Protein AF-R7P7L7-F1 (afdb_monomer_lite)

Foldseek 3Di:
DVVVVVVDDDDDDDDDPDPQDLVNLDDQDDPVLCVVVVVLLVVLLVVLVVLQPPDLADALVSSPPDPPDLVLLVQLLVVLLVVVVQLLPPVHDDPLLAPLSLVLSLVVLVVSLVVLVVVLSSLSSNLVSLVCVLVVPDPHDPNSPNRSVVNNVVSVVSNSSSSVSSVVSVVSSVVSVVSVVVDPRHHDPCSLVVLVVLLVLLCVLLVPDPPDPPPQDSDSVSSSVSLVVSSVSCVVVVVLVVLVVVLVPLPDDLVNLVSQLSNLVSCCPRGNVVSSVVSNLSSLVSNLVVLLVVLAPPPQDPDFQDDPDPVSLVVNLVVVLVLLVCVLVCVVVLLCVQPVPCSVVVSVLSVVLSDPPSSVVSGVSLSSSCSSCVSPLVSNLVNQQPDKDACVLPPDPQWAFAVRIFGNLQVLLLLVLLLPDDQVQVCVVCVPDPDDDDSVVVNVSSVVSLVPDPCVSCSVVSVPRVDPPDDLEWEHTERTAEGHPPDQCSCSSTADDDPDDPDDDDCVLPVDDDHRAAEGAEYEYYQNYAYYEHEDDRYEYAYYHYHQNYAEYEAAAYAYAEYEDELNHQAYHYAQHPHYQEDAYQALVSRNNLLDCRVLVVLVSVLNHDRQLPPHWHKYWYQHPVGDIDIDTHHCNDDDPSPVVSVVVCVVVVHDDDDPDD

pLDDT: mean 77.02, std 16.3, range [26.75, 95.69]

Radius of gyration: 44.36 Å; chains: 1; bounding box: 106×63×119 Å

Sequence (662 aa):
MKLFNILFKNKNVTPSVNLVSIQDIISMPDKKFYQNHSDDYKKYYNLYMSILTKSKSITSINLNIDDKVITFYSDIITNLSLKLDYIINPVNQSEDRTKEGLTLIVSKFVYYKNEMTSYKDALFIRWKVLENILSRKVFLSYNKKCAINNEINNITGKIVALSSTIHAIDLEIINYYDMISLYEIKSDEYYLRDKNFILKKYLDVFNIQNTKERNFSDSISSVLHQEILITEQILKENTLKDISKKINKNEISLDQINEFITKAYAIKDLYNNEIGNNLISKLYSLKYSLIKKYYQEQIIVDKKFISDTDDELEYFANRLRFDFNNTIKDKDGSLLEVYTTNKKDILVLLKKLATDDMQGLLYDKFTLSFLFNITNVDKLKYLFDNTYIKEDTFIMPNYSFDNHKISLSSFLRLMHNVTTIKEKYYTDYFKNEKGSFSLQSYQRQVNQILERNKYSKYLYFYETYLKDNKSKIYKFYDGMKELRNDENHAFLQFCEYMNNYDDMIDKDRYVHNAYSIEYAKEIYFPDTLETASFGYYPLVVDYLHLNQGLKTIAFDTNQVLNLYIPSSVELILGGYHLNARNYIFTDYENSKLIHSYNFFKFLRDLSQSRLIGKKYPSTLKFIDSNGNVRSFKFDLHYSPDIEDYYNNLMNELNVPVLKRDK

Secondary structure (DSSP, 8-state):
-HHHHHH--------------HHHH-----HHHHHHTHHHHHHHHHHHHHHHHH-S---GGGG------THHHHHHHHHHHHHHHHHHSTTS--TT-SHHHHHHHHHHHHHHHHHHHHHHHHHHHHHHHHHHHHHTT----HHHHHHHHHHHHHHHHHHHHHHHHHHHHHHHHHHHHHHHHHS-PPP-TTHHHHHHHHHHHHHHHTT----S-----SSHHHHHHHHHHHHHHHHHTTHHHHHHHHHTTS---HHHHHHHHHHHHHHHHHT-HHHHHHHHHHHHHHHHHHHHHHHHHHSS-------SSHHHHHHHHHHHHHHHHHHHHTTTSHHHHH-TTTHHHHHHHHHHHS-S-HHHHTT-HHHHHHHHTTT-HHHHHHHHHS-EEEGGGS--TTEEEGGGEEEHHHHHHHHHHHHH--HHHHHHHHTT--S---HHHHHHHHHHHHHH-TTGGGHHHIIIIIS--SS-EEEPPTTEEEE--SSTTSGGGTS------SSSS-GGGG-S--PPPEEEEEEE--TT--EEEE-S--EEEEEEE--TT--EEEESS-EEEEEEE-TT--EEE-TT---EEEEEES-STT-TTTTSHHHHHHHHHHHT-TTTTTT--EEEEEE-TT--EEEEEE--SS-S-HHHHHHHHHHHTT-PPPP---

Structure (mmCIF, N/CA/C/O backbone):
data_AF-R7P7L7-F1
#
_entry.id   AF-R7P7L7-F1
#
loop_
_atom_site.group_PDB
_atom_site.id
_atom_site.type_symbol
_atom_site.label_atom_id
_atom_site.label_alt_id
_atom_site.label_comp_id
_atom_site.label_asym_id
_atom_site.label_entity_id
_atom_site.label_seq_id
_atom_site.pdbx_PDB_ins_code
_atom_site.Cartn_x
_atom_site.Cartn_y
_atom_site.Cartn_z
_atom_site.occupancy
_atom_site.B_iso_or_equiv
_atom_site.auth_seq_id
_atom_site.auth_comp_id
_atom_site.auth_asym_id
_atom_site.auth_atom_id
_atom_site.pdbx_PDB_model_num
ATOM 1 N N . MET A 1 1 ? 17.091 -21.424 -46.281 1.00 34.41 1 MET A N 1
ATOM 2 C CA . MET A 1 1 ? 18.372 -21.786 -46.939 1.00 34.41 1 MET A CA 1
ATOM 3 C C . MET A 1 1 ? 18.759 -20.931 -48.157 1.00 34.41 1 MET A C 1
ATOM 5 O O . MET A 1 1 ? 19.939 -20.653 -48.287 1.00 34.41 1 MET A O 1
ATOM 9 N N . LYS A 1 2 ? 17.852 -20.446 -49.031 1.00 27.47 2 LYS A N 1
ATOM 10 C CA . LYS A 1 2 ? 18.261 -19.611 -50.195 1.00 27.47 2 LYS A CA 1
ATOM 11 C C . LYS A 1 2 ? 18.701 -18.170 -49.861 1.00 27.47 2 LYS A C 1
ATOM 13 O O . LYS A 1 2 ? 19.559 -17.650 -50.559 1.00 27.47 2 LYS A O 1
ATOM 18 N N . LEU A 1 3 ? 18.191 -17.561 -48.782 1.00 29.48 3 LEU A N 1
ATOM 19 C CA . LEU A 1 3 ? 18.643 -16.233 -48.318 1.00 29.48 3 LEU A CA 1
ATOM 20 C C . LEU A 1 3 ? 20.075 -16.261 -47.732 1.00 29.48 3 LEU A C 1
ATOM 22 O O . LEU A 1 3 ? 20.805 -15.285 -47.845 1.00 29.48 3 LEU A O 1
ATOM 26 N N . PHE A 1 4 ? 20.487 -17.408 -47.174 1.00 29.00 4 PHE A N 1
ATOM 27 C CA . PHE A 1 4 ? 21.795 -17.622 -46.537 1.00 29.00 4 PHE A CA 1
ATOM 28 C C . PHE A 1 4 ? 22.961 -17.643 -47.541 1.00 29.00 4 PHE A C 1
ATOM 30 O O . PHE A 1 4 ? 23.995 -17.041 -47.286 1.00 29.00 4 PHE A O 1
ATOM 37 N N . ASN A 1 5 ? 22.786 -18.252 -48.720 1.00 31.30 5 ASN A N 1
ATOM 38 C CA . ASN A 1 5 ? 23.850 -18.318 -49.737 1.00 31.30 5 ASN A CA 1
ATOM 39 C C . ASN A 1 5 ? 23.995 -17.039 -50.577 1.00 31.30 5 ASN A C 1
ATOM 41 O O . ASN A 1 5 ? 24.999 -16.871 -51.266 1.00 31.30 5 ASN A O 1
ATOM 45 N N . ILE A 1 6 ? 22.999 -16.147 -50.563 1.00 36.75 6 ILE A N 1
ATOM 46 C CA . ILE A 1 6 ? 23.038 -14.903 -51.349 1.00 36.75 6 ILE A CA 1
ATOM 47 C C . ILE A 1 6 ? 23.796 -13.798 -50.598 1.00 36.75 6 ILE A C 1
ATOM 49 O O . ILE A 1 6 ? 24.437 -12.969 -51.240 1.00 36.75 6 ILE A O 1
ATOM 53 N N . LEU A 1 7 ? 23.784 -13.815 -49.261 1.00 33.72 7 LEU A N 1
ATOM 54 C CA . LEU A 1 7 ? 24.468 -12.813 -48.434 1.00 33.72 7 LEU A CA 1
ATOM 55 C C . LEU A 1 7 ? 25.984 -13.047 -48.304 1.00 33.72 7 LEU A C 1
ATOM 57 O O . LEU A 1 7 ? 26.717 -12.092 -48.071 1.00 33.72 7 LEU A O 1
ATOM 61 N N . PHE A 1 8 ? 26.471 -14.273 -48.527 1.00 36.59 8 PHE A N 1
ATOM 62 C CA . PHE A 1 8 ? 27.874 -14.639 -48.301 1.00 36.59 8 PHE A CA 1
ATOM 63 C C . PHE A 1 8 ? 28.488 -15.352 -49.512 1.00 36.59 8 PHE A C 1
ATOM 65 O O . PHE A 1 8 ? 28.715 -16.560 -49.516 1.00 36.59 8 PHE A O 1
ATOM 72 N N . LYS A 1 9 ? 28.800 -14.591 -50.568 1.00 32.91 9 LYS A N 1
ATOM 73 C CA . LYS A 1 9 ? 29.849 -15.014 -51.506 1.00 32.91 9 LYS A CA 1
ATOM 74 C C . LYS A 1 9 ? 31.200 -14.702 -50.872 1.00 32.91 9 LYS A C 1
ATOM 76 O O . LYS A 1 9 ? 31.561 -13.534 -50.755 1.00 32.91 9 LYS A O 1
ATOM 81 N N . ASN A 1 10 ? 31.923 -15.756 -50.494 1.00 34.91 10 ASN A N 1
ATOM 82 C CA . ASN A 1 10 ? 33.280 -15.717 -49.952 1.00 34.91 10 ASN A CA 1
ATOM 83 C C . ASN A 1 10 ? 34.175 -14.727 -50.712 1.00 34.91 10 ASN A C 1
ATOM 85 O O . ASN A 1 10 ? 34.592 -14.985 -51.843 1.00 34.91 10 ASN A O 1
ATOM 89 N N . LYS A 1 11 ? 34.521 -13.615 -50.062 1.00 31.27 11 LYS A N 1
ATOM 90 C CA . LYS A 1 11 ? 35.821 -12.978 -50.261 1.00 31.27 11 LYS A CA 1
ATOM 91 C C . LYS A 1 11 ? 36.666 -13.387 -49.066 1.00 31.27 11 LYS A C 1
ATOM 93 O O . LYS A 1 11 ? 36.329 -13.043 -47.941 1.00 31.27 11 LYS A O 1
ATOM 98 N N . ASN A 1 12 ? 37.719 -14.158 -49.319 1.00 31.56 12 ASN A N 1
ATOM 99 C CA . ASN A 1 12 ? 38.708 -14.520 -48.310 1.00 31.56 12 ASN A CA 1
ATOM 100 C C . ASN A 1 12 ? 39.295 -13.232 -47.718 1.00 31.56 12 ASN A C 1
ATOM 102 O O . ASN A 1 12 ? 40.045 -12.536 -48.402 1.00 31.56 12 ASN A O 1
ATOM 106 N N . VAL A 1 13 ? 38.948 -12.910 -46.474 1.00 33.81 13 VAL A N 1
ATOM 107 C CA . VAL A 1 13 ? 39.631 -11.879 -45.691 1.00 33.81 13 VAL A CA 1
ATOM 108 C C . VAL A 1 13 ? 40.392 -12.610 -44.596 1.00 33.81 13 VAL A C 1
ATOM 110 O O . VAL A 1 13 ? 39.806 -13.181 -43.684 1.00 33.81 13 VAL A O 1
ATOM 113 N N . THR A 1 14 ? 41.712 -12.663 -44.740 1.00 28.17 14 THR A N 1
ATOM 114 C CA . THR A 1 14 ? 42.632 -13.144 -43.707 1.00 28.17 14 THR A CA 1
ATOM 115 C C . THR A 1 14 ? 42.605 -12.206 -42.495 1.00 28.17 14 THR A C 1
ATOM 117 O O . THR A 1 14 ? 42.633 -10.988 -42.691 1.00 28.17 14 THR A O 1
ATOM 120 N N . PRO A 1 15 ? 42.610 -12.725 -41.254 1.00 31.70 15 PRO A N 1
ATOM 121 C CA . PRO A 1 15 ? 42.624 -11.904 -40.053 1.00 31.70 15 PRO A CA 1
ATOM 122 C C . PRO A 1 15 ? 44.053 -11.414 -39.793 1.00 31.70 15 PRO A C 1
ATOM 124 O O . PRO A 1 15 ? 44.842 -12.062 -39.112 1.00 31.70 15 PRO A O 1
ATOM 127 N N . SER A 1 16 ? 44.411 -10.266 -40.359 1.00 26.75 16 SER A N 1
ATOM 128 C CA . SER A 1 16 ? 45.563 -9.488 -39.903 1.00 26.75 16 SER A CA 1
ATOM 129 C C . SER A 1 16 ? 45.051 -8.161 -39.366 1.00 26.75 16 SER A C 1
ATOM 131 O O . SER A 1 16 ? 44.443 -7.392 -40.112 1.00 26.75 16 SER A O 1
ATOM 133 N N . VAL A 1 17 ? 45.294 -7.906 -38.080 1.00 33.62 17 VAL A N 1
ATOM 134 C CA . VAL A 1 17 ? 45.015 -6.635 -37.400 1.00 33.62 17 VAL A CA 1
ATOM 135 C C . VAL A 1 17 ? 45.950 -5.567 -37.978 1.00 33.62 17 VAL A C 1
ATOM 137 O O . VAL A 1 17 ? 46.989 -5.253 -37.409 1.00 33.62 17 VAL A O 1
ATOM 140 N N . ASN A 1 18 ? 45.613 -5.041 -39.153 1.00 28.75 18 ASN A N 1
ATOM 141 C CA . ASN A 1 18 ? 46.183 -3.799 -39.653 1.00 28.75 18 ASN A CA 1
ATOM 142 C C . ASN A 1 18 ? 45.292 -2.663 -39.157 1.00 28.75 18 ASN A C 1
ATOM 144 O O . ASN A 1 18 ? 44.080 -2.696 -39.355 1.00 28.75 18 ASN A O 1
ATOM 148 N N . LEU A 1 19 ? 45.896 -1.667 -38.505 1.00 34.19 19 LEU A N 1
ATOM 149 C CA . LEU A 1 19 ? 45.249 -0.395 -38.187 1.00 34.19 19 LEU A CA 1
ATOM 150 C C . LEU A 1 19 ? 44.739 0.223 -39.499 1.00 34.19 19 LEU A C 1
ATOM 152 O O . LEU A 1 19 ? 45.514 0.785 -40.270 1.00 34.19 19 LEU A O 1
ATOM 156 N N . VAL A 1 20 ? 43.445 0.052 -39.774 1.00 38.88 20 VAL A N 1
ATOM 157 C CA . VAL A 1 20 ? 42.758 0.595 -40.949 1.00 38.88 20 VAL A CA 1
ATOM 158 C C . VAL A 1 20 ? 42.801 2.120 -40.850 1.00 38.88 20 VAL A C 1
ATOM 160 O O . VAL A 1 20 ? 42.365 2.686 -39.844 1.00 38.88 20 VAL A O 1
ATOM 163 N N . SER A 1 21 ? 43.353 2.804 -41.855 1.00 39.16 21 SER A N 1
ATOM 164 C CA . SER A 1 21 ? 43.353 4.268 -41.855 1.00 39.16 21 SER A CA 1
ATOM 165 C C . SER A 1 21 ? 41.916 4.785 -42.015 1.00 39.16 21 SER A C 1
ATOM 167 O O . SER A 1 21 ? 41.094 4.166 -42.687 1.00 39.16 21 SER A O 1
ATOM 169 N N . ILE A 1 22 ? 41.579 5.939 -41.426 1.00 42.09 22 ILE A N 1
ATOM 170 C CA . ILE A 1 22 ? 40.230 6.536 -41.538 1.00 42.09 22 ILE A CA 1
ATOM 171 C C . ILE A 1 22 ? 39.832 6.762 -43.013 1.00 42.09 22 ILE A C 1
ATOM 173 O O . ILE A 1 22 ? 38.652 6.682 -43.354 1.00 42.09 22 ILE A O 1
ATOM 177 N N . GLN A 1 23 ? 40.810 6.996 -43.900 1.00 43.69 23 GLN A N 1
ATOM 178 C CA . GLN A 1 23 ? 40.587 7.099 -45.345 1.00 43.69 23 GLN A CA 1
ATOM 179 C C . GLN A 1 23 ? 40.199 5.765 -46.006 1.00 43.69 23 GLN A C 1
ATOM 181 O O . GLN A 1 23 ? 39.455 5.793 -46.984 1.00 43.69 23 GLN A O 1
ATOM 186 N N . ASP A 1 24 ? 40.620 4.619 -45.468 1.00 48.56 24 ASP A N 1
ATOM 187 C CA . ASP A 1 24 ? 40.276 3.292 -46.004 1.00 48.56 24 ASP A CA 1
ATOM 188 C C . ASP A 1 24 ? 38.848 2.850 -45.622 1.00 48.56 24 ASP A C 1
ATOM 190 O O . ASP A 1 24 ? 38.265 1.984 -46.274 1.00 48.56 24 ASP A O 1
ATOM 194 N N . ILE A 1 25 ? 38.247 3.470 -44.596 1.00 52.69 25 ILE A N 1
ATOM 195 C CA . ILE A 1 25 ? 36.882 3.169 -44.117 1.00 52.69 25 ILE A CA 1
ATOM 196 C C . ILE A 1 25 ? 35.806 3.834 -45.004 1.00 52.69 25 ILE A C 1
ATOM 198 O O . ILE A 1 25 ? 34.667 3.365 -45.075 1.00 52.69 25 ILE A O 1
ATOM 202 N N . ILE A 1 26 ? 36.143 4.912 -45.725 1.00 60.62 26 ILE A N 1
ATOM 203 C CA . ILE A 1 26 ? 35.185 5.714 -46.502 1.00 60.62 26 ILE A CA 1
ATOM 204 C C . ILE A 1 26 ? 35.345 5.423 -47.993 1.00 60.62 26 ILE A C 1
ATOM 206 O O . ILE A 1 26 ? 36.055 6.111 -48.724 1.00 60.62 26 ILE A O 1
ATOM 210 N N . SER A 1 27 ? 34.618 4.420 -48.478 1.00 68.69 27 SER A N 1
ATOM 211 C CA . SER A 1 27 ? 34.465 4.209 -49.920 1.00 68.69 27 SER A CA 1
ATOM 212 C C . SER A 1 27 ? 33.424 5.180 -50.479 1.00 68.69 27 SER A C 1
ATOM 214 O O . SER A 1 27 ? 32.224 4.997 -50.270 1.00 68.69 27 SER A O 1
ATOM 216 N N . MET A 1 28 ? 33.876 6.221 -51.186 1.00 78.12 28 MET A N 1
ATOM 217 C CA . MET A 1 28 ? 32.976 7.128 -51.904 1.00 78.12 28 MET A CA 1
ATOM 218 C C . MET A 1 28 ? 32.147 6.347 -52.937 1.00 78.12 28 MET A C 1
ATOM 220 O O . MET A 1 28 ? 32.723 5.554 -53.689 1.00 78.12 28 MET A O 1
ATOM 224 N N . PRO A 1 29 ? 30.822 6.576 -53.026 1.00 84.25 29 PRO A N 1
ATOM 225 C CA . PRO A 1 29 ? 29.994 5.892 -54.006 1.00 84.25 29 PRO A CA 1
ATOM 226 C C . PRO A 1 29 ? 30.428 6.190 -55.441 1.00 84.25 29 PRO A C 1
ATOM 228 O O . PRO A 1 29 ? 30.895 7.288 -55.764 1.00 84.25 29 PRO A O 1
ATOM 231 N N . ASP A 1 30 ? 30.243 5.210 -56.321 1.00 85.81 30 ASP A N 1
ATOM 232 C CA . ASP A 1 30 ? 30.554 5.359 -57.735 1.00 85.81 30 ASP A CA 1
ATOM 233 C C . ASP A 1 30 ? 29.541 6.270 -58.457 1.00 85.81 30 ASP A C 1
ATOM 235 O O . ASP A 1 30 ? 28.530 6.719 -57.912 1.00 85.81 30 ASP A O 1
ATOM 239 N N . LYS A 1 31 ? 29.795 6.559 -59.738 1.00 84.44 31 LYS A N 1
ATOM 240 C CA . LYS A 1 31 ? 28.873 7.383 -60.537 1.00 84.44 31 LYS A CA 1
ATOM 241 C C . LYS A 1 31 ? 27.483 6.748 -60.680 1.00 84.44 31 LYS A C 1
ATOM 243 O O . LYS A 1 31 ? 26.514 7.494 -60.809 1.00 84.44 31 LYS A O 1
ATOM 248 N N . LYS A 1 32 ? 27.376 5.413 -60.667 1.00 89.19 32 LYS A N 1
ATOM 249 C CA . LYS A 1 32 ? 26.101 4.699 -60.831 1.00 89.19 32 LYS A CA 1
ATOM 250 C C . LYS A 1 32 ? 25.192 4.904 -59.623 1.00 89.19 32 LYS A C 1
ATOM 252 O O . LYS A 1 32 ? 24.000 5.119 -59.810 1.00 89.19 32 LYS A O 1
ATOM 257 N N . PHE A 1 33 ? 25.741 4.930 -58.409 1.00 90.75 33 PHE A N 1
ATOM 258 C CA . PHE A 1 33 ? 24.984 5.249 -57.198 1.00 90.75 33 PHE A CA 1
ATOM 259 C C . PHE A 1 33 ? 24.218 6.575 -57.328 1.00 90.75 33 PHE A C 1
ATOM 261 O O . PHE A 1 33 ? 23.009 6.615 -57.106 1.00 90.75 33 PHE A O 1
ATOM 268 N N . TYR A 1 34 ? 24.891 7.647 -57.761 1.00 88.19 34 TYR A N 1
ATOM 269 C CA . TYR A 1 34 ? 24.252 8.960 -57.925 1.00 88.19 34 TYR A CA 1
ATOM 270 C C . TYR A 1 34 ? 23.259 9.004 -59.095 1.00 88.19 34 TYR A C 1
ATOM 272 O O . TYR A 1 34 ? 22.310 9.783 -59.057 1.00 88.19 34 TYR A O 1
ATOM 280 N N . GLN A 1 35 ? 23.460 8.181 -60.130 1.00 85.31 35 GLN A N 1
ATOM 281 C CA . GLN A 1 35 ? 22.493 8.026 -61.223 1.00 85.31 35 GLN A CA 1
ATOM 282 C C . GLN A 1 35 ? 21.209 7.350 -60.735 1.00 85.31 35 GLN A C 1
ATOM 284 O O . GLN A 1 35 ? 20.122 7.807 -61.075 1.00 85.31 35 GLN A O 1
ATOM 289 N N . ASN A 1 36 ? 21.333 6.323 -59.893 1.00 89.38 36 ASN A N 1
ATOM 290 C CA . ASN A 1 36 ? 20.194 5.610 -59.316 1.00 89.38 36 ASN A CA 1
ATOM 291 C C . ASN A 1 36 ? 19.396 6.463 -58.315 1.00 89.38 36 ASN A C 1
ATOM 293 O O . ASN A 1 36 ? 18.222 6.196 -58.096 1.00 89.38 36 ASN A O 1
ATOM 297 N N . HIS A 1 37 ? 20.009 7.510 -57.756 1.00 89.44 37 HIS A N 1
ATOM 298 C CA . HIS A 1 37 ? 19.376 8.455 -56.829 1.00 89.44 37 HIS A CA 1
ATOM 299 C C . HIS A 1 37 ? 19.166 9.843 -57.457 1.00 89.44 37 HIS A C 1
ATOM 301 O O . HIS A 1 37 ? 19.279 10.875 -56.787 1.00 89.44 37 HIS A O 1
ATOM 307 N N . SER A 1 38 ? 18.883 9.905 -58.763 1.00 86.94 38 SER A N 1
ATOM 308 C CA . SER A 1 38 ? 18.762 11.181 -59.482 1.00 86.94 38 SER A CA 1
ATOM 309 C C . SER A 1 38 ? 17.658 12.092 -58.942 1.00 86.94 38 SER A C 1
ATOM 311 O O . SER A 1 38 ? 17.790 13.317 -59.001 1.00 86.94 38 SER A O 1
ATOM 313 N N . ASP A 1 39 ? 16.574 11.513 -58.427 1.00 90.25 39 ASP A N 1
ATOM 314 C CA . ASP A 1 39 ? 15.431 12.270 -57.912 1.00 90.25 39 ASP A CA 1
ATOM 315 C C . ASP A 1 39 ? 15.737 12.892 -56.549 1.00 90.25 39 ASP A C 1
ATOM 317 O O . ASP A 1 39 ? 15.507 14.089 -56.360 1.00 90.25 39 ASP A O 1
ATOM 321 N N . ASP A 1 40 ? 16.374 12.141 -55.648 1.00 87.12 40 ASP A N 1
ATOM 322 C CA . ASP A 1 40 ? 16.881 12.671 -54.379 1.00 87.12 40 ASP A CA 1
ATOM 323 C C . ASP A 1 40 ? 17.944 13.745 -54.611 1.00 87.12 40 ASP A C 1
ATOM 325 O O . ASP A 1 40 ? 17.910 14.810 -53.992 1.00 87.12 40 ASP A O 1
ATOM 329 N N . TYR A 1 41 ? 18.845 13.525 -55.571 1.00 89.94 41 TYR A N 1
ATOM 330 C CA . TYR A 1 41 ? 19.836 14.520 -55.967 1.00 89.94 41 TYR A CA 1
ATOM 331 C C . TYR A 1 41 ? 19.170 15.836 -56.412 1.00 89.94 41 TYR A C 1
ATOM 333 O O . TYR A 1 41 ? 19.548 16.913 -55.942 1.00 89.94 41 TYR A O 1
ATOM 341 N N . LYS A 1 42 ? 18.151 15.775 -57.285 1.00 90.69 42 LYS A N 1
ATOM 342 C CA . LYS A 1 42 ? 17.389 16.961 -57.728 1.00 90.69 42 LYS A CA 1
ATOM 343 C C . LYS A 1 42 ? 16.653 17.627 -56.567 1.00 90.69 42 LYS A C 1
ATOM 345 O O . LYS A 1 42 ? 16.688 18.853 -56.451 1.00 90.69 42 LYS A O 1
ATOM 350 N N . LYS A 1 43 ? 16.013 16.837 -55.702 1.00 92.06 43 LYS A N 1
ATOM 351 C CA . LYS A 1 43 ? 15.305 17.309 -54.506 1.00 92.06 43 LYS A CA 1
ATOM 352 C C . LYS A 1 43 ? 16.237 18.108 -53.598 1.00 92.06 43 LYS A C 1
ATOM 354 O O . LYS A 1 43 ? 15.931 19.258 -53.281 1.00 92.06 43 LYS A O 1
ATOM 359 N N . TYR A 1 44 ? 17.388 17.544 -53.232 1.00 90.44 44 TYR A N 1
ATOM 360 C CA . TYR A 1 44 ? 18.368 18.233 -52.391 1.00 90.44 44 TYR A CA 1
ATOM 361 C C . TYR A 1 44 ? 18.983 19.441 -53.097 1.00 90.44 44 TYR A C 1
ATOM 363 O O . TYR A 1 44 ? 19.156 20.478 -52.462 1.00 90.44 44 TYR A O 1
ATOM 371 N N . TYR A 1 45 ? 19.256 19.366 -54.402 1.00 90.44 45 TYR A N 1
ATOM 372 C CA . TYR A 1 45 ? 19.765 20.511 -55.164 1.00 90.44 45 TYR A CA 1
ATOM 373 C C . TYR A 1 45 ? 18.795 21.695 -55.124 1.00 90.44 45 TYR A C 1
ATOM 375 O O . TYR A 1 45 ? 19.195 22.806 -54.775 1.00 90.44 45 TYR A O 1
ATOM 383 N N . ASN A 1 46 ? 17.513 21.454 -55.404 1.00 89.81 46 ASN A N 1
ATOM 384 C CA . ASN A 1 46 ? 16.476 22.483 -55.349 1.00 89.81 46 ASN A CA 1
ATOM 385 C C . ASN A 1 46 ? 16.321 23.052 -53.933 1.00 89.81 46 ASN A C 1
ATOM 387 O O . ASN A 1 46 ? 16.228 24.269 -53.764 1.00 89.81 46 ASN A O 1
ATOM 391 N N . LEU A 1 47 ? 16.351 22.191 -52.913 1.00 89.56 47 LEU A N 1
ATOM 392 C CA . LEU A 1 47 ? 16.270 22.598 -51.513 1.00 89.56 47 LEU A CA 1
ATOM 393 C C . LEU A 1 47 ? 17.444 23.504 -51.121 1.00 89.56 47 LEU A C 1
ATOM 395 O O . LEU A 1 47 ? 17.220 24.624 -50.657 1.00 89.56 47 LEU A O 1
ATOM 399 N N . TYR A 1 48 ? 18.680 23.077 -51.377 1.00 89.25 48 TYR A N 1
ATOM 400 C CA . TYR A 1 48 ? 19.875 23.865 -51.081 1.00 89.25 48 TYR A CA 1
ATOM 401 C C . TYR A 1 48 ? 19.913 25.182 -51.849 1.00 89.25 48 TYR A C 1
ATOM 403 O O . TYR A 1 48 ? 20.195 26.222 -51.256 1.00 89.25 48 TYR A O 1
ATOM 411 N N . MET A 1 49 ? 19.563 25.174 -53.136 1.00 87.19 49 MET A N 1
ATOM 412 C CA . MET A 1 49 ? 19.469 26.402 -53.924 1.00 87.19 49 MET A CA 1
ATOM 413 C C . MET A 1 49 ? 18.406 27.352 -53.368 1.00 87.19 49 MET A C 1
ATOM 415 O O . MET A 1 49 ? 18.674 28.546 -53.274 1.00 87.19 49 MET A O 1
ATOM 419 N N . SER A 1 50 ? 17.250 26.847 -52.923 1.00 86.19 50 SER A N 1
ATOM 420 C CA . SER A 1 50 ? 16.213 27.680 -52.299 1.00 86.19 50 SER A CA 1
ATOM 421 C C . SER A 1 50 ? 16.675 28.327 -50.987 1.00 86.19 50 SER A C 1
ATOM 423 O O . SER A 1 50 ? 16.330 29.471 -50.700 1.00 86.19 50 SER A O 1
ATOM 425 N N . ILE A 1 51 ? 17.484 27.626 -50.187 1.00 86.06 51 ILE A N 1
ATOM 426 C CA . ILE A 1 51 ? 18.066 28.168 -48.951 1.00 86.06 51 ILE A CA 1
ATOM 427 C C . ILE A 1 51 ? 19.100 29.242 -49.299 1.00 86.06 51 ILE A C 1
ATOM 429 O O . ILE A 1 51 ? 19.096 30.333 -48.730 1.00 86.06 51 ILE A O 1
ATOM 433 N N . LEU A 1 52 ? 19.952 28.956 -50.284 1.00 83.75 52 LEU A N 1
ATOM 434 C CA . LEU A 1 52 ? 20.990 29.867 -50.751 1.00 83.75 52 LEU A CA 1
ATOM 435 C C . LEU A 1 52 ? 20.422 31.135 -51.401 1.00 83.75 52 LEU A C 1
ATOM 437 O O . LEU A 1 52 ? 21.112 32.153 -51.393 1.00 83.75 52 LEU A O 1
ATOM 441 N N . THR A 1 53 ? 19.206 31.125 -51.951 1.00 81.88 53 THR A N 1
ATOM 442 C CA . THR A 1 53 ? 18.576 32.320 -52.541 1.00 81.88 53 THR A CA 1
ATOM 443 C C . THR A 1 53 ? 17.805 33.176 -51.531 1.00 81.88 53 THR A C 1
ATOM 445 O O . THR A 1 53 ? 17.647 34.370 -51.776 1.00 81.88 53 THR A O 1
ATOM 448 N N . LYS A 1 54 ? 17.381 32.622 -50.385 1.00 80.12 54 LYS A N 1
ATOM 449 C CA . LYS A 1 54 ? 16.534 33.308 -49.384 1.00 80.12 54 LYS A CA 1
ATOM 450 C C . LYS A 1 54 ? 17.204 34.464 -48.630 1.00 80.12 54 LYS A C 1
ATOM 452 O O . LYS A 1 54 ? 16.511 35.393 -48.228 1.00 80.12 54 LYS A O 1
ATOM 457 N N . SER A 1 55 ? 18.520 34.444 -48.421 1.00 71.31 55 SER A N 1
ATOM 458 C CA . SER A 1 55 ? 19.233 35.504 -47.686 1.00 71.31 55 SER A CA 1
ATOM 459 C C . SER A 1 55 ? 20.618 35.797 -48.271 1.00 71.31 55 SER A C 1
ATOM 461 O O . SER A 1 55 ? 21.210 34.980 -48.981 1.00 71.31 55 SER A O 1
ATOM 463 N N . LYS A 1 56 ? 21.168 36.991 -47.996 1.00 67.19 56 LYS A N 1
ATOM 464 C CA . LYS A 1 56 ? 22.541 37.363 -48.405 1.00 67.19 56 LYS A CA 1
ATOM 465 C C . LYS A 1 56 ? 23.618 36.664 -47.560 1.00 67.19 56 LYS A C 1
ATOM 467 O O . LYS A 1 56 ? 24.692 36.377 -48.095 1.00 67.19 56 LYS A O 1
ATOM 472 N N . SER A 1 57 ? 23.310 36.347 -46.301 1.00 74.62 57 SER A N 1
ATOM 473 C CA . SER A 1 57 ? 24.158 35.596 -45.370 1.00 74.62 57 SER A CA 1
ATOM 474 C C . SER A 1 57 ? 23.443 34.355 -44.827 1.00 74.62 57 SER A C 1
ATOM 476 O O . SER A 1 57 ? 22.251 34.400 -44.524 1.00 74.62 57 SER A O 1
ATOM 478 N N . ILE A 1 58 ? 24.177 33.251 -44.708 1.00 80.06 58 ILE A N 1
ATOM 479 C CA . ILE A 1 58 ? 23.732 31.987 -44.107 1.00 80.06 58 ILE A CA 1
ATOM 480 C C . ILE A 1 58 ? 24.873 31.376 -43.284 1.00 80.06 58 ILE A C 1
ATOM 482 O O . ILE A 1 58 ? 26.045 31.712 -43.467 1.00 80.06 58 ILE A O 1
ATOM 486 N N . THR A 1 59 ? 24.541 30.449 -42.398 1.00 77.69 59 THR A N 1
ATOM 487 C CA . THR A 1 59 ? 25.499 29.590 -41.690 1.00 77.69 59 THR A CA 1
ATOM 488 C C . THR A 1 59 ? 25.302 28.131 -42.108 1.00 77.69 59 THR A C 1
ATOM 490 O O . THR A 1 59 ? 24.322 27.796 -42.774 1.00 77.69 59 THR A O 1
ATOM 493 N N . SER A 1 60 ? 26.223 27.240 -41.728 1.00 69.75 60 SER A N 1
ATOM 494 C CA . SER A 1 60 ? 26.070 25.795 -41.970 1.00 69.75 60 SER A CA 1
ATOM 495 C C . SER A 1 60 ? 24.816 25.219 -41.308 1.00 69.75 60 SER A C 1
ATOM 497 O O . SER A 1 60 ? 24.216 24.304 -41.857 1.00 69.75 60 SER A O 1
ATOM 499 N N . ILE A 1 61 ? 24.346 25.810 -40.201 1.00 73.69 61 ILE A N 1
ATOM 500 C CA . ILE A 1 61 ? 23.089 25.426 -39.538 1.00 73.69 61 ILE A CA 1
ATOM 501 C C . ILE A 1 61 ? 21.904 25.563 -40.502 1.00 73.69 61 ILE A C 1
ATOM 503 O O . ILE A 1 61 ? 21.035 24.702 -40.520 1.00 73.69 61 ILE A O 1
ATOM 507 N N . ASN A 1 62 ? 21.888 26.590 -41.361 1.00 78.94 62 ASN A N 1
ATOM 508 C CA . ASN A 1 62 ? 20.822 26.760 -42.353 1.00 78.94 62 ASN A CA 1
ATOM 509 C C . ASN A 1 62 ? 20.843 25.688 -43.456 1.00 78.94 62 ASN A C 1
ATOM 511 O O . ASN A 1 62 ? 19.839 25.516 -44.139 1.00 78.94 62 ASN A O 1
ATOM 515 N N . LEU A 1 63 ? 21.977 25.009 -43.658 1.00 79.81 63 LEU A N 1
ATOM 516 C CA . LEU A 1 63 ? 22.167 23.947 -44.652 1.00 79.81 63 LEU A CA 1
ATOM 517 C C . LEU A 1 63 ? 22.083 22.541 -44.029 1.00 79.81 63 LEU A C 1
ATOM 519 O O . LEU A 1 63 ? 22.012 21.548 -44.757 1.00 79.81 63 LEU A O 1
ATOM 523 N N . ASN A 1 64 ? 22.066 22.430 -42.701 1.00 79.94 64 ASN A N 1
ATOM 524 C CA . ASN A 1 64 ? 21.856 21.152 -42.043 1.00 79.94 64 ASN A CA 1
ATOM 525 C C . ASN A 1 64 ? 20.365 20.788 -42.094 1.00 79.94 64 ASN A C 1
ATOM 527 O O . ASN A 1 64 ? 19.556 21.337 -41.357 1.00 79.94 64 ASN A O 1
ATOM 531 N N . ILE A 1 65 ? 20.013 19.872 -42.997 1.00 69.25 65 ILE A N 1
ATOM 532 C CA . ILE A 1 65 ? 18.628 19.446 -43.263 1.00 69.25 65 ILE A CA 1
ATOM 533 C C . ILE A 1 65 ? 18.228 18.210 -42.429 1.00 69.25 65 ILE A C 1
ATOM 535 O O . ILE A 1 65 ? 17.068 17.816 -42.467 1.00 69.25 65 ILE A O 1
ATOM 539 N N . ASP A 1 66 ? 19.154 17.595 -41.675 1.00 61.69 66 ASP A N 1
ATOM 540 C CA . ASP A 1 66 ? 18.847 16.395 -40.876 1.00 61.69 66 ASP A CA 1
ATOM 541 C C . ASP A 1 66 ? 18.869 16.636 -39.366 1.00 61.69 66 ASP A C 1
ATOM 543 O O . ASP A 1 66 ? 19.882 17.077 -38.811 1.00 61.69 66 ASP A O 1
ATOM 547 N N . ASP A 1 67 ? 17.778 16.188 -38.739 1.00 54.09 67 ASP A N 1
ATOM 548 C CA . ASP A 1 67 ? 17.573 16.052 -37.292 1.00 54.09 67 ASP A CA 1
ATOM 549 C C . ASP A 1 67 ? 17.901 14.636 -36.771 1.00 54.09 67 ASP A C 1
ATOM 551 O O . ASP A 1 67 ? 17.828 14.386 -35.567 1.00 54.09 67 ASP A O 1
ATOM 555 N N . LYS A 1 68 ? 18.294 13.683 -37.637 1.00 58.84 68 LYS A N 1
ATOM 556 C CA . LYS A 1 68 ? 18.755 12.358 -37.183 1.00 58.84 68 LYS A CA 1
ATOM 557 C C . LYS A 1 68 ? 20.127 12.484 -36.509 1.00 58.84 68 LYS A C 1
ATOM 559 O O . LYS A 1 68 ? 21.169 12.600 -37.167 1.00 58.84 68 LYS A O 1
ATOM 564 N N . VAL A 1 69 ? 20.116 12.466 -35.178 1.00 59.62 69 VAL A N 1
ATOM 565 C CA . VAL A 1 69 ? 21.313 12.540 -34.334 1.00 59.62 69 VAL A CA 1
ATOM 566 C C . VAL A 1 69 ? 22.047 11.200 -34.397 1.00 59.62 69 VAL A C 1
ATOM 568 O O . VAL A 1 69 ? 21.506 10.190 -33.979 1.00 59.62 69 VAL A O 1
ATOM 571 N N . ILE A 1 70 ? 23.282 11.165 -34.906 1.00 63.22 70 ILE A N 1
ATOM 572 C CA . ILE A 1 70 ? 24.075 9.919 -35.033 1.00 63.22 70 ILE A CA 1
ATOM 573 C C . ILE A 1 70 ? 24.254 9.197 -33.694 1.00 63.22 70 ILE A C 1
ATOM 575 O O . ILE A 1 70 ? 24.321 7.970 -33.666 1.00 63.22 70 ILE A O 1
ATOM 579 N N . THR A 1 71 ? 24.266 9.946 -32.587 1.00 64.00 71 THR A N 1
ATOM 580 C CA . THR A 1 71 ? 24.327 9.385 -31.232 1.00 64.00 71 THR A CA 1
ATOM 581 C C . THR A 1 71 ? 23.195 8.385 -30.969 1.00 64.00 71 THR A C 1
ATOM 583 O O . THR A 1 71 ? 23.433 7.395 -30.295 1.00 64.00 71 THR A O 1
ATOM 586 N N . PHE A 1 72 ? 22.019 8.560 -31.593 1.00 67.38 72 PHE A N 1
ATOM 587 C CA . PHE A 1 72 ? 20.887 7.623 -31.534 1.00 67.38 72 PHE A CA 1
ATOM 588 C C . PHE A 1 72 ? 21.294 6.192 -31.892 1.00 67.38 72 PHE A C 1
ATOM 590 O O . PHE A 1 72 ? 20.995 5.252 -31.163 1.00 67.38 72 PHE A O 1
ATOM 597 N N . TYR A 1 73 ? 21.986 6.026 -33.020 1.00 73.31 73 TYR A N 1
ATOM 598 C CA . TYR A 1 73 ? 22.385 4.703 -33.479 1.00 73.31 73 TYR A CA 1
ATOM 599 C C . TYR A 1 73 ? 23.548 4.168 -32.644 1.00 73.31 73 TYR A C 1
ATOM 601 O O . TYR A 1 73 ? 23.570 2.988 -32.324 1.00 73.31 73 TYR A O 1
ATOM 609 N N . SER A 1 74 ? 24.482 5.034 -32.240 1.00 72.38 74 SER A N 1
ATOM 610 C CA . SER A 1 74 ? 25.628 4.631 -31.420 1.00 72.38 74 SER A CA 1
ATOM 611 C C . SER A 1 74 ? 25.205 4.039 -30.072 1.00 72.38 74 SER A C 1
ATOM 613 O O . SER A 1 74 ? 25.731 2.998 -29.681 1.00 72.38 74 SER A O 1
ATOM 615 N N . ASP A 1 75 ? 24.244 4.661 -29.384 1.00 74.06 75 ASP A N 1
ATOM 616 C CA . ASP A 1 75 ? 23.781 4.212 -28.065 1.00 74.06 75 ASP A CA 1
ATOM 617 C C . ASP A 1 75 ? 23.036 2.873 -28.160 1.00 74.06 75 ASP A C 1
ATOM 619 O O . ASP A 1 75 ? 23.313 1.947 -27.398 1.00 74.06 75 ASP A O 1
ATOM 623 N N . ILE A 1 76 ? 22.136 2.738 -29.143 1.00 77.50 76 ILE A N 1
ATOM 624 C CA . ILE A 1 76 ? 21.391 1.495 -29.390 1.00 77.50 76 ILE A CA 1
ATOM 625 C C . ILE A 1 76 ? 22.348 0.341 -29.687 1.00 77.50 76 ILE A C 1
ATOM 627 O O . ILE A 1 76 ? 22.204 -0.738 -29.118 1.00 77.50 76 ILE A O 1
ATOM 631 N N . ILE A 1 77 ? 23.327 0.564 -30.564 1.00 80.88 77 ILE A N 1
ATOM 632 C CA . ILE A 1 77 ? 24.295 -0.464 -30.949 1.00 80.88 77 ILE A CA 1
ATOM 633 C C . ILE A 1 77 ? 25.152 -0.864 -29.758 1.00 80.88 77 ILE A C 1
ATOM 635 O O . ILE A 1 77 ? 25.210 -2.046 -29.455 1.00 80.88 77 ILE A O 1
ATOM 639 N N . THR A 1 78 ? 25.702 0.103 -29.021 1.00 79.75 78 THR A N 1
ATOM 640 C CA . THR A 1 78 ? 26.497 -0.173 -27.813 1.00 79.75 78 THR A CA 1
ATOM 641 C C . THR A 1 78 ? 25.717 -1.034 -26.816 1.00 79.75 78 THR A C 1
ATOM 643 O O . THR A 1 78 ? 26.250 -2.000 -26.275 1.00 79.75 78 THR A O 1
ATOM 646 N N . ASN A 1 79 ? 24.433 -0.736 -26.602 1.00 79.44 79 ASN A N 1
ATOM 647 C CA . ASN A 1 79 ? 23.599 -1.512 -25.685 1.00 79.44 79 ASN A CA 1
ATOM 648 C C . ASN A 1 79 ? 23.281 -2.916 -26.215 1.00 79.44 79 ASN A C 1
ATOM 650 O O . ASN A 1 79 ? 23.252 -3.863 -25.427 1.00 79.44 79 ASN A O 1
ATOM 654 N N . LEU A 1 80 ? 23.066 -3.077 -27.525 1.00 83.69 80 LEU A N 1
ATOM 655 C CA . LEU A 1 80 ? 22.902 -4.398 -28.137 1.00 83.69 80 LEU A CA 1
ATOM 656 C C . LEU A 1 80 ? 24.181 -5.237 -28.005 1.00 83.69 80 LEU A C 1
ATOM 658 O O . LEU A 1 80 ? 24.076 -6.410 -27.650 1.00 83.69 80 LEU A O 1
ATOM 662 N N . SER A 1 81 ? 25.355 -4.634 -28.208 1.00 81.12 81 SER A N 1
ATOM 663 C CA . SER A 1 81 ? 26.667 -5.280 -28.070 1.00 81.12 81 SER A CA 1
ATOM 664 C C . SER A 1 81 ? 26.897 -5.769 -26.643 1.00 81.12 81 SER A C 1
ATOM 666 O O . SER A 1 81 ? 27.112 -6.959 -26.423 1.00 81.12 81 SER A O 1
ATOM 668 N N . LEU A 1 82 ? 26.721 -4.887 -25.650 1.00 81.75 82 LEU A N 1
ATOM 669 C CA . LEU A 1 82 ? 26.846 -5.235 -24.228 1.00 81.75 82 LEU A CA 1
ATOM 670 C C . LEU A 1 82 ? 25.866 -6.336 -23.808 1.00 81.75 82 LEU A C 1
ATOM 672 O O . LEU A 1 82 ? 26.227 -7.254 -23.068 1.00 81.75 82 LEU A O 1
ATOM 676 N N . LYS A 1 83 ? 24.614 -6.254 -24.276 1.00 80.75 83 LYS A N 1
ATOM 677 C CA . LYS A 1 83 ? 23.595 -7.269 -23.993 1.00 80.75 83 LYS A CA 1
ATOM 678 C C . LYS A 1 83 ? 23.999 -8.621 -24.568 1.00 80.75 83 LYS A C 1
ATOM 680 O O . LYS A 1 83 ? 23.794 -9.651 -23.928 1.00 80.75 83 LYS A O 1
ATOM 685 N N . LEU A 1 84 ? 24.570 -8.627 -25.762 1.00 80.50 84 LEU A N 1
ATOM 686 C CA . LEU A 1 84 ? 24.950 -9.858 -26.422 1.00 80.50 84 LEU A CA 1
ATOM 687 C C . LEU A 1 84 ? 26.211 -10.484 -25.818 1.00 80.50 84 LEU A C 1
ATOM 689 O O . LEU A 1 84 ? 26.216 -11.690 -25.573 1.00 80.50 84 LEU A O 1
ATOM 693 N N . ASP A 1 85 ? 27.209 -9.677 -25.462 1.00 78.75 85 ASP A N 1
ATOM 694 C CA . ASP A 1 85 ? 28.376 -10.128 -24.692 1.00 78.75 85 ASP A CA 1
ATOM 695 C C . ASP A 1 85 ? 27.951 -10.787 -23.373 1.00 78.75 85 ASP A C 1
ATOM 697 O O . ASP A 1 85 ? 28.470 -11.840 -22.987 1.00 78.75 85 ASP A O 1
ATOM 701 N N . TYR A 1 86 ? 26.951 -10.205 -22.700 1.00 81.25 86 TYR A N 1
ATOM 702 C CA . TYR A 1 86 ? 26.388 -10.775 -21.482 1.00 81.25 86 TYR A CA 1
ATOM 703 C C . TYR A 1 86 ? 25.734 -12.142 -21.726 1.00 81.25 86 TYR A C 1
ATOM 705 O O . TYR A 1 86 ? 25.984 -13.065 -20.953 1.00 81.25 86 TYR A O 1
ATOM 713 N N . ILE A 1 87 ? 24.925 -12.286 -22.782 1.00 79.56 87 ILE A N 1
ATOM 714 C CA . ILE A 1 87 ? 24.186 -13.523 -23.099 1.00 79.56 87 ILE A CA 1
ATOM 715 C C . ILE A 1 87 ? 25.117 -14.657 -23.540 1.00 79.56 87 ILE A C 1
ATOM 717 O O . ILE A 1 87 ? 24.887 -15.818 -23.193 1.00 79.56 87 ILE A O 1
ATOM 721 N N . ILE A 1 88 ? 26.142 -14.340 -24.333 1.00 76.38 88 ILE A N 1
ATOM 722 C CA . ILE A 1 88 ? 27.055 -15.345 -24.889 1.00 76.38 88 ILE A CA 1
ATOM 723 C C . ILE A 1 88 ? 27.983 -15.912 -23.816 1.00 76.38 88 ILE A C 1
ATOM 725 O O . ILE A 1 88 ? 28.364 -17.082 -23.900 1.00 76.38 88 ILE A O 1
ATOM 729 N N . ASN A 1 89 ? 28.333 -15.124 -22.797 1.00 78.44 89 ASN A N 1
ATOM 730 C CA . ASN A 1 89 ? 29.157 -15.608 -21.701 1.00 78.44 89 ASN A CA 1
ATOM 731 C C . ASN A 1 89 ? 28.442 -16.761 -20.962 1.00 78.44 89 ASN A C 1
ATOM 733 O O . ASN A 1 89 ? 27.420 -16.537 -20.311 1.00 78.44 89 ASN A O 1
ATOM 737 N N . PRO A 1 90 ? 28.979 -17.997 -21.003 1.00 72.19 90 PRO A N 1
ATOM 738 C CA . PRO A 1 90 ? 28.280 -19.177 -20.502 1.00 72.19 90 PRO A CA 1
ATOM 739 C C . PRO A 1 90 ? 28.095 -19.190 -18.980 1.00 72.19 90 PRO A C 1
ATOM 741 O O . PRO A 1 90 ? 27.289 -19.982 -18.491 1.00 72.19 90 PRO A O 1
ATOM 744 N N . VAL A 1 91 ? 28.835 -18.349 -18.249 1.00 77.75 91 VAL A N 1
ATOM 745 C CA . VAL A 1 91 ? 28.732 -18.187 -16.790 1.00 77.75 91 VAL A CA 1
ATOM 746 C C . VAL A 1 91 ? 27.520 -17.334 -16.408 1.00 77.75 91 VAL A C 1
ATOM 748 O O . VAL A 1 91 ? 26.983 -17.482 -15.311 1.00 77.75 91 VAL A O 1
ATOM 751 N N . ASN A 1 92 ? 27.060 -16.465 -17.308 1.00 76.62 92 ASN A N 1
ATOM 752 C CA . ASN A 1 92 ? 25.898 -15.628 -17.062 1.00 76.62 92 ASN A CA 1
ATOM 753 C C . ASN A 1 92 ? 24.609 -16.421 -17.297 1.00 76.62 92 ASN A C 1
ATOM 755 O O . ASN A 1 92 ? 24.469 -17.172 -18.265 1.00 76.62 92 ASN A O 1
ATOM 759 N N . GLN A 1 93 ? 23.636 -16.221 -16.412 1.00 72.88 93 GLN A N 1
ATOM 760 C CA . GLN A 1 93 ? 22.288 -16.749 -16.574 1.00 72.88 93 GLN A CA 1
ATOM 761 C C . GLN A 1 93 ? 21.426 -15.656 -17.202 1.00 72.88 93 GLN A C 1
ATOM 763 O O . GLN A 1 93 ? 21.096 -14.668 -16.553 1.00 72.88 93 GLN A O 1
ATOM 768 N N . SER A 1 94 ? 21.099 -15.813 -18.484 1.00 80.25 94 SER A N 1
ATOM 769 C CA . SER A 1 94 ? 20.191 -14.915 -19.192 1.00 80.25 94 SER A CA 1
ATOM 770 C C . SER A 1 94 ? 19.060 -15.709 -19.823 1.00 80.25 94 SER A C 1
ATOM 772 O O . SER A 1 94 ? 19.307 -16.671 -20.548 1.00 80.25 94 SER A O 1
ATOM 774 N N . GLU A 1 95 ? 17.828 -15.264 -19.595 1.00 79.75 95 GLU A N 1
ATOM 775 C CA . GLU A 1 95 ? 16.627 -15.789 -20.258 1.00 79.75 95 GLU A CA 1
ATOM 776 C C . GLU A 1 95 ? 16.671 -15.583 -21.780 1.00 79.75 95 GLU A C 1
ATOM 778 O O . GLU A 1 95 ? 16.067 -16.335 -22.535 1.00 79.75 95 GLU A O 1
ATOM 783 N N . ASP A 1 96 ? 17.445 -14.600 -22.253 1.00 82.75 96 ASP A N 1
ATOM 784 C CA . ASP A 1 96 ? 17.643 -14.340 -23.679 1.00 82.75 96 ASP A CA 1
ATOM 785 C C . ASP A 1 96 ? 18.669 -15.309 -24.324 1.00 82.75 96 ASP A C 1
ATOM 787 O O . ASP A 1 96 ? 18.891 -15.243 -25.536 1.00 82.75 96 ASP A O 1
ATOM 791 N N . ARG A 1 97 ? 19.279 -16.239 -23.559 1.00 83.62 97 ARG A N 1
ATOM 792 C CA . ARG A 1 97 ? 20.215 -17.277 -24.055 1.00 83.62 97 ARG A CA 1
ATOM 793 C C . ARG A 1 97 ? 19.477 -18.451 -24.711 1.00 83.62 97 ARG A C 1
ATOM 795 O O . ARG A 1 97 ? 19.659 -19.617 -24.358 1.00 83.62 97 ARG A O 1
ATOM 802 N N . THR A 1 98 ? 18.662 -18.130 -25.703 1.00 86.62 98 THR A N 1
ATOM 803 C CA . THR A 1 98 ? 17.886 -19.070 -26.518 1.00 86.62 98 THR A CA 1
ATOM 804 C C . THR A 1 98 ? 18.158 -18.812 -27.998 1.00 86.62 98 THR A C 1
ATOM 806 O O . THR A 1 98 ? 18.664 -17.749 -28.379 1.00 86.62 98 THR A O 1
ATOM 809 N N . LYS A 1 99 ? 17.835 -19.774 -28.872 1.00 84.38 99 LYS A N 1
ATOM 810 C CA . LYS A 1 99 ? 17.963 -19.571 -30.329 1.00 84.38 99 LYS A CA 1
ATOM 811 C C . LYS A 1 99 ? 17.127 -18.377 -30.797 1.00 84.38 99 LYS A C 1
ATOM 813 O O . LYS A 1 99 ? 17.589 -17.575 -31.610 1.00 84.38 99 LYS A O 1
ATOM 818 N N . GLU A 1 100 ? 15.917 -18.250 -30.271 1.00 87.25 100 GLU A N 1
ATOM 819 C CA . GLU A 1 100 ? 14.961 -17.193 -30.580 1.00 87.25 100 GLU A CA 1
ATOM 820 C C . GLU A 1 100 ? 15.470 -15.824 -30.106 1.00 87.25 100 GLU A C 1
ATOM 822 O O . GLU A 1 100 ? 15.490 -14.877 -30.898 1.00 87.25 100 GLU A O 1
ATOM 827 N N . GLY A 1 101 ? 15.947 -15.730 -28.858 1.00 86.19 101 GLY A N 1
ATOM 828 C CA . GLY A 1 101 ? 16.477 -14.494 -28.273 1.00 86.19 101 GLY A CA 1
ATOM 829 C C . GLY A 1 101 ? 17.704 -13.962 -29.008 1.00 86.19 101 GLY A C 1
ATOM 830 O O . GLY A 1 101 ? 17.757 -12.787 -29.378 1.00 86.19 101 GLY A O 1
ATOM 831 N N . LEU A 1 102 ? 18.654 -14.838 -29.337 1.00 84.31 102 LEU A N 1
ATOM 832 C CA . LEU A 1 102 ? 19.833 -14.460 -30.123 1.00 84.31 102 LEU A CA 1
ATOM 833 C C . LEU A 1 102 ? 19.468 -14.041 -31.547 1.00 84.31 102 LEU A C 1
ATOM 835 O O . LEU A 1 102 ? 19.988 -13.045 -32.053 1.00 84.31 102 LEU A O 1
ATOM 839 N N . THR A 1 103 ? 18.530 -14.750 -32.182 1.00 85.44 103 THR A N 1
ATOM 840 C CA . THR A 1 103 ? 18.058 -14.382 -33.523 1.00 85.44 103 THR A CA 1
ATOM 841 C C . THR A 1 103 ? 17.389 -13.006 -33.522 1.00 85.44 103 THR A C 1
ATOM 843 O O . THR A 1 103 ? 17.589 -12.236 -34.466 1.00 85.44 103 THR A O 1
ATOM 846 N N . LEU A 1 104 ? 16.640 -12.647 -32.472 1.00 87.56 104 LEU A N 1
ATOM 847 C CA . LEU A 1 104 ? 16.077 -11.300 -32.321 1.00 87.56 104 LEU A CA 1
ATOM 848 C C . LEU A 1 104 ? 17.164 -10.230 -32.217 1.00 87.56 104 LEU A C 1
ATOM 850 O O . LEU A 1 104 ? 17.084 -9.225 -32.923 1.00 87.56 104 LEU A O 1
ATOM 854 N N . ILE A 1 105 ? 18.190 -10.441 -31.388 1.00 86.19 105 ILE A N 1
ATOM 855 C CA . ILE A 1 105 ? 19.282 -9.470 -31.222 1.00 86.19 105 ILE A CA 1
ATOM 856 C C . ILE A 1 105 ? 20.024 -9.258 -32.546 1.00 86.19 105 ILE A C 1
ATOM 858 O O . ILE A 1 105 ? 20.183 -8.117 -32.983 1.00 86.19 105 ILE A O 1
ATOM 862 N N . VAL A 1 106 ? 20.398 -10.336 -33.242 1.00 84.19 106 VAL A N 1
ATOM 863 C CA . VAL A 1 106 ? 21.036 -10.246 -34.568 1.00 84.19 106 VAL A CA 1
ATOM 864 C C . VAL A 1 106 ? 20.126 -9.524 -35.566 1.00 84.19 106 VAL A C 1
ATOM 866 O O . VAL A 1 106 ? 20.583 -8.673 -36.330 1.00 84.19 106 VAL A O 1
ATOM 869 N N . SER A 1 107 ? 18.821 -9.798 -35.535 1.00 86.88 107 SER A N 1
ATOM 870 C CA . SER A 1 107 ? 17.863 -9.120 -36.412 1.00 86.88 107 SER A CA 1
ATOM 871 C C . SER A 1 107 ? 17.777 -7.613 -36.133 1.00 86.88 107 SER A C 1
ATOM 873 O O . SER A 1 107 ? 17.636 -6.834 -37.078 1.00 86.88 107 SER A O 1
ATOM 875 N N . LYS A 1 108 ? 17.929 -7.174 -34.873 1.00 88.12 108 LYS A N 1
ATOM 876 C CA . LYS A 1 108 ? 18.038 -5.746 -34.518 1.00 88.12 108 LYS A CA 1
ATOM 877 C C . LYS A 1 108 ? 19.314 -5.118 -35.068 1.00 88.12 108 LYS A C 1
ATOM 879 O O . LYS A 1 108 ? 19.235 -4.048 -35.666 1.00 88.12 108 LYS A O 1
ATOM 884 N N . PHE A 1 109 ? 20.465 -5.781 -34.931 1.00 86.38 109 PHE A N 1
ATOM 885 C CA . PHE A 1 109 ? 21.718 -5.305 -35.530 1.00 86.38 109 PHE A CA 1
ATOM 886 C C . PHE A 1 109 ? 21.580 -5.100 -37.041 1.00 86.38 109 PHE A C 1
ATOM 888 O O . PHE A 1 109 ? 21.935 -4.040 -37.555 1.00 86.38 109 PHE A O 1
ATOM 895 N N . VAL A 1 110 ? 20.990 -6.070 -37.748 1.00 87.06 110 VAL A N 1
ATOM 896 C CA . VAL A 1 110 ? 20.727 -5.969 -39.193 1.00 87.06 110 VAL A CA 1
ATOM 897 C C . VAL A 1 110 ? 19.775 -4.812 -39.512 1.00 87.06 110 VAL A C 1
ATOM 899 O O . VAL A 1 110 ? 20.036 -4.050 -40.445 1.00 87.06 110 VAL A O 1
ATOM 902 N N . TYR A 1 111 ? 18.696 -4.645 -38.742 1.00 88.56 111 TYR A N 1
ATOM 903 C CA . TYR A 1 111 ? 17.757 -3.536 -38.924 1.00 88.56 111 TYR A CA 1
ATOM 904 C C . TYR A 1 111 ? 18.451 -2.176 -38.788 1.00 88.56 111 TYR A C 1
ATOM 906 O O . TYR A 1 111 ? 18.413 -1.365 -39.716 1.00 88.56 111 TYR A O 1
ATOM 914 N N . TYR A 1 112 ? 19.149 -1.940 -37.673 1.00 85.25 112 TYR A N 1
ATOM 915 C CA . TYR A 1 112 ? 19.815 -0.661 -37.430 1.00 85.25 112 TYR A CA 1
ATOM 916 C C . TYR A 1 112 ? 20.974 -0.415 -38.400 1.00 85.25 112 TYR A C 1
ATOM 918 O O . TYR A 1 112 ? 21.168 0.721 -38.834 1.00 85.25 112 TYR A O 1
ATOM 926 N N . LYS A 1 113 ? 21.694 -1.462 -38.823 1.00 87.06 113 LYS A N 1
ATOM 927 C CA . LYS A 1 113 ? 22.688 -1.370 -39.901 1.00 87.06 113 LYS A CA 1
ATOM 928 C C . LYS A 1 113 ? 22.063 -0.856 -41.201 1.00 87.06 113 LYS A C 1
ATOM 930 O O . LYS A 1 113 ? 22.637 0.027 -41.844 1.00 87.06 113 LYS A O 1
ATOM 935 N N . ASN A 1 114 ? 20.902 -1.381 -41.591 1.00 87.38 114 ASN A N 1
ATOM 936 C CA . ASN A 1 114 ? 20.204 -0.956 -42.809 1.00 87.38 114 ASN A CA 1
ATOM 937 C C . ASN A 1 114 ? 19.706 0.494 -42.706 1.00 87.38 114 ASN A C 1
ATOM 939 O O . ASN A 1 114 ? 19.862 1.262 -43.659 1.00 87.38 114 ASN A O 1
ATOM 943 N N . GLU A 1 115 ? 19.187 0.897 -41.545 1.00 85.50 115 GLU A N 1
ATOM 944 C CA . GLU A 1 115 ? 18.799 2.288 -41.270 1.00 85.50 115 GLU A CA 1
ATOM 945 C C . GLU A 1 115 ? 19.994 3.248 -41.372 1.00 85.50 115 GLU A C 1
ATOM 947 O O . GLU A 1 115 ? 19.925 4.272 -42.057 1.00 85.50 115 GLU A O 1
ATOM 952 N N . MET A 1 116 ? 21.125 2.904 -40.747 1.00 85.50 116 MET A N 1
ATOM 953 C CA . MET A 1 116 ? 22.356 3.696 -40.827 1.00 85.50 116 MET A CA 1
ATOM 954 C C . MET A 1 116 ? 22.921 3.759 -42.241 1.00 85.50 116 MET A C 1
ATOM 956 O O . MET A 1 116 ? 23.407 4.809 -42.657 1.00 85.50 116 MET A O 1
ATOM 960 N N . THR A 1 117 ? 22.854 2.658 -42.988 1.00 87.38 117 THR A N 1
ATOM 961 C CA . THR A 1 117 ? 23.301 2.612 -44.387 1.00 87.38 117 THR A CA 1
ATOM 962 C C . THR A 1 117 ? 22.450 3.541 -45.245 1.00 87.38 117 THR A C 1
ATOM 964 O O . THR A 1 117 ? 23.000 4.381 -45.950 1.00 87.38 117 THR A O 1
ATOM 967 N N . SER A 1 118 ? 21.125 3.488 -45.094 1.00 87.38 118 SER A N 1
ATOM 968 C CA . SER A 1 118 ? 20.200 4.381 -45.801 1.00 87.38 118 SER A CA 1
ATOM 969 C C . SER A 1 118 ? 20.460 5.854 -45.461 1.00 87.38 118 SER A C 1
ATOM 971 O O . SER A 1 118 ? 20.452 6.719 -46.337 1.00 87.38 118 SER A O 1
ATOM 973 N N . TYR A 1 119 ? 20.753 6.154 -44.191 1.00 87.31 119 TYR A N 1
ATOM 974 C CA . TYR A 1 119 ? 21.110 7.510 -43.774 1.00 87.31 119 TYR A CA 1
ATOM 975 C C . TYR A 1 119 ? 22.459 7.966 -44.350 1.00 87.31 119 TYR A C 1
ATOM 977 O O . TYR A 1 119 ? 22.584 9.089 -44.842 1.00 87.31 119 TYR A O 1
ATOM 985 N N . LYS A 1 120 ? 23.464 7.086 -44.346 1.00 87.81 120 LYS A N 1
ATOM 986 C CA . LYS A 1 120 ? 24.774 7.336 -44.956 1.00 87.81 120 LYS A CA 1
ATOM 987 C C . LYS A 1 120 ? 24.644 7.624 -46.456 1.00 87.81 120 LYS A C 1
ATOM 989 O O . LYS A 1 120 ? 25.273 8.559 -46.949 1.00 87.81 120 LYS A O 1
ATOM 994 N N . ASP A 1 121 ? 23.794 6.886 -47.160 1.00 89.56 121 ASP A N 1
ATOM 995 C CA . ASP A 1 121 ? 23.525 7.079 -48.586 1.00 89.56 121 ASP A CA 1
ATOM 996 C C . ASP A 1 121 ? 22.903 8.457 -48.863 1.00 89.56 121 ASP A C 1
ATOM 998 O O . ASP A 1 121 ? 23.373 9.189 -49.742 1.00 89.56 121 ASP A O 1
ATOM 1002 N N . ALA A 1 122 ? 21.933 8.886 -48.048 1.00 88.88 122 ALA A N 1
ATOM 1003 C CA . ALA A 1 122 ? 21.375 10.239 -48.123 1.00 88.88 122 ALA A CA 1
ATOM 1004 C C . ALA A 1 122 ? 22.440 11.328 -47.884 1.00 88.88 122 ALA A C 1
ATOM 1006 O O . ALA A 1 122 ? 22.474 12.342 -48.591 1.00 88.88 122 ALA A O 1
ATOM 1007 N N . LEU A 1 123 ? 23.351 11.115 -46.928 1.00 89.19 123 LEU A N 1
ATOM 1008 C CA . LEU A 1 123 ? 24.470 12.023 -46.663 1.00 89.19 123 LEU A CA 1
ATOM 1009 C C . LEU A 1 123 ? 25.444 12.103 -47.845 1.00 89.19 123 LEU A C 1
ATOM 1011 O O . LEU A 1 123 ? 25.863 13.209 -48.191 1.00 89.19 123 LEU A O 1
ATOM 1015 N N . PHE A 1 124 ? 25.756 10.989 -48.514 1.00 90.88 124 PHE A N 1
ATOM 1016 C CA . PHE A 1 124 ? 26.575 11.003 -49.731 1.00 90.88 124 PHE A CA 1
ATOM 1017 C C . PHE A 1 124 ? 25.927 11.820 -50.853 1.00 90.88 124 PHE A C 1
ATOM 1019 O O . PHE A 1 124 ? 26.602 12.621 -51.507 1.00 90.88 124 PHE A O 1
ATOM 1026 N N . ILE A 1 125 ? 24.614 11.675 -51.059 1.00 90.81 125 ILE A N 1
ATOM 1027 C CA . ILE A 1 125 ? 23.873 12.463 -52.056 1.00 90.81 125 ILE A CA 1
ATOM 1028 C C . ILE A 1 125 ? 23.959 13.956 -51.716 1.00 90.81 125 ILE A C 1
ATOM 1030 O O . ILE A 1 125 ? 24.326 14.764 -52.572 1.00 90.81 125 ILE A O 1
ATOM 1034 N N . ARG A 1 126 ? 23.679 14.330 -50.461 1.00 90.44 126 ARG A N 1
ATOM 1035 C CA . ARG A 1 126 ? 23.756 15.723 -49.984 1.00 90.44 126 ARG A CA 1
ATOM 1036 C C . ARG A 1 126 ? 25.155 16.312 -50.150 1.00 90.44 126 ARG A C 1
ATOM 1038 O O . ARG A 1 126 ? 25.289 17.420 -50.672 1.00 90.44 126 ARG A O 1
ATOM 1045 N N . TRP A 1 127 ? 26.182 15.562 -49.754 1.00 91.56 127 TRP A N 1
ATOM 1046 C CA . TRP A 1 127 ? 27.586 15.934 -49.921 1.00 91.56 127 TRP A CA 1
ATOM 1047 C C . TRP A 1 127 ? 27.892 16.255 -51.386 1.00 91.56 127 TRP A C 1
ATOM 1049 O O . TRP A 1 127 ? 28.395 17.337 -51.695 1.00 91.56 127 TRP A O 1
ATOM 1059 N N . LYS A 1 128 ? 27.486 15.367 -52.306 1.00 90.69 128 LYS A N 1
ATOM 1060 C CA . LYS A 1 128 ? 27.734 15.526 -53.744 1.00 90.69 128 LYS A CA 1
ATOM 1061 C C . LYS A 1 128 ? 27.005 16.726 -54.340 1.00 90.69 128 LYS A C 1
ATOM 1063 O O . LYS A 1 128 ? 27.543 17.415 -55.207 1.00 90.69 128 LYS A O 1
ATOM 1068 N N . VAL A 1 129 ? 25.781 16.988 -53.890 1.00 90.75 129 VAL A N 1
ATOM 1069 C CA . VAL A 1 129 ? 25.007 18.162 -54.308 1.00 90.75 129 VAL A CA 1
ATOM 1070 C C . VAL A 1 129 ? 25.712 19.454 -53.892 1.00 90.75 129 VAL A C 1
ATOM 1072 O O . VAL A 1 129 ? 25.889 20.342 -54.727 1.00 90.75 129 VAL A O 1
ATOM 1075 N N . LEU A 1 130 ? 26.140 19.558 -52.631 1.00 90.19 130 LEU A N 1
ATOM 1076 C CA . LEU A 1 130 ? 26.839 20.735 -52.109 1.00 90.19 130 LEU A CA 1
ATOM 1077 C C . LEU A 1 130 ? 28.193 20.959 -52.799 1.00 90.19 130 LEU A C 1
ATOM 1079 O O . LEU A 1 130 ? 28.499 22.087 -53.194 1.00 90.19 130 LEU A O 1
ATOM 1083 N N . GLU A 1 131 ? 28.962 19.890 -53.019 1.00 90.06 131 GLU A N 1
ATOM 1084 C CA . GLU A 1 131 ? 30.214 19.925 -53.788 1.00 90.06 131 GLU A CA 1
ATOM 1085 C C . GLU A 1 131 ? 29.970 20.455 -55.214 1.00 90.06 131 GLU A C 1
ATOM 1087 O O . GLU A 1 131 ? 30.685 21.333 -55.704 1.00 90.06 131 GLU A O 1
ATOM 1092 N N . ASN A 1 132 ? 28.914 19.977 -55.876 1.00 88.88 132 ASN A N 1
ATOM 1093 C CA . ASN A 1 132 ? 28.556 20.423 -57.220 1.00 88.88 132 ASN A CA 1
ATOM 1094 C C . ASN A 1 132 ? 28.073 21.881 -57.260 1.00 88.88 132 ASN A C 1
ATOM 1096 O O . ASN A 1 132 ? 28.342 22.584 -58.234 1.00 88.88 132 ASN A O 1
ATOM 1100 N N . ILE A 1 133 ? 27.385 22.366 -56.223 1.00 87.69 133 ILE A N 1
ATOM 1101 C CA . ILE A 1 133 ? 27.002 23.783 -56.106 1.00 87.69 133 ILE A CA 1
ATOM 1102 C C . ILE A 1 133 ? 28.250 24.671 -55.986 1.00 87.69 133 ILE A C 1
ATOM 1104 O O . ILE A 1 133 ? 28.315 25.717 -56.637 1.00 87.69 133 ILE A O 1
ATOM 1108 N N . LEU A 1 134 ? 29.256 24.249 -55.211 1.00 85.50 134 LEU A N 1
ATOM 1109 C CA . LEU A 1 134 ? 30.533 24.961 -55.096 1.00 85.50 134 LEU A CA 1
ATOM 1110 C C . LEU A 1 134 ? 31.325 24.966 -56.409 1.00 85.50 134 LEU A C 1
ATOM 1112 O O . LEU A 1 134 ? 31.878 26.002 -56.784 1.00 85.50 134 LEU A O 1
ATOM 1116 N N . SER A 1 135 ? 31.380 23.829 -57.109 1.00 81.31 135 SER A N 1
ATOM 1117 C CA . SER A 1 135 ? 32.199 23.675 -58.318 1.00 81.31 135 SER A CA 1
ATOM 1118 C C . SER A 1 135 ? 31.594 24.342 -59.561 1.00 81.31 135 SER A C 1
ATOM 1120 O O . SER A 1 135 ? 32.334 24.825 -60.421 1.00 81.31 135 SER A O 1
ATOM 1122 N N . ARG A 1 136 ? 30.261 24.456 -59.660 1.00 72.69 136 ARG A N 1
ATOM 1123 C CA . ARG A 1 136 ? 29.553 24.970 -60.854 1.00 72.69 136 ARG A CA 1
ATOM 1124 C C . ARG A 1 136 ? 29.518 26.502 -61.022 1.00 72.69 136 ARG A C 1
ATOM 1126 O O . ARG A 1 136 ? 28.661 27.008 -61.736 1.00 72.69 136 ARG A O 1
ATOM 1133 N N . LYS A 1 137 ? 30.452 27.261 -60.433 1.00 58.19 137 LYS A N 1
ATOM 1134 C CA . LYS A 1 137 ? 30.595 28.732 -60.614 1.00 58.19 137 LYS A CA 1
ATOM 1135 C C . LYS A 1 137 ? 29.295 29.546 -60.426 1.00 58.19 137 LYS A C 1
ATOM 1137 O O . LYS A 1 137 ? 29.118 30.590 -61.049 1.00 58.19 137 LYS A O 1
ATOM 1142 N N . VAL A 1 138 ? 28.392 29.121 -59.541 1.00 62.47 138 VAL A N 1
ATOM 1143 C CA . VAL A 1 138 ? 27.280 29.979 -59.099 1.00 62.47 138 VAL A CA 1
ATOM 1144 C C . VAL A 1 138 ? 27.887 31.171 -58.342 1.00 62.47 138 VAL A C 1
ATOM 1146 O O . VAL A 1 138 ? 28.775 30.973 -57.509 1.00 62.47 138 VAL A O 1
ATOM 1149 N N . PHE A 1 139 ? 27.456 32.408 -58.627 1.00 69.06 139 PHE A N 1
ATOM 1150 C CA . PHE A 1 139 ? 27.916 33.619 -57.926 1.00 69.06 139 PHE A CA 1
ATOM 1151 C C . PHE A 1 139 ? 27.470 33.598 -56.449 1.00 69.06 139 PHE A C 1
ATOM 1153 O O . PHE A 1 139 ? 26.479 34.208 -56.057 1.00 69.06 139 PHE A O 1
ATOM 1160 N N . LEU A 1 140 ? 28.196 32.851 -55.617 1.00 76.75 140 LEU A N 1
ATOM 1161 C CA . LEU A 1 140 ? 27.985 32.745 -54.176 1.00 76.75 140 LEU A CA 1
ATOM 1162 C C . LEU A 1 140 ? 28.901 33.724 -53.436 1.00 76.75 140 LEU A C 1
ATOM 1164 O O . LEU A 1 140 ? 30.092 33.822 -53.743 1.00 76.75 140 LEU A O 1
ATOM 1168 N N . SER A 1 141 ? 28.358 34.409 -52.427 1.00 81.88 141 SER A N 1
ATOM 1169 C CA . SER A 1 141 ? 29.148 35.240 -51.513 1.00 81.88 141 SER A CA 1
ATOM 1170 C C . SER A 1 141 ? 30.156 34.390 -50.730 1.00 81.88 141 SER A C 1
ATOM 1172 O O . SER A 1 141 ? 29.955 33.188 -50.538 1.00 81.88 141 SER A O 1
ATOM 1174 N N . TYR A 1 142 ? 31.232 35.013 -50.242 1.00 82.50 142 TYR A N 1
ATOM 1175 C CA . TYR A 1 142 ? 32.240 34.339 -49.412 1.00 82.50 142 TYR A CA 1
ATOM 1176 C C . TYR A 1 142 ? 31.602 33.608 -48.220 1.00 82.50 142 TYR A C 1
ATOM 1178 O O . TYR A 1 142 ? 31.852 32.426 -48.010 1.00 82.50 142 TYR A O 1
ATOM 1186 N N . ASN A 1 143 ? 30.674 34.272 -47.521 1.00 84.50 143 ASN A N 1
ATOM 1187 C CA . ASN A 1 143 ? 29.934 33.683 -46.407 1.00 84.50 143 ASN A CA 1
ATOM 1188 C C . ASN A 1 143 ? 29.149 32.413 -46.807 1.00 84.50 143 ASN A C 1
ATOM 1190 O O . ASN A 1 143 ? 29.218 31.418 -46.091 1.00 84.50 143 ASN A O 1
ATOM 1194 N N . LYS A 1 144 ? 28.479 32.400 -47.969 1.00 85.81 144 LYS A N 1
ATOM 1195 C CA . LYS A 1 144 ? 27.773 31.209 -48.479 1.00 85.81 144 LYS A CA 1
ATOM 1196 C C . LYS A 1 144 ? 28.731 30.065 -48.796 1.00 85.81 144 LYS A C 1
ATOM 1198 O O . LYS A 1 144 ? 28.442 28.923 -48.458 1.00 85.81 144 LYS A O 1
ATOM 1203 N N . LYS A 1 145 ? 29.885 30.363 -49.401 1.00 86.00 145 LYS A N 1
ATOM 1204 C CA . LYS A 1 145 ? 30.920 29.354 -49.675 1.00 86.00 145 LYS A CA 1
ATOM 1205 C C . LYS A 1 145 ? 31.470 28.749 -48.381 1.00 86.00 145 LYS A C 1
ATOM 1207 O O . LYS A 1 145 ? 31.571 27.532 -48.285 1.00 86.00 145 LYS A O 1
ATOM 1212 N N . CYS A 1 146 ? 31.747 29.575 -47.369 1.00 84.25 146 CYS A N 1
ATOM 1213 C CA . CYS A 1 146 ? 32.160 29.104 -46.045 1.00 84.25 146 CYS A CA 1
ATOM 1214 C C . CYS A 1 146 ? 31.083 28.240 -45.373 1.00 84.25 146 CYS A C 1
ATOM 1216 O O . CYS A 1 146 ? 31.405 27.186 -44.838 1.00 84.25 146 CYS A O 1
ATOM 1218 N N . ALA A 1 147 ? 29.810 28.644 -45.434 1.00 85.50 147 ALA A N 1
ATOM 1219 C CA . ALA A 1 147 ? 28.703 27.865 -44.882 1.00 85.50 147 ALA A CA 1
ATOM 1220 C C . ALA A 1 147 ? 28.572 26.486 -45.549 1.00 85.50 147 ALA A C 1
ATOM 1222 O O . ALA A 1 147 ? 28.409 25.490 -44.846 1.00 85.50 147 ALA A O 1
ATOM 1223 N N . ILE A 1 148 ? 28.697 26.419 -46.881 1.00 87.06 148 ILE A N 1
ATOM 1224 C CA . ILE A 1 148 ? 28.670 25.149 -47.617 1.00 87.06 148 ILE A CA 1
ATOM 1225 C C . ILE A 1 148 ? 29.878 24.280 -47.253 1.00 87.06 148 ILE A C 1
ATOM 1227 O O . ILE A 1 148 ? 29.691 23.109 -46.949 1.00 87.06 148 ILE A O 1
ATOM 1231 N N . ASN A 1 149 ? 31.095 24.834 -47.226 1.00 86.88 149 ASN A N 1
ATOM 1232 C CA . ASN A 1 149 ? 32.296 24.087 -46.829 1.00 86.88 149 ASN A CA 1
ATOM 1233 C C . ASN A 1 149 ? 32.174 23.512 -45.410 1.00 86.88 149 ASN A C 1
ATOM 1235 O O . ASN A 1 149 ? 32.504 22.351 -45.180 1.00 86.88 149 ASN A O 1
ATOM 1239 N N . ASN A 1 150 ? 31.655 24.299 -44.465 1.00 85.69 150 ASN A N 1
ATOM 1240 C CA . ASN A 1 150 ? 31.439 23.842 -43.095 1.00 85.69 150 ASN A CA 1
ATOM 1241 C C . ASN A 1 150 ? 30.407 22.709 -43.024 1.00 85.69 150 ASN A C 1
ATOM 1243 O O . ASN A 1 150 ? 30.612 21.751 -42.282 1.00 85.69 150 ASN A O 1
ATOM 1247 N N . GLU A 1 151 ? 29.327 22.781 -43.804 1.00 88.38 151 GLU A N 1
ATOM 1248 C CA . GLU A 1 151 ? 28.337 21.700 -43.863 1.00 88.38 151 GLU A CA 1
ATOM 1249 C C . GLU A 1 151 ? 28.871 20.454 -44.589 1.00 88.38 151 GLU A C 1
ATOM 1251 O O . GLU A 1 151 ? 28.597 19.339 -44.159 1.00 88.38 151 GLU A O 1
ATOM 1256 N N . ILE A 1 152 ? 29.698 20.607 -45.627 1.00 87.25 152 ILE A N 1
ATOM 1257 C CA . ILE A 1 152 ? 30.409 19.486 -46.265 1.00 87.25 152 ILE A CA 1
ATOM 1258 C C . ILE A 1 152 ? 31.304 18.771 -45.246 1.00 87.25 152 ILE A C 1
ATOM 1260 O O . ILE A 1 152 ? 31.266 17.542 -45.155 1.00 87.25 152 ILE A O 1
ATOM 1264 N N . ASN A 1 153 ? 32.073 19.519 -44.451 1.00 84.50 153 ASN A N 1
ATOM 1265 C CA . ASN A 1 153 ? 32.922 18.955 -43.399 1.00 84.50 153 ASN A CA 1
ATOM 1266 C C . ASN A 1 153 ? 32.091 18.248 -42.317 1.00 84.50 153 ASN A C 1
ATOM 1268 O O . ASN A 1 153 ? 32.433 17.138 -41.914 1.00 84.50 153 ASN A O 1
ATOM 1272 N N . ASN A 1 154 ? 30.970 18.846 -41.899 1.00 84.62 154 ASN A N 1
ATOM 1273 C CA . ASN A 1 154 ? 30.013 18.235 -40.973 1.00 84.62 154 ASN A CA 1
ATOM 1274 C C . ASN A 1 154 ? 29.469 16.903 -41.521 1.00 84.62 154 ASN A C 1
ATOM 1276 O O . ASN A 1 154 ? 29.572 15.871 -40.861 1.00 84.62 154 ASN A O 1
ATOM 1280 N N . ILE A 1 155 ? 28.967 16.894 -42.760 1.00 87.12 155 ILE A N 1
ATOM 1281 C CA . ILE A 1 155 ? 28.478 15.684 -43.437 1.00 87.12 155 ILE A CA 1
ATOM 1282 C C . ILE A 1 155 ? 29.586 14.630 -43.555 1.00 87.12 155 ILE A C 1
ATOM 1284 O O . ILE A 1 155 ? 29.333 13.448 -43.339 1.00 87.12 155 ILE A O 1
ATOM 1288 N N . THR A 1 156 ? 30.819 15.043 -43.847 1.00 85.06 156 THR A N 1
ATOM 1289 C CA . THR A 1 156 ? 31.964 14.128 -43.947 1.00 85.06 156 THR A CA 1
ATOM 1290 C C . THR A 1 156 ? 32.234 13.460 -42.598 1.00 85.06 156 THR A C 1
ATOM 1292 O O . THR A 1 156 ? 32.312 12.236 -42.539 1.00 85.06 156 THR A O 1
ATOM 1295 N N . GLY A 1 157 ? 32.274 14.228 -41.503 1.00 82.12 157 GLY A N 1
ATOM 1296 C CA . GLY A 1 157 ? 32.401 13.682 -40.146 1.00 82.12 157 GLY A CA 1
ATOM 1297 C C . GLY A 1 157 ? 31.277 12.700 -39.794 1.00 82.12 157 GLY A C 1
ATOM 1298 O O . GLY A 1 157 ? 31.537 11.626 -39.253 1.00 82.12 157 GLY A O 1
ATOM 1299 N N . LYS A 1 158 ? 30.037 13.022 -40.182 1.00 84.62 158 LYS A N 1
ATOM 1300 C CA . LYS A 1 158 ? 28.869 12.141 -40.025 1.00 84.62 158 LYS A CA 1
ATOM 1301 C C . LYS A 1 158 ? 29.025 10.812 -40.782 1.00 84.62 158 LYS A C 1
ATOM 1303 O O . LYS A 1 158 ? 28.757 9.752 -40.220 1.00 84.62 158 LYS A O 1
ATOM 1308 N N . ILE A 1 159 ? 29.489 10.856 -42.032 1.00 86.25 159 ILE A N 1
ATOM 1309 C CA . ILE A 1 159 ? 29.741 9.664 -42.859 1.00 86.25 159 ILE A CA 1
ATOM 1310 C C . ILE A 1 159 ? 30.847 8.793 -42.256 1.00 86.25 159 ILE A C 1
ATOM 1312 O O . ILE A 1 159 ? 30.702 7.568 -42.247 1.00 86.25 159 ILE A O 1
ATOM 1316 N N . VAL A 1 160 ? 31.927 9.401 -41.746 1.00 82.25 160 VAL A N 1
ATOM 1317 C CA . VAL A 1 160 ? 33.021 8.677 -41.074 1.00 82.25 160 VAL A CA 1
ATOM 1318 C C . VAL A 1 160 ? 32.462 7.879 -39.900 1.00 82.25 160 VAL A C 1
ATOM 1320 O O . VAL A 1 160 ? 32.636 6.665 -39.849 1.00 82.25 160 VAL A O 1
ATOM 1323 N N . ALA A 1 161 ? 31.738 8.552 -39.000 1.00 79.19 161 ALA A N 1
ATOM 1324 C CA . ALA A 1 161 ? 31.169 7.931 -37.809 1.00 79.19 161 ALA A CA 1
ATOM 1325 C C . ALA A 1 161 ? 30.239 6.761 -38.171 1.00 79.19 161 ALA A C 1
ATOM 1327 O O . ALA A 1 161 ? 30.425 5.656 -37.670 1.00 79.19 161 ALA A O 1
ATOM 1328 N N . LEU A 1 162 ? 29.305 6.971 -39.109 1.00 83.25 162 LEU A N 1
ATOM 1329 C CA . LEU A 1 162 ? 28.395 5.917 -39.570 1.00 83.25 162 LEU A CA 1
ATOM 1330 C C . LEU A 1 162 ? 29.137 4.735 -40.196 1.00 83.25 162 LEU A C 1
ATOM 1332 O O . LEU A 1 162 ? 28.763 3.591 -39.965 1.00 83.25 162 LEU A O 1
ATOM 1336 N N . SER A 1 163 ? 30.177 4.988 -40.991 1.00 83.19 163 SER A N 1
ATOM 1337 C CA . SER A 1 163 ? 30.933 3.920 -41.654 1.00 83.19 163 SER A CA 1
ATOM 1338 C C . SER A 1 163 ? 31.690 3.061 -40.643 1.00 83.19 163 SER A C 1
ATOM 1340 O O . SER A 1 163 ? 31.642 1.836 -40.743 1.00 83.19 163 SER A O 1
ATOM 1342 N N . SER A 1 164 ? 32.303 3.684 -39.634 1.00 78.81 164 SER A N 1
ATOM 1343 C CA . SER A 1 164 ? 32.951 2.970 -38.531 1.00 78.81 164 SER A CA 1
ATOM 1344 C C . SER A 1 164 ? 31.955 2.129 -37.730 1.00 78.81 164 SER A C 1
ATOM 1346 O O . SER A 1 164 ? 32.220 0.957 -37.474 1.00 78.81 164 SER A O 1
ATOM 1348 N N . THR A 1 165 ? 30.788 2.680 -37.380 1.00 78.88 165 THR A N 1
ATOM 1349 C CA . THR A 1 165 ? 29.755 1.943 -36.631 1.00 78.88 165 THR A CA 1
ATOM 1350 C C . THR A 1 165 ? 29.169 0.788 -37.444 1.00 78.88 165 THR A C 1
ATOM 1352 O O . THR A 1 165 ? 29.034 -0.313 -36.921 1.00 78.88 165 THR A O 1
ATOM 1355 N N . ILE A 1 166 ? 28.874 0.992 -38.735 1.00 83.94 166 ILE A N 1
ATOM 1356 C CA . ILE A 1 166 ? 28.408 -0.079 -39.634 1.00 83.94 166 ILE A CA 1
ATOM 1357 C C . ILE A 1 166 ? 29.437 -1.214 -39.697 1.00 83.94 166 ILE A C 1
ATOM 1359 O O . ILE A 1 166 ? 29.060 -2.381 -39.630 1.00 83.94 166 ILE A O 1
ATOM 1363 N N . HIS A 1 167 ? 30.725 -0.878 -39.801 1.00 81.69 167 HIS A N 1
ATOM 1364 C CA . HIS A 1 167 ? 31.789 -1.876 -39.834 1.00 81.69 167 HIS A CA 1
ATOM 1365 C C . HIS A 1 167 ? 31.903 -2.654 -38.515 1.00 81.69 167 HIS A C 1
ATOM 1367 O O . HIS A 1 167 ? 32.042 -3.874 -38.547 1.00 81.69 167 HIS A O 1
ATOM 1373 N N . ALA A 1 168 ? 31.790 -1.978 -37.368 1.00 76.44 168 ALA A N 1
ATOM 1374 C CA . ALA A 1 168 ? 31.785 -2.634 -36.061 1.00 76.44 168 ALA A CA 1
ATOM 1375 C C . ALA A 1 168 ? 30.627 -3.638 -35.929 1.00 76.44 168 ALA A C 1
ATOM 1377 O O . ALA A 1 168 ? 30.845 -4.771 -35.515 1.00 76.44 168 ALA A O 1
ATOM 1378 N N . ILE A 1 169 ? 29.424 -3.263 -36.377 1.00 80.44 169 ILE A N 1
ATOM 1379 C CA . ILE A 1 169 ? 28.259 -4.163 -36.390 1.00 80.44 169 ILE A CA 1
ATOM 1380 C C . ILE A 1 169 ? 28.505 -5.384 -37.268 1.00 80.44 169 ILE A C 1
ATOM 1382 O O . ILE A 1 169 ? 28.107 -6.487 -36.910 1.00 80.44 169 ILE A O 1
ATOM 1386 N N . ASP A 1 170 ? 29.149 -5.203 -38.422 1.00 80.44 170 ASP A N 1
ATOM 1387 C CA . ASP A 1 170 ? 29.482 -6.324 -39.299 1.00 80.44 170 ASP A CA 1
ATOM 1388 C C . ASP A 1 170 ? 30.424 -7.320 -38.628 1.00 80.44 170 ASP A C 1
ATOM 1390 O O . ASP A 1 170 ? 30.196 -8.527 -38.719 1.00 80.44 170 ASP A O 1
ATOM 1394 N N . LEU A 1 171 ? 31.439 -6.828 -37.917 1.00 78.75 171 LEU A N 1
ATOM 1395 C CA . LEU A 1 171 ? 32.343 -7.676 -37.141 1.00 78.75 171 LEU A CA 1
ATOM 1396 C C . LEU A 1 171 ? 31.606 -8.404 -36.015 1.00 78.75 171 LEU A C 1
ATOM 1398 O O . LEU A 1 171 ? 31.823 -9.599 -35.822 1.00 78.75 171 LEU A O 1
ATOM 1402 N N . GLU A 1 172 ? 30.714 -7.712 -35.311 1.00 74.81 172 GLU A N 1
ATOM 1403 C CA . GLU A 1 172 ? 29.908 -8.311 -34.251 1.00 74.81 172 GLU A CA 1
ATOM 1404 C C . GLU A 1 172 ? 28.981 -9.407 -34.783 1.00 74.81 172 GLU A C 1
ATOM 1406 O O . GLU A 1 172 ? 29.049 -10.535 -34.302 1.00 74.81 172 GLU A O 1
ATOM 1411 N N . ILE A 1 173 ? 28.206 -9.143 -35.843 1.00 77.69 173 ILE A N 1
ATOM 1412 C CA . ILE A 1 173 ? 27.341 -10.146 -36.488 1.00 77.69 173 ILE A CA 1
ATOM 1413 C C . ILE A 1 173 ? 28.136 -11.399 -36.882 1.00 77.69 173 ILE A C 1
ATOM 1415 O O . ILE A 1 173 ? 27.660 -12.512 -36.652 1.00 77.69 173 ILE A O 1
ATOM 1419 N N . ILE A 1 174 ? 29.326 -11.235 -37.471 1.00 74.94 174 ILE A N 1
ATOM 1420 C CA . ILE A 1 174 ? 30.198 -12.359 -37.854 1.00 74.94 174 ILE A CA 1
ATOM 1421 C C . ILE A 1 174 ? 30.611 -13.158 -36.616 1.00 74.94 174 ILE A C 1
ATOM 1423 O O . ILE A 1 174 ? 30.389 -14.368 -36.570 1.00 74.94 174 ILE A O 1
ATOM 1427 N N . ASN A 1 175 ? 31.130 -12.475 -35.594 1.00 70.06 175 ASN A N 1
ATOM 1428 C CA . ASN A 1 175 ? 31.563 -13.102 -34.347 1.00 70.06 175 ASN A CA 1
ATOM 1429 C C . ASN A 1 175 ? 30.422 -13.891 -33.679 1.00 70.06 175 ASN A C 1
ATOM 1431 O O . ASN A 1 175 ? 30.627 -14.982 -33.153 1.00 70.06 175 ASN A O 1
ATOM 1435 N N . TYR A 1 176 ? 29.189 -13.392 -33.757 1.00 72.38 176 TYR A N 1
ATOM 1436 C CA . TYR A 1 176 ? 28.021 -14.073 -33.202 1.00 72.38 176 TYR A CA 1
ATOM 1437 C C . TYR A 1 176 ? 27.644 -15.348 -33.943 1.00 72.38 176 TYR A C 1
ATOM 1439 O O . TYR A 1 176 ? 27.317 -16.342 -33.293 1.00 72.38 176 TYR A O 1
ATOM 1447 N N . TYR A 1 177 ? 27.696 -15.357 -35.275 1.00 70.31 177 TYR A N 1
ATOM 1448 C CA . TYR A 1 177 ? 27.467 -16.590 -36.031 1.00 70.31 177 TYR A CA 1
ATOM 1449 C C . TYR A 1 177 ? 28.503 -17.657 -35.676 1.00 70.31 177 TYR A C 1
ATOM 1451 O O . TYR A 1 177 ? 28.132 -18.814 -35.457 1.00 70.31 177 TYR A O 1
ATOM 1459 N N . ASP A 1 178 ? 29.765 -17.251 -35.539 1.00 68.75 178 ASP A N 1
ATOM 1460 C CA . ASP A 1 178 ? 30.847 -18.141 -35.132 1.00 68.75 178 ASP A CA 1
ATOM 1461 C C . ASP A 1 178 ? 30.605 -18.673 -33.710 1.00 68.75 178 ASP A C 1
ATOM 1463 O O . ASP A 1 178 ? 30.634 -19.882 -33.489 1.00 68.75 178 ASP A O 1
ATOM 1467 N N . MET A 1 179 ? 30.246 -17.818 -32.750 1.00 64.75 179 MET A N 1
ATOM 1468 C CA . MET A 1 179 ? 29.993 -18.229 -31.363 1.00 64.75 179 MET A CA 1
ATOM 1469 C C . MET A 1 179 ? 28.749 -19.116 -31.195 1.00 64.75 179 MET A C 1
ATOM 1471 O O . MET A 1 179 ? 28.818 -20.126 -30.498 1.00 64.75 179 MET A O 1
ATOM 1475 N N . ILE A 1 180 ? 27.623 -18.810 -31.848 1.00 65.81 180 ILE A N 1
ATOM 1476 C CA . ILE A 1 180 ? 26.411 -19.656 -31.808 1.00 65.81 180 ILE A CA 1
ATOM 1477 C C . ILE A 1 180 ? 26.702 -21.049 -32.372 1.00 65.81 180 ILE A C 1
ATOM 1479 O O . ILE A 1 180 ? 26.158 -22.033 -31.878 1.00 65.81 180 ILE A O 1
ATOM 1483 N N . SER A 1 181 ? 27.569 -21.146 -33.384 1.00 67.06 181 SER A N 1
ATOM 1484 C CA . SER A 1 181 ? 27.978 -22.436 -33.946 1.00 67.06 181 SER A CA 1
ATOM 1485 C C . SER A 1 181 ? 28.836 -23.276 -32.988 1.00 67.06 181 SER A C 1
ATOM 1487 O O . SER A 1 181 ? 28.860 -24.499 -33.114 1.00 67.06 181 SER A O 1
ATOM 1489 N N . LEU A 1 182 ? 29.501 -22.635 -32.018 1.00 67.75 182 LEU A N 1
ATOM 1490 C CA . LEU A 1 182 ? 30.373 -23.275 -31.027 1.00 67.75 182 LEU A CA 1
ATOM 1491 C C . LEU A 1 182 ? 29.641 -23.696 -29.740 1.00 67.75 182 LEU A C 1
ATOM 1493 O O . LEU A 1 182 ? 30.143 -24.556 -29.018 1.00 67.75 182 LEU A O 1
ATOM 1497 N N . TYR A 1 183 ? 28.472 -23.120 -29.438 1.00 69.38 183 TYR A N 1
ATOM 1498 C CA . TYR A 1 183 ? 27.706 -23.403 -28.218 1.00 69.38 183 TYR A CA 1
ATOM 1499 C C . TYR A 1 183 ? 26.399 -24.163 -28.510 1.00 69.38 183 TYR A C 1
ATOM 1501 O O . TYR A 1 183 ? 25.628 -23.789 -29.390 1.00 69.38 183 TYR A O 1
ATOM 1509 N N . GLU A 1 184 ? 26.073 -25.188 -27.710 1.00 69.56 184 GLU A N 1
ATOM 1510 C CA . GLU A 1 184 ? 24.771 -25.882 -27.765 1.00 69.56 184 GLU A CA 1
ATOM 1511 C C . GLU A 1 184 ? 23.645 -25.029 -27.146 1.00 69.56 184 GLU A C 1
ATOM 1513 O O . GLU A 1 184 ? 23.172 -25.270 -26.033 1.00 69.56 184 GLU A O 1
ATOM 1518 N N . ILE A 1 185 ? 23.211 -23.991 -27.862 1.00 79.81 185 ILE A N 1
ATOM 1519 C CA . ILE A 1 185 ? 22.125 -23.105 -27.426 1.00 79.81 185 ILE A CA 1
ATOM 1520 C C . ILE A 1 185 ? 20.781 -23.751 -27.773 1.00 79.81 185 ILE A C 1
ATOM 1522 O O . ILE A 1 185 ? 20.514 -24.080 -28.932 1.00 79.81 185 ILE A O 1
ATOM 1526 N N . LYS A 1 186 ? 19.927 -23.952 -26.765 1.00 83.38 186 LYS A N 1
ATOM 1527 C CA . LYS A 1 186 ? 18.607 -24.579 -26.927 1.00 83.38 186 LYS A CA 1
ATOM 1528 C C . LYS A 1 186 ? 17.574 -23.569 -27.435 1.00 83.38 186 LYS A C 1
ATOM 1530 O O . LYS A 1 186 ? 17.705 -22.366 -27.215 1.00 83.38 186 LYS A O 1
ATOM 1535 N N . SER A 1 187 ? 16.572 -24.064 -28.156 1.00 83.44 187 SER A N 1
ATOM 1536 C CA . SER A 1 187 ? 15.364 -23.285 -28.439 1.00 83.44 187 SER A CA 1
ATOM 1537 C C . SER A 1 187 ? 14.462 -23.264 -27.213 1.00 83.44 187 SER A C 1
ATOM 1539 O O . SER A 1 187 ? 14.448 -24.231 -26.446 1.00 83.44 187 SER A O 1
ATOM 1541 N N . ASP A 1 188 ? 13.680 -22.204 -27.084 1.00 86.94 188 ASP A N 1
ATOM 1542 C CA . ASP A 1 188 ? 12.590 -22.107 -26.121 1.00 86.94 188 ASP A CA 1
ATOM 1543 C C . ASP A 1 188 ? 11.301 -21.735 -26.861 1.00 86.94 188 ASP A C 1
ATOM 1545 O O . ASP A 1 188 ? 11.169 -20.651 -27.432 1.00 86.94 188 ASP A O 1
ATOM 1549 N N . GLU A 1 189 ? 10.352 -22.671 -26.870 1.00 83.38 189 GLU A N 1
ATOM 1550 C CA . GLU A 1 189 ? 9.088 -22.546 -27.598 1.00 83.38 189 GLU A CA 1
ATOM 1551 C C . GLU A 1 189 ? 8.164 -21.468 -27.006 1.00 83.38 189 GLU A C 1
ATOM 1553 O O . GLU A 1 189 ? 7.307 -20.943 -27.721 1.00 83.38 189 GLU A O 1
ATOM 1558 N N . TYR A 1 190 ? 8.342 -21.100 -25.732 1.00 88.50 190 TYR A N 1
ATOM 1559 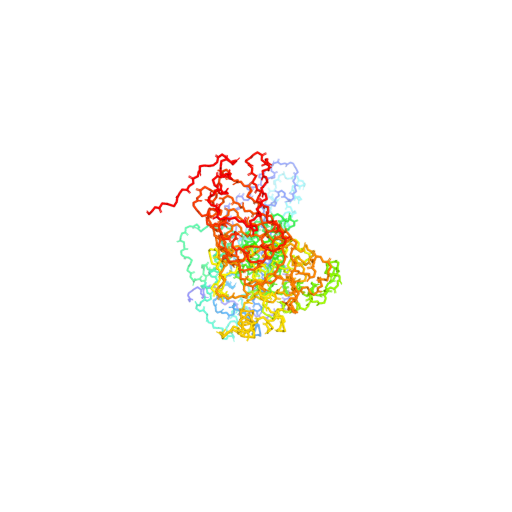C CA . TYR A 1 190 ? 7.517 -20.094 -25.052 1.00 88.50 190 TYR A CA 1
ATOM 1560 C C . TYR A 1 190 ? 8.136 -18.696 -25.068 1.00 88.50 190 TYR A C 1
ATOM 1562 O O . TYR A 1 190 ? 7.412 -17.710 -24.929 1.00 88.50 190 TYR A O 1
ATOM 1570 N N . TYR A 1 191 ? 9.436 -18.585 -25.342 1.00 90.12 191 TYR A N 1
ATOM 1571 C CA . TYR A 1 191 ? 10.179 -17.326 -25.281 1.00 90.12 191 TYR A CA 1
ATOM 1572 C C . TYR A 1 191 ? 9.513 -16.171 -26.052 1.00 90.12 191 TYR A C 1
ATOM 1574 O O . TYR A 1 191 ? 9.323 -15.073 -25.525 1.00 90.12 191 TYR A O 1
ATOM 1582 N N . LEU A 1 192 ? 9.111 -16.407 -27.308 1.00 88.94 192 LEU A N 1
ATOM 1583 C CA . LEU A 1 192 ? 8.479 -15.369 -28.136 1.00 88.94 192 LEU A CA 1
ATOM 1584 C C . LEU A 1 192 ? 7.086 -14.982 -27.626 1.00 88.94 192 LEU A C 1
ATOM 1586 O O . LEU A 1 192 ? 6.701 -13.816 -27.736 1.00 88.94 192 LEU A O 1
ATOM 1590 N N . ARG A 1 193 ? 6.352 -15.939 -27.053 1.00 88.12 193 ARG A N 1
ATOM 1591 C CA . ARG A 1 193 ? 5.030 -15.719 -26.464 1.00 88.12 193 ARG A CA 1
ATOM 1592 C C . ARG A 1 193 ? 5.125 -14.855 -25.209 1.00 88.12 193 ARG A C 1
ATOM 1594 O O . ARG A 1 193 ? 4.369 -13.890 -25.080 1.00 88.12 193 ARG A O 1
ATOM 1601 N N . ASP A 1 194 ? 6.074 -15.155 -24.330 1.00 89.06 194 ASP A N 1
ATOM 1602 C CA . ASP A 1 194 ? 6.286 -14.410 -23.087 1.00 89.06 194 ASP A CA 1
ATOM 1603 C C . ASP A 1 194 ? 6.772 -12.985 -23.376 1.00 89.06 194 ASP A C 1
ATOM 1605 O O . ASP A 1 194 ? 6.219 -12.015 -22.846 1.00 89.06 194 ASP A O 1
ATOM 1609 N N . LYS A 1 195 ? 7.704 -12.820 -24.328 1.00 89.75 195 LYS A N 1
ATOM 1610 C CA . LYS A 1 195 ? 8.097 -11.492 -24.831 1.00 89.75 195 LYS A CA 1
ATOM 1611 C C . LYS A 1 195 ? 6.907 -10.725 -25.397 1.00 89.75 195 LYS A C 1
ATOM 1613 O O . LYS A 1 195 ? 6.704 -9.571 -25.030 1.00 89.75 195 LYS A O 1
ATOM 1618 N N . ASN A 1 196 ? 6.094 -11.345 -26.252 1.00 88.31 196 ASN A N 1
ATOM 1619 C CA . ASN A 1 196 ? 4.902 -10.705 -26.814 1.00 88.31 196 ASN A CA 1
ATOM 1620 C C . ASN A 1 196 ? 3.916 -10.244 -25.732 1.00 88.31 196 ASN A C 1
ATOM 1622 O O . ASN A 1 196 ? 3.310 -9.181 -25.869 1.00 88.31 196 ASN A O 1
ATOM 1626 N N . PHE A 1 197 ? 3.733 -11.023 -24.665 1.00 88.12 197 PHE A N 1
ATOM 1627 C CA . PHE A 1 197 ? 2.857 -10.644 -23.558 1.00 88.12 197 PHE A CA 1
ATOM 1628 C C . PHE A 1 197 ? 3.338 -9.364 -22.859 1.00 88.12 197 PHE A C 1
ATOM 1630 O O . PHE A 1 197 ? 2.533 -8.466 -22.605 1.00 88.12 197 PHE A O 1
ATOM 1637 N N . ILE A 1 198 ? 4.644 -9.249 -22.609 1.00 90.44 198 ILE A N 1
ATOM 1638 C CA . ILE A 1 198 ? 5.252 -8.052 -22.010 1.00 90.44 198 ILE A CA 1
ATOM 1639 C C . ILE A 1 198 ? 5.167 -6.857 -22.972 1.00 90.44 198 ILE A C 1
ATOM 1641 O O . ILE A 1 198 ? 4.733 -5.773 -22.580 1.00 90.44 198 ILE A O 1
ATOM 1645 N N . LEU A 1 199 ? 5.512 -7.050 -24.248 1.00 91.44 199 LEU A N 1
ATOM 1646 C CA . LEU A 1 199 ? 5.526 -5.977 -25.248 1.00 91.44 199 LEU A CA 1
ATOM 1647 C C . LEU A 1 199 ? 4.141 -5.374 -25.490 1.00 91.44 199 LEU A C 1
ATOM 1649 O O . LEU A 1 199 ? 4.046 -4.165 -25.688 1.00 91.44 199 LEU A O 1
ATOM 1653 N N . LYS A 1 200 ? 3.065 -6.163 -25.394 1.00 88.94 200 LYS A N 1
ATOM 1654 C CA . LYS A 1 200 ? 1.691 -5.636 -25.439 1.00 88.94 200 LYS A CA 1
ATOM 1655 C C . LYS A 1 200 ? 1.444 -4.596 -24.347 1.00 88.94 200 LYS A C 1
ATOM 1657 O O . LYS A 1 200 ? 0.984 -3.503 -24.659 1.00 88.94 200 LYS A O 1
ATOM 1662 N N . LYS A 1 201 ? 1.851 -4.880 -23.103 1.00 90.75 201 LYS A N 1
ATOM 1663 C CA . LYS A 1 201 ? 1.748 -3.911 -21.997 1.00 90.75 201 LYS A CA 1
ATOM 1664 C C . LYS A 1 201 ? 2.530 -2.630 -22.298 1.00 90.75 201 LYS A C 1
ATOM 1666 O O . LYS A 1 201 ? 2.073 -1.539 -21.969 1.00 90.75 201 LYS A O 1
ATOM 1671 N N . TYR A 1 202 ? 3.701 -2.749 -22.929 1.00 93.38 202 TYR A N 1
ATOM 1672 C CA . TYR A 1 202 ? 4.507 -1.590 -23.318 1.00 93.38 202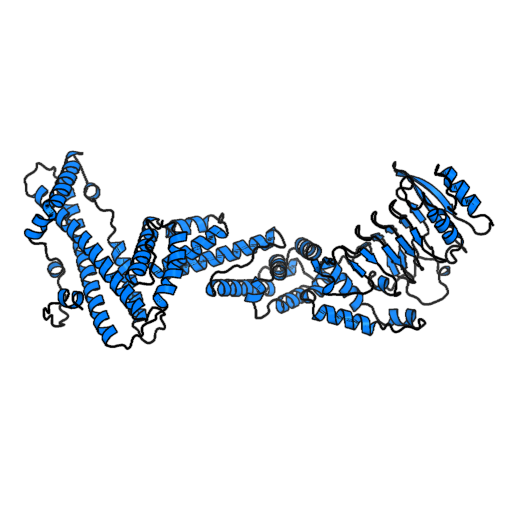 TYR A CA 1
ATOM 1673 C C . TYR A 1 202 ? 3.820 -0.764 -24.412 1.00 93.38 202 TYR A C 1
ATOM 1675 O O . TYR A 1 202 ? 3.695 0.449 -24.263 1.00 93.38 202 TYR A O 1
ATOM 1683 N N . LEU A 1 203 ? 3.323 -1.397 -25.477 1.00 90.69 203 LEU A N 1
ATOM 1684 C CA . LEU A 1 203 ? 2.588 -0.709 -26.546 1.00 90.69 203 LEU A CA 1
ATOM 1685 C C . LEU A 1 203 ? 1.398 0.087 -25.999 1.00 90.69 203 LEU A C 1
ATOM 1687 O O . LEU A 1 203 ? 1.210 1.241 -26.396 1.00 90.69 203 LEU A O 1
ATOM 1691 N N . ASP A 1 204 ? 0.654 -0.503 -25.060 1.00 89.12 204 ASP A N 1
ATOM 1692 C CA . ASP A 1 204 ? -0.514 0.117 -24.435 1.00 89.12 204 ASP A CA 1
ATOM 1693 C C . ASP A 1 204 ? -0.139 1.410 -23.693 1.00 89.12 204 ASP A C 1
ATOM 1695 O O . ASP A 1 204 ? -0.723 2.462 -23.955 1.00 89.12 204 ASP A O 1
ATOM 1699 N N . VAL A 1 205 ? 0.885 1.390 -22.827 1.00 90.38 205 VAL A N 1
ATOM 1700 C CA . VAL A 1 205 ? 1.282 2.593 -22.062 1.00 90.38 205 VAL A CA 1
ATOM 1701 C C . VAL A 1 205 ? 1.898 3.691 -22.935 1.00 90.38 205 VAL A C 1
ATOM 1703 O O . VAL A 1 205 ? 1.856 4.869 -22.574 1.00 90.38 205 VAL A O 1
ATOM 1706 N N . PHE A 1 206 ? 2.463 3.337 -24.091 1.00 88.94 206 PHE A N 1
ATOM 1707 C CA . PHE A 1 206 ? 2.945 4.300 -25.086 1.00 88.94 206 PHE A CA 1
ATOM 1708 C C . PHE A 1 206 ? 1.856 4.755 -26.071 1.00 88.94 206 PHE A C 1
ATOM 1710 O O . PHE A 1 206 ? 2.149 5.552 -26.960 1.00 88.94 206 PHE A O 1
ATOM 1717 N N . ASN A 1 207 ? 0.606 4.298 -25.918 1.00 86.56 207 ASN A N 1
ATOM 1718 C CA . ASN A 1 207 ? -0.513 4.601 -26.818 1.00 86.56 207 ASN A CA 1
ATOM 1719 C C . ASN A 1 207 ? -0.193 4.326 -28.300 1.00 86.56 207 ASN A C 1
ATOM 1721 O O . ASN A 1 207 ? -0.666 5.032 -29.198 1.00 86.56 207 ASN A O 1
ATOM 1725 N N . ILE A 1 208 ? 0.622 3.305 -28.577 1.00 85.50 208 ILE A N 1
ATOM 1726 C CA . ILE A 1 208 ? 0.999 2.945 -29.945 1.00 85.50 208 ILE A CA 1
ATOM 1727 C C . ILE A 1 208 ? -0.180 2.190 -30.560 1.00 85.50 208 ILE A C 1
ATOM 1729 O O . ILE A 1 208 ? -0.385 1.002 -30.312 1.00 85.50 208 ILE A O 1
ATOM 1733 N N . GLN A 1 209 ? -0.988 2.902 -31.352 1.00 70.69 209 GLN A N 1
ATOM 1734 C CA . GLN A 1 209 ? -2.166 2.323 -31.992 1.00 70.69 209 GLN A CA 1
ATOM 1735 C C . GLN A 1 209 ? -1.773 1.192 -32.941 1.00 70.69 209 GLN A C 1
ATOM 1737 O O . GLN A 1 209 ? -0.968 1.363 -33.862 1.00 70.69 209 GLN A O 1
ATOM 1742 N N . ASN A 1 210 ? -2.422 0.047 -32.746 1.00 57.91 210 ASN A N 1
ATOM 1743 C CA . ASN A 1 210 ? -2.271 -1.127 -33.586 1.00 57.91 210 ASN A CA 1
ATOM 1744 C C . ASN A 1 210 ? -2.963 -0.872 -34.936 1.00 57.91 210 ASN A C 1
ATOM 1746 O O . ASN A 1 210 ? -4.144 -1.165 -35.132 1.00 57.91 210 ASN A O 1
ATOM 1750 N N . THR A 1 211 ? -2.263 -0.201 -35.852 1.00 47.62 211 THR A N 1
ATOM 1751 C CA . THR A 1 211 ? -2.823 0.166 -37.154 1.00 47.62 211 THR A CA 1
ATOM 1752 C C . THR A 1 211 ? -2.950 -1.082 -38.028 1.00 47.62 211 THR A C 1
ATOM 1754 O O . THR A 1 211 ? -2.027 -1.480 -38.735 1.00 47.62 211 THR A O 1
ATOM 1757 N N . LYS A 1 212 ? -4.165 -1.646 -38.000 1.00 44.97 212 LYS A N 1
ATOM 1758 C CA . LYS A 1 212 ? -4.642 -2.873 -38.663 1.00 44.97 212 LYS A CA 1
ATOM 1759 C C . LYS A 1 212 ? -4.247 -4.144 -37.919 1.00 44.97 212 LYS A C 1
ATOM 1761 O O . LYS A 1 212 ? -3.086 -4.338 -37.592 1.00 44.97 212 LYS A O 1
ATOM 1766 N N . GLU A 1 213 ? -5.233 -5.017 -37.728 1.00 42.44 213 GLU A N 1
ATOM 1767 C CA . GLU A 1 213 ? -5.157 -6.392 -37.220 1.00 42.44 213 GLU A CA 1
ATOM 1768 C C . GLU A 1 213 ? -4.064 -7.233 -37.912 1.00 42.44 213 GLU A C 1
ATOM 1770 O O . GLU A 1 213 ? -4.327 -8.133 -38.708 1.00 42.44 213 GLU A O 1
ATOM 1775 N N . ARG A 1 214 ? -2.791 -6.980 -37.617 1.00 46.78 214 ARG A N 1
ATOM 1776 C CA . ARG A 1 214 ? -1.780 -8.022 -37.683 1.00 46.78 214 ARG A CA 1
ATOM 1777 C C . ARG A 1 214 ? -1.897 -8.730 -36.354 1.00 46.78 214 ARG A C 1
ATOM 1779 O O . ARG A 1 214 ? -1.461 -8.200 -35.339 1.00 46.78 214 ARG A O 1
ATOM 1786 N N . ASN A 1 215 ? -2.523 -9.902 -36.356 1.00 50.59 215 ASN A N 1
ATOM 1787 C CA . ASN A 1 215 ? -2.368 -10.860 -35.271 1.00 50.59 215 ASN A CA 1
ATOM 1788 C C . ASN A 1 215 ? -0.872 -10.919 -34.938 1.00 50.59 215 ASN A C 1
ATOM 1790 O O . ASN A 1 215 ? -0.095 -11.421 -35.756 1.00 50.59 215 ASN A O 1
ATOM 1794 N N . PHE A 1 216 ? -0.458 -10.325 -33.811 1.00 59.25 216 PHE A N 1
ATOM 1795 C CA . PHE A 1 216 ? 0.915 -10.434 -33.335 1.00 59.25 216 PHE A CA 1
ATOM 1796 C C . PHE A 1 216 ? 1.126 -11.913 -33.049 1.00 59.25 216 PHE A C 1
ATOM 1798 O O . PHE A 1 216 ? 0.693 -12.436 -32.026 1.00 59.25 216 PHE A O 1
ATOM 1805 N N . SER A 1 217 ? 1.682 -12.600 -34.040 1.00 68.56 217 SER A N 1
ATOM 1806 C CA . SER A 1 217 ? 2.091 -13.986 -33.925 1.00 68.56 217 SER A CA 1
ATOM 1807 C C . SER A 1 217 ? 3.287 -14.056 -32.990 1.00 68.56 217 SER A C 1
ATOM 1809 O O . SER A 1 217 ? 4.067 -13.099 -32.890 1.00 68.56 217 SER A O 1
ATOM 1811 N N . ASP A 1 218 ? 3.468 -15.209 -32.361 1.00 80.62 218 ASP A N 1
ATOM 1812 C CA . ASP A 1 218 ? 4.674 -15.558 -31.610 1.00 80.62 218 ASP A CA 1
ATOM 1813 C C . ASP A 1 218 ? 5.818 -15.869 -32.593 1.00 80.62 218 ASP A C 1
ATOM 1815 O O . ASP A 1 218 ? 6.370 -16.962 -32.636 1.00 80.62 218 ASP A O 1
ATOM 1819 N N . SER A 1 219 ? 6.125 -14.900 -33.465 1.00 84.50 219 SER A N 1
ATOM 1820 C CA . SER A 1 219 ? 7.168 -14.969 -34.485 1.00 84.50 219 SER A CA 1
ATOM 1821 C C . SER A 1 219 ? 8.215 -13.878 -34.280 1.00 84.50 219 SER A C 1
ATOM 1823 O O . SER A 1 219 ? 7.916 -12.763 -33.848 1.00 84.50 219 SER A O 1
ATOM 1825 N N . ILE A 1 220 ? 9.452 -14.183 -34.674 1.00 84.69 220 ILE A N 1
ATOM 1826 C CA . ILE A 1 220 ? 10.608 -13.281 -34.557 1.00 84.69 220 ILE A CA 1
ATOM 1827 C C . ILE A 1 220 ? 10.332 -11.933 -35.231 1.00 84.69 220 ILE A C 1
ATOM 1829 O O . ILE A 1 220 ? 10.593 -10.887 -34.652 1.00 84.69 220 ILE A O 1
ATOM 1833 N N . SER A 1 221 ? 9.745 -11.938 -36.434 1.00 84.38 221 SER A N 1
ATOM 1834 C CA . SER A 1 221 ? 9.435 -10.699 -37.159 1.00 84.38 221 SER A CA 1
ATOM 1835 C C . SER A 1 221 ? 8.412 -9.824 -36.431 1.00 84.38 221 SER A C 1
ATOM 1837 O O . SER A 1 221 ? 8.475 -8.602 -36.547 1.00 84.38 221 SER A O 1
ATOM 1839 N N . SER A 1 222 ? 7.456 -10.439 -35.734 1.00 85.06 222 SER A N 1
ATOM 1840 C CA . SER A 1 222 ? 6.405 -9.744 -34.990 1.00 85.06 222 SER A CA 1
ATOM 1841 C C . SER A 1 222 ? 6.971 -9.088 -33.730 1.00 85.06 222 SER A C 1
ATOM 1843 O O . SER A 1 222 ? 6.765 -7.894 -33.517 1.00 85.06 222 SER A O 1
ATOM 1845 N N . VAL A 1 223 ? 7.737 -9.845 -32.938 1.00 89.69 223 VAL A N 1
ATOM 1846 C CA . VAL A 1 223 ? 8.413 -9.350 -31.727 1.00 89.69 223 VAL A CA 1
ATOM 1847 C C . VAL A 1 223 ? 9.407 -8.241 -32.081 1.00 89.69 223 VAL A C 1
ATOM 1849 O O . VAL A 1 223 ? 9.337 -7.154 -31.513 1.00 89.69 223 VAL A O 1
ATOM 1852 N N . LEU A 1 224 ? 10.256 -8.461 -33.093 1.00 89.38 224 LEU A N 1
ATOM 1853 C CA . LEU A 1 224 ? 11.233 -7.478 -33.569 1.00 89.38 224 LEU A CA 1
ATOM 1854 C C . LEU A 1 224 ? 10.576 -6.142 -33.932 1.00 89.38 224 LEU A C 1
ATOM 1856 O O . LEU A 1 224 ? 11.070 -5.080 -33.563 1.00 89.38 224 LEU A O 1
ATOM 1860 N N . HIS A 1 225 ? 9.460 -6.195 -34.662 1.00 87.75 225 HIS A N 1
ATOM 1861 C CA . HIS A 1 225 ? 8.750 -4.991 -35.073 1.00 87.75 225 HIS A CA 1
ATOM 1862 C C . HIS A 1 225 ? 8.216 -4.201 -33.870 1.00 87.75 225 HIS A C 1
ATOM 1864 O O . HIS A 1 225 ? 8.367 -2.981 -33.835 1.00 87.75 225 HIS A O 1
ATOM 1870 N N . GLN A 1 226 ? 7.637 -4.885 -32.879 1.00 89.44 226 GLN A N 1
ATOM 1871 C CA . GLN A 1 226 ? 7.135 -4.254 -31.655 1.00 89.44 226 GLN A CA 1
ATOM 1872 C C . GLN A 1 226 ? 8.262 -3.596 -30.854 1.00 89.44 226 GLN A C 1
ATOM 1874 O O . GLN A 1 226 ? 8.132 -2.437 -30.466 1.00 89.44 226 GLN A O 1
ATOM 1879 N N . GLU A 1 227 ? 9.383 -4.296 -30.658 1.00 91.31 227 GLU A N 1
ATOM 1880 C CA . GLU A 1 227 ? 10.537 -3.749 -29.937 1.00 91.31 227 GLU A CA 1
ATOM 1881 C C . GLU A 1 227 ? 11.077 -2.482 -30.612 1.00 91.31 227 GLU A C 1
ATOM 1883 O O . GLU A 1 227 ? 11.309 -1.485 -29.933 1.00 91.31 227 GLU A O 1
ATOM 1888 N N . ILE A 1 228 ? 11.202 -2.479 -31.944 1.00 88.00 228 ILE A N 1
ATOM 1889 C CA . ILE A 1 228 ? 11.645 -1.300 -32.705 1.00 88.00 228 ILE A CA 1
ATOM 1890 C C . ILE A 1 228 ? 10.676 -0.127 -32.521 1.00 88.00 228 ILE A C 1
ATOM 1892 O O . ILE A 1 2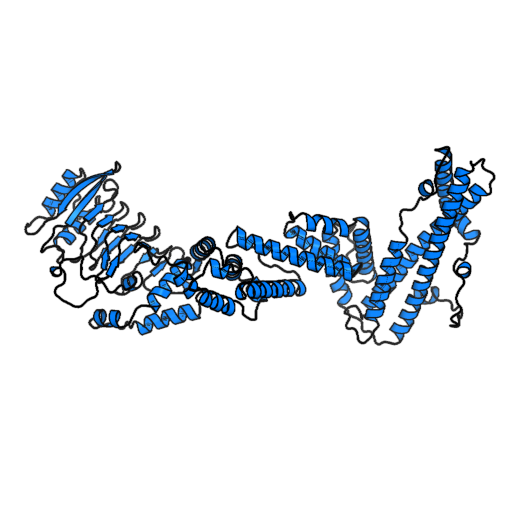28 ? 11.123 0.986 -32.243 1.00 88.00 228 ILE A O 1
ATOM 1896 N N . LEU A 1 229 ? 9.364 -0.360 -32.650 1.00 88.38 229 LEU A N 1
ATOM 1897 C CA . LEU A 1 229 ? 8.354 0.694 -32.499 1.00 88.38 229 LEU A CA 1
ATOM 1898 C C . LEU A 1 229 ? 8.410 1.342 -31.112 1.00 88.38 229 LEU A C 1
ATOM 1900 O O . LEU A 1 229 ? 8.381 2.569 -31.005 1.00 88.38 229 LEU A O 1
ATOM 1904 N N . ILE A 1 230 ? 8.520 0.531 -30.058 1.00 90.69 230 ILE A N 1
ATOM 1905 C CA . ILE A 1 230 ? 8.600 1.024 -28.679 1.00 90.69 230 ILE A CA 1
ATOM 1906 C C . ILE A 1 230 ? 9.906 1.798 -28.464 1.00 90.69 230 ILE A C 1
ATOM 1908 O O . ILE A 1 230 ? 9.868 2.910 -27.936 1.00 90.69 230 ILE A O 1
ATOM 1912 N N . THR A 1 231 ? 11.051 1.265 -28.908 1.00 87.12 231 THR A N 1
ATOM 1913 C CA . THR A 1 231 ? 12.350 1.949 -28.791 1.00 87.12 231 THR A CA 1
ATOM 1914 C C . THR A 1 231 ? 12.336 3.300 -29.505 1.00 87.12 231 THR A C 1
ATOM 1916 O O . THR A 1 231 ? 12.800 4.297 -28.950 1.00 87.12 231 THR A O 1
ATOM 1919 N N . GLU A 1 232 ? 11.760 3.380 -30.705 1.00 82.25 232 GLU A N 1
ATOM 1920 C CA . GLU A 1 232 ? 11.601 4.656 -31.405 1.00 82.25 232 GLU A CA 1
ATOM 1921 C C . GLU A 1 232 ? 10.704 5.634 -30.638 1.00 82.25 232 GLU A C 1
ATOM 1923 O O . GLU A 1 232 ? 11.002 6.830 -30.608 1.00 82.25 232 GLU A O 1
ATOM 1928 N N . GLN A 1 233 ? 9.628 5.155 -30.008 1.00 86.06 233 GLN A N 1
ATOM 1929 C CA . GLN A 1 233 ? 8.710 6.010 -29.255 1.00 86.06 233 GLN A CA 1
ATOM 1930 C C . GLN A 1 233 ? 9.345 6.571 -27.978 1.00 86.06 233 GLN A C 1
ATOM 1932 O O . GLN A 1 233 ? 9.242 7.776 -27.737 1.00 86.06 233 GLN A O 1
ATOM 1937 N N . ILE A 1 234 ? 10.073 5.737 -27.220 1.00 85.81 234 ILE A N 1
ATOM 1938 C CA . ILE A 1 234 ? 10.870 6.150 -26.046 1.00 85.81 234 ILE A CA 1
ATOM 1939 C C . ILE A 1 234 ? 11.769 7.344 -26.400 1.00 85.81 234 ILE A C 1
ATOM 1941 O O . ILE A 1 234 ? 11.938 8.281 -25.614 1.00 85.81 234 ILE A O 1
ATOM 1945 N N . LEU A 1 235 ? 12.338 7.308 -27.604 1.00 77.81 235 LEU A N 1
ATOM 1946 C CA . LEU A 1 235 ? 13.293 8.293 -28.094 1.00 77.81 235 LEU A CA 1
ATOM 1947 C C . LEU A 1 235 ? 12.606 9.547 -28.658 1.00 77.81 235 LEU A C 1
ATOM 1949 O O . LEU A 1 235 ? 13.098 10.655 -28.436 1.00 77.81 235 LEU A O 1
ATOM 1953 N N . LYS A 1 236 ? 11.455 9.404 -29.329 1.00 73.50 236 LYS A N 1
ATOM 1954 C CA . LYS A 1 236 ? 10.669 10.527 -29.878 1.00 73.50 236 LYS A CA 1
ATOM 1955 C C . LYS A 1 236 ? 10.040 11.399 -28.796 1.00 73.50 236 LYS A C 1
ATOM 1957 O O . LYS A 1 236 ? 10.115 12.622 -28.884 1.00 73.50 236 LYS A O 1
ATOM 1962 N N . GLU A 1 237 ? 9.419 10.798 -27.785 1.00 67.25 237 GLU A N 1
ATOM 1963 C CA . GLU A 1 237 ? 8.631 11.544 -26.793 1.00 67.25 237 GLU A CA 1
ATOM 1964 C C . GLU A 1 237 ? 9.477 12.221 -25.710 1.00 67.25 237 GLU A C 1
ATOM 1966 O O . GLU A 1 237 ? 8.938 12.911 -24.852 1.00 67.25 237 GLU A O 1
ATOM 1971 N N . ASN A 1 238 ? 10.805 12.054 -25.719 1.00 69.56 238 ASN A N 1
ATOM 1972 C CA . ASN A 1 238 ? 11.657 12.482 -24.606 1.00 69.56 238 ASN A CA 1
ATOM 1973 C C . ASN A 1 238 ? 11.127 11.952 -23.260 1.00 69.56 238 ASN A C 1
ATOM 1975 O O . ASN A 1 238 ? 11.223 12.630 -22.233 1.00 69.56 238 ASN A O 1
ATOM 1979 N N . THR A 1 239 ? 10.557 10.740 -23.274 1.00 73.06 239 THR A N 1
ATOM 1980 C CA . THR A 1 239 ? 9.797 10.133 -22.171 1.00 73.06 239 THR A CA 1
ATOM 1981 C C . THR A 1 239 ? 10.569 10.197 -20.852 1.00 73.06 239 THR A C 1
ATOM 1983 O O . THR A 1 239 ? 9.999 10.449 -19.793 1.00 73.06 239 THR A O 1
ATOM 1986 N N . LEU A 1 240 ? 11.897 10.059 -20.922 1.00 73.69 240 LEU A N 1
ATOM 1987 C CA . LEU A 1 240 ? 12.821 10.212 -19.797 1.00 73.69 240 LEU A CA 1
ATOM 1988 C C . LEU A 1 240 ? 12.702 11.569 -19.089 1.00 73.69 240 LEU A C 1
ATOM 1990 O O . LEU A 1 240 ? 12.647 11.624 -17.855 1.00 73.69 240 LEU A O 1
ATOM 1994 N N . LYS A 1 241 ? 12.665 12.670 -19.848 1.00 76.94 241 LYS A N 1
ATOM 1995 C CA . LYS A 1 241 ? 12.515 14.020 -19.290 1.00 76.94 241 LYS A CA 1
ATOM 1996 C C . LYS A 1 241 ? 11.124 14.227 -18.717 1.00 76.94 241 LYS A C 1
ATOM 1998 O O . LYS A 1 241 ? 11.012 14.849 -17.664 1.00 76.94 241 LYS A O 1
ATOM 2003 N N . ASP A 1 242 ? 10.095 13.683 -19.355 1.00 76.56 242 ASP A N 1
ATOM 2004 C CA . ASP A 1 242 ? 8.714 13.822 -18.894 1.00 76.56 242 ASP A CA 1
ATOM 2005 C C . ASP A 1 242 ? 8.464 13.081 -17.580 1.00 76.56 242 ASP A C 1
ATOM 2007 O O . ASP A 1 242 ? 7.927 13.676 -16.639 1.00 76.56 242 ASP A O 1
ATOM 2011 N N . ILE A 1 243 ? 8.934 11.833 -17.472 1.00 79.19 243 ILE A N 1
ATOM 2012 C CA . ILE A 1 243 ? 8.915 11.063 -16.220 1.00 79.19 243 ILE A CA 1
ATOM 2013 C C . ILE A 1 243 ? 9.676 11.839 -15.138 1.00 79.19 243 ILE A C 1
ATOM 2015 O O . ILE A 1 243 ? 9.127 12.126 -14.075 1.00 79.19 243 ILE A O 1
ATOM 2019 N N . SER A 1 244 ? 10.910 12.267 -15.426 1.00 78.50 244 SER A N 1
ATOM 2020 C CA . SER A 1 244 ? 11.753 12.980 -14.454 1.00 78.50 244 SER A CA 1
ATOM 2021 C C . SER A 1 244 ? 11.133 14.301 -13.984 1.00 78.50 244 SER A C 1
ATOM 2023 O O . SER A 1 244 ? 11.160 14.620 -12.796 1.00 78.50 244 SER A O 1
ATOM 2025 N N . LYS A 1 245 ? 10.537 15.077 -14.896 1.00 80.44 245 LYS A N 1
ATOM 2026 C CA . LYS A 1 245 ? 9.893 16.360 -14.587 1.00 80.44 245 LYS A CA 1
ATOM 2027 C C . LYS A 1 245 ? 8.643 16.175 -13.735 1.00 80.44 245 LYS A C 1
ATOM 2029 O O . LYS A 1 245 ? 8.408 16.988 -12.841 1.00 80.44 245 LYS A O 1
ATOM 2034 N N . LYS A 1 246 ? 7.840 15.144 -14.010 1.00 76.88 246 LYS A N 1
ATOM 2035 C CA . LYS A 1 246 ? 6.628 14.855 -13.235 1.00 76.88 246 LYS A CA 1
ATOM 2036 C C . LYS A 1 246 ? 6.961 14.321 -11.844 1.00 76.88 246 LYS A C 1
ATOM 2038 O O . LYS A 1 246 ? 6.349 14.795 -10.891 1.00 76.88 246 LYS A O 1
ATOM 2043 N N . ILE A 1 247 ? 7.955 13.433 -11.709 1.00 75.81 247 ILE A N 1
ATOM 2044 C CA . ILE A 1 247 ? 8.417 12.918 -10.402 1.00 75.81 247 ILE A CA 1
ATOM 2045 C C . ILE A 1 247 ? 8.730 14.071 -9.434 1.00 75.81 247 ILE A C 1
ATOM 2047 O O . ILE A 1 247 ? 8.392 13.996 -8.258 1.00 75.81 247 ILE A O 1
ATOM 2051 N N . ASN A 1 248 ? 9.289 15.175 -9.934 1.00 70.81 248 ASN A N 1
ATOM 2052 C CA . ASN A 1 248 ? 9.672 16.323 -9.109 1.00 70.81 248 ASN A CA 1
ATOM 2053 C C . ASN A 1 248 ? 8.503 17.219 -8.649 1.00 70.81 248 ASN A C 1
ATOM 2055 O O . ASN A 1 248 ? 8.729 18.118 -7.843 1.00 70.81 248 ASN A O 1
ATOM 2059 N N . LYS A 1 249 ? 7.278 17.037 -9.164 1.00 67.56 249 LYS A N 1
ATOM 2060 C CA . LYS A 1 249 ? 6.137 17.929 -8.875 1.00 67.56 249 LYS A CA 1
ATOM 2061 C C . LYS A 1 249 ? 5.190 17.444 -7.770 1.00 67.56 249 LYS A C 1
ATOM 2063 O O . LYS A 1 249 ? 4.270 18.177 -7.442 1.00 67.56 249 LYS A O 1
ATOM 2068 N N . ASN A 1 250 ? 5.393 16.260 -7.183 1.00 60.78 250 ASN A N 1
ATOM 2069 C CA . ASN A 1 250 ? 4.580 15.680 -6.091 1.00 60.78 250 ASN A CA 1
ATOM 2070 C C . ASN A 1 250 ? 3.050 15.543 -6.330 1.00 60.78 250 ASN A C 1
ATOM 2072 O O . ASN A 1 250 ? 2.354 15.019 -5.465 1.00 60.78 250 ASN A O 1
ATOM 2076 N N . GLU A 1 251 ? 2.526 15.933 -7.494 1.00 68.62 251 GLU A N 1
ATOM 2077 C CA . GLU A 1 251 ? 1.119 15.797 -7.908 1.00 68.62 251 GLU A CA 1
ATOM 2078 C C . GLU A 1 251 ? 0.957 14.670 -8.943 1.00 68.62 251 GLU A C 1
ATOM 2080 O O . GLU A 1 251 ? 0.547 14.896 -10.082 1.00 68.62 251 GLU A O 1
ATOM 2085 N N . ILE A 1 252 ? 1.346 13.447 -8.583 1.00 81.19 252 ILE A N 1
ATOM 2086 C CA . ILE A 1 252 ? 1.176 12.271 -9.447 1.00 81.19 252 ILE A CA 1
ATOM 2087 C C . ILE A 1 252 ? 0.187 11.307 -8.785 1.00 81.19 252 ILE A C 1
ATOM 2089 O O . ILE A 1 252 ? 0.315 11.004 -7.598 1.00 81.19 252 ILE A O 1
ATOM 2093 N N . SER A 1 253 ? -0.789 10.811 -9.550 1.00 86.50 253 SER A N 1
ATOM 2094 C CA . SER A 1 253 ? -1.713 9.767 -9.088 1.00 86.50 253 SER A CA 1
ATOM 2095 C C . SER A 1 253 ? -1.058 8.378 -9.094 1.00 86.50 253 SER A C 1
ATOM 2097 O O . SER A 1 253 ? -0.122 8.124 -9.847 1.00 86.50 253 SER A O 1
ATOM 2099 N N . LEU A 1 254 ? -1.571 7.431 -8.299 1.00 86.50 254 LEU A N 1
ATOM 2100 C CA . LEU A 1 254 ? -1.050 6.052 -8.306 1.00 86.50 254 LEU A CA 1
ATOM 2101 C C . LEU A 1 254 ? -1.082 5.408 -9.701 1.00 86.50 254 LEU A C 1
ATOM 2103 O O . LEU A 1 254 ? -0.127 4.730 -10.070 1.00 86.50 254 LEU A O 1
ATOM 2107 N N . ASP A 1 255 ? -2.129 5.666 -10.485 1.00 87.00 255 ASP A N 1
ATOM 2108 C CA . ASP A 1 255 ? -2.268 5.111 -11.837 1.00 87.00 255 ASP A CA 1
ATOM 2109 C C . ASP A 1 255 ? -1.173 5.635 -12.773 1.00 87.00 255 ASP A C 1
ATOM 2111 O O . ASP A 1 255 ? -0.563 4.867 -13.514 1.00 87.00 255 ASP A O 1
ATOM 2115 N N . GLN A 1 256 ? -0.839 6.926 -12.666 1.00 88.31 256 GLN A N 1
ATOM 2116 C CA . GLN A 1 256 ? 0.275 7.516 -13.408 1.00 88.31 256 GLN A CA 1
ATOM 2117 C C . GLN A 1 256 ? 1.627 6.936 -12.976 1.00 88.31 256 GLN A C 1
ATOM 2119 O O . GLN A 1 256 ? 2.504 6.747 -13.818 1.00 88.31 256 GLN A O 1
ATOM 2124 N N . ILE A 1 257 ? 1.818 6.637 -11.683 1.00 89.50 257 ILE A N 1
ATOM 2125 C CA . ILE A 1 257 ? 3.048 5.979 -11.219 1.00 89.50 257 ILE A CA 1
ATOM 2126 C C . ILE A 1 257 ? 3.156 4.572 -11.818 1.00 89.50 257 ILE A C 1
ATOM 2128 O O . ILE A 1 257 ? 4.223 4.222 -12.313 1.00 89.50 257 ILE A O 1
ATOM 2132 N N . ASN A 1 258 ? 2.073 3.790 -11.828 1.00 89.94 258 ASN A N 1
ATOM 2133 C CA . ASN A 1 258 ? 2.065 2.443 -12.414 1.00 89.94 258 ASN A CA 1
ATOM 2134 C C . ASN A 1 258 ? 2.356 2.467 -13.926 1.00 89.94 258 ASN A C 1
ATOM 2136 O O . ASN A 1 258 ? 3.158 1.671 -14.425 1.00 89.94 258 ASN A O 1
ATOM 2140 N N . GLU A 1 259 ? 1.774 3.425 -14.653 1.00 90.50 259 GLU A N 1
ATOM 2141 C CA . GLU A 1 259 ? 2.085 3.653 -16.069 1.00 90.50 259 GLU A CA 1
ATOM 2142 C C . GLU A 1 259 ? 3.578 3.971 -16.262 1.00 90.50 259 GLU A C 1
ATOM 2144 O O . GLU A 1 259 ? 4.241 3.392 -17.126 1.00 90.50 259 GLU A O 1
ATOM 2149 N N . PHE A 1 260 ? 4.149 4.846 -15.425 1.00 91.31 260 PHE A N 1
ATOM 2150 C CA . PHE A 1 260 ? 5.572 5.186 -15.491 1.00 91.31 260 PHE A CA 1
ATOM 2151 C C . PHE A 1 260 ? 6.493 4.039 -15.095 1.00 91.31 260 PHE A C 1
ATOM 2153 O O . PHE A 1 260 ? 7.571 3.935 -15.677 1.00 91.31 260 PHE A O 1
ATOM 2160 N N . ILE A 1 261 ? 6.093 3.170 -14.163 1.00 92.25 261 ILE A N 1
ATOM 2161 C CA . ILE A 1 261 ? 6.842 1.950 -13.835 1.00 92.25 261 ILE A CA 1
ATOM 2162 C C . ILE A 1 261 ? 6.923 1.067 -15.081 1.00 92.25 261 ILE A C 1
ATOM 2164 O O . ILE A 1 261 ? 8.016 0.671 -15.478 1.00 92.25 261 ILE A O 1
ATOM 2168 N N . THR A 1 262 ? 5.798 0.851 -15.765 1.00 92.50 262 THR A N 1
ATOM 2169 C CA . THR A 1 262 ? 5.753 0.066 -17.010 1.00 92.50 262 THR A CA 1
ATOM 2170 C C . THR A 1 262 ? 6.629 0.687 -18.104 1.00 92.50 262 THR A C 1
ATOM 2172 O O . THR A 1 262 ? 7.411 -0.009 -18.750 1.00 92.50 262 THR A O 1
ATOM 2175 N N . LYS A 1 263 ? 6.584 2.016 -18.273 1.00 92.81 263 LYS A N 1
ATOM 2176 C CA . LYS A 1 263 ? 7.483 2.735 -19.197 1.00 92.81 263 LYS A CA 1
ATOM 2177 C C . LYS A 1 263 ? 8.957 2.600 -18.806 1.00 92.81 263 LYS A C 1
ATOM 2179 O O . LYS A 1 263 ? 9.807 2.466 -19.682 1.00 92.81 263 LYS A O 1
ATOM 2184 N N . ALA A 1 264 ? 9.277 2.623 -17.514 1.00 92.38 264 ALA A N 1
ATOM 2185 C CA . ALA A 1 264 ? 10.642 2.457 -17.023 1.00 92.38 264 ALA A CA 1
ATOM 2186 C C . ALA A 1 264 ? 11.175 1.033 -17.263 1.00 92.38 264 ALA A C 1
ATOM 2188 O O . ALA A 1 264 ? 12.345 0.885 -17.615 1.00 92.38 264 ALA A O 1
ATOM 2189 N N . TYR A 1 265 ? 10.321 0.011 -17.169 1.00 92.75 265 TYR A N 1
ATOM 2190 C CA . TYR A 1 265 ? 10.648 -1.355 -17.587 1.00 92.75 265 TYR A CA 1
ATOM 2191 C C . TYR A 1 265 ? 10.892 -1.465 -19.096 1.00 92.75 265 TYR A C 1
ATOM 2193 O O . TYR A 1 265 ? 11.905 -2.024 -19.506 1.00 92.75 265 TYR A O 1
ATOM 2201 N N . ALA A 1 266 ? 10.062 -0.835 -19.931 1.00 92.56 266 ALA A N 1
ATOM 2202 C CA . ALA A 1 266 ? 10.323 -0.781 -21.372 1.00 92.56 266 ALA A CA 1
ATOM 2203 C C . ALA A 1 266 ? 11.685 -0.133 -21.689 1.00 92.56 266 ALA A C 1
ATOM 2205 O O . ALA A 1 266 ? 12.431 -0.617 -22.540 1.00 92.56 266 ALA A O 1
ATOM 2206 N N . ILE A 1 267 ? 12.046 0.931 -20.964 1.00 90.19 267 ILE A N 1
ATOM 2207 C CA . ILE A 1 267 ? 13.361 1.576 -21.074 1.00 90.19 267 ILE A CA 1
ATOM 2208 C C . ILE A 1 267 ? 14.477 0.623 -20.638 1.00 90.19 267 ILE A C 1
ATOM 2210 O O . ILE A 1 267 ? 15.473 0.514 -21.353 1.00 90.19 267 ILE A O 1
ATOM 2214 N N . LYS A 1 268 ? 14.313 -0.074 -19.507 1.00 89.88 268 LYS A N 1
ATOM 2215 C CA . LYS A 1 268 ? 15.272 -1.065 -18.994 1.00 89.88 268 LYS A CA 1
ATOM 2216 C C . LYS A 1 268 ? 15.543 -2.169 -20.020 1.00 89.88 268 LYS A C 1
ATOM 2218 O O . LYS A 1 268 ? 16.702 -2.523 -20.236 1.00 89.88 268 LYS A O 1
ATOM 2223 N N . ASP A 1 269 ? 14.487 -2.690 -20.637 1.00 88.44 269 ASP A N 1
ATOM 2224 C CA . ASP A 1 269 ? 14.548 -3.894 -21.469 1.00 88.44 269 ASP A CA 1
ATOM 2225 C C . ASP A 1 269 ? 14.979 -3.613 -22.913 1.00 88.44 269 ASP A C 1
ATOM 2227 O O . ASP A 1 269 ? 15.656 -4.445 -23.529 1.00 88.44 269 ASP A O 1
ATOM 2231 N N . LEU A 1 270 ? 14.571 -2.463 -23.465 1.00 86.94 270 LEU A N 1
ATOM 2232 C CA . LEU A 1 270 ? 14.680 -2.164 -24.899 1.00 86.94 270 LEU A CA 1
ATOM 2233 C C . LEU A 1 270 ? 15.637 -1.022 -25.239 1.00 86.94 270 LEU A C 1
ATOM 2235 O O . LEU A 1 270 ? 16.015 -0.890 -26.405 1.00 86.94 270 LEU A O 1
ATOM 2239 N N . TYR A 1 271 ? 16.006 -0.186 -24.264 1.00 84.00 271 TYR A N 1
ATOM 2240 C CA . TYR A 1 271 ? 16.846 0.983 -24.508 1.00 84.00 271 TYR A CA 1
ATOM 2241 C C . TYR A 1 271 ? 18.107 1.001 -23.651 1.00 84.00 271 TYR A C 1
ATOM 2243 O O . TYR A 1 271 ? 19.190 0.809 -24.191 1.00 84.00 271 TYR A O 1
ATOM 2251 N N . ASN A 1 272 ? 17.992 1.243 -22.345 1.00 82.75 272 ASN A N 1
ATOM 2252 C CA . ASN A 1 272 ? 19.125 1.363 -21.432 1.00 82.75 272 ASN A CA 1
ATOM 2253 C C . ASN A 1 272 ? 18.763 0.807 -20.045 1.00 82.75 272 ASN A C 1
ATOM 2255 O O . ASN A 1 272 ? 17.937 1.375 -19.322 1.00 82.75 272 ASN A O 1
ATOM 2259 N N . ASN A 1 273 ? 19.435 -0.285 -19.675 1.00 84.12 273 ASN A N 1
ATOM 2260 C CA . ASN A 1 273 ? 19.197 -1.021 -18.437 1.00 84.12 273 ASN A CA 1
ATOM 2261 C C . ASN A 1 273 ? 19.442 -0.175 -17.176 1.00 84.12 273 ASN A C 1
ATOM 2263 O O . ASN A 1 273 ? 18.600 -0.149 -16.280 1.00 84.12 273 ASN A O 1
ATOM 2267 N N . GLU A 1 274 ? 20.557 0.556 -17.122 1.00 85.44 274 GLU A N 1
ATOM 2268 C CA . GLU A 1 274 ? 20.945 1.360 -15.958 1.00 85.44 274 GLU A CA 1
ATOM 2269 C C . GLU A 1 274 ? 19.961 2.514 -15.719 1.00 85.44 274 GLU A C 1
ATOM 2271 O O . GLU A 1 274 ? 19.480 2.721 -14.601 1.00 85.44 274 GLU A O 1
ATOM 2276 N N . ILE A 1 275 ? 19.602 3.239 -16.783 1.00 85.19 275 ILE A N 1
ATOM 2277 C CA . ILE A 1 275 ? 18.618 4.327 -16.715 1.00 85.19 275 ILE A CA 1
ATOM 2278 C C . ILE A 1 275 ? 17.255 3.781 -16.276 1.00 85.19 275 ILE A C 1
ATOM 2280 O O . ILE A 1 275 ? 16.618 4.368 -15.397 1.00 85.19 275 ILE A O 1
ATOM 2284 N N . GLY A 1 276 ? 16.823 2.656 -16.852 1.00 89.19 276 GLY A N 1
ATOM 2285 C CA . GLY A 1 276 ? 15.573 1.993 -16.488 1.00 89.19 276 GLY A CA 1
ATOM 2286 C C . GLY A 1 276 ? 15.531 1.595 -15.010 1.00 89.19 276 GLY A C 1
ATOM 2287 O O . GLY A 1 276 ? 14.610 1.994 -14.298 1.00 89.19 276 GLY A O 1
ATOM 2288 N N . ASN A 1 277 ? 16.563 0.911 -14.505 1.00 90.31 277 ASN A N 1
ATOM 2289 C CA . ASN A 1 277 ? 16.659 0.503 -13.095 1.00 90.31 277 ASN A CA 1
ATOM 2290 C C . ASN A 1 277 ? 16.642 1.698 -12.127 1.00 90.31 277 ASN A C 1
ATOM 2292 O O . ASN A 1 277 ? 15.970 1.666 -11.089 1.00 90.31 277 ASN A O 1
ATOM 2296 N N . ASN A 1 278 ? 17.344 2.780 -12.477 1.00 90.31 278 ASN A N 1
ATOM 2297 C CA . ASN A 1 278 ? 17.351 4.011 -11.689 1.00 90.31 278 ASN A CA 1
ATOM 2298 C C . ASN A 1 278 ? 15.961 4.665 -11.624 1.00 90.31 278 ASN A C 1
ATOM 2300 O O . ASN A 1 278 ? 15.565 5.182 -10.575 1.00 90.31 278 ASN A O 1
ATOM 2304 N N . LEU A 1 279 ? 15.210 4.650 -12.729 1.00 90.56 279 LEU A N 1
ATOM 2305 C CA . LEU A 1 279 ? 13.838 5.159 -12.774 1.00 90.56 279 LEU A CA 1
ATOM 2306 C C . LEU A 1 279 ? 12.876 4.286 -11.969 1.00 90.56 279 LEU A C 1
ATOM 2308 O O . LEU A 1 279 ? 12.131 4.828 -11.153 1.00 90.56 279 LEU A O 1
ATOM 2312 N N . ILE A 1 280 ? 12.932 2.964 -12.148 1.00 93.00 280 ILE A N 1
ATOM 2313 C CA . ILE A 1 280 ? 12.116 1.995 -11.401 1.00 93.00 280 ILE A CA 1
ATOM 2314 C C . ILE A 1 280 ? 12.302 2.207 -9.894 1.00 93.00 280 ILE A C 1
ATOM 2316 O O . ILE A 1 280 ? 11.328 2.421 -9.177 1.00 93.00 280 ILE A O 1
ATOM 2320 N N . SER A 1 281 ? 13.550 2.287 -9.423 1.00 91.44 281 SER A N 1
ATOM 2321 C CA . SER A 1 281 ? 13.858 2.494 -8.000 1.00 91.44 281 SER A CA 1
ATOM 2322 C C . SER A 1 281 ? 13.259 3.793 -7.438 1.00 91.44 281 SER A C 1
ATOM 2324 O O . SER A 1 281 ? 12.736 3.821 -6.320 1.00 91.44 281 SER A O 1
ATOM 2326 N N . LYS A 1 282 ? 13.304 4.888 -8.213 1.00 91.12 282 LYS A N 1
ATOM 2327 C CA . LYS A 1 282 ? 12.689 6.172 -7.827 1.00 91.12 282 LYS A CA 1
ATOM 2328 C C . LYS A 1 282 ? 11.164 6.085 -7.797 1.00 91.12 282 LYS A C 1
ATOM 2330 O O . LYS A 1 282 ? 10.547 6.609 -6.871 1.00 91.12 282 LYS A O 1
ATOM 2335 N N . LEU A 1 283 ? 10.564 5.428 -8.786 1.00 91.88 283 LEU A N 1
ATOM 2336 C CA . LEU A 1 283 ? 9.115 5.272 -8.900 1.00 91.88 283 LEU A CA 1
ATOM 2337 C C . LEU A 1 283 ? 8.547 4.369 -7.803 1.00 91.88 283 LEU A C 1
ATOM 2339 O O . LEU A 1 283 ? 7.530 4.727 -7.214 1.00 91.88 283 LEU A O 1
ATOM 2343 N N . TYR A 1 284 ? 9.225 3.276 -7.447 1.00 93.44 284 TYR A N 1
ATOM 2344 C CA . TYR A 1 284 ? 8.845 2.453 -6.297 1.00 93.44 284 TYR A CA 1
ATOM 2345 C C . TYR A 1 284 ? 8.884 3.244 -4.990 1.00 93.44 284 TYR A C 1
ATOM 2347 O O . TYR A 1 284 ? 7.929 3.206 -4.214 1.00 93.44 284 TYR A O 1
ATOM 2355 N N . SER A 1 285 ? 9.947 4.020 -4.759 1.00 91.81 285 SER A N 1
ATOM 2356 C CA . SER A 1 285 ? 10.045 4.896 -3.584 1.00 91.81 285 SER A CA 1
ATOM 2357 C C . SER A 1 285 ? 8.877 5.887 -3.514 1.00 91.81 285 SER A C 1
ATOM 2359 O O . SER A 1 285 ? 8.263 6.072 -2.456 1.00 91.81 285 SER A O 1
ATOM 2361 N N . LEU A 1 286 ? 8.528 6.491 -4.655 1.00 90.62 286 LEU A N 1
ATOM 2362 C CA . LEU A 1 286 ? 7.412 7.427 -4.766 1.00 90.62 286 LEU A CA 1
ATOM 2363 C C . LEU A 1 286 ? 6.065 6.734 -4.510 1.00 90.62 286 LEU A C 1
ATOM 2365 O O . LEU A 1 286 ? 5.276 7.232 -3.707 1.00 90.62 286 LEU A O 1
ATOM 2369 N N . LYS A 1 287 ? 5.825 5.567 -5.126 1.00 91.31 287 LYS A N 1
ATOM 2370 C CA . LYS A 1 287 ? 4.609 4.758 -4.936 1.00 91.31 287 LYS A CA 1
ATOM 2371 C C . LYS A 1 287 ? 4.430 4.371 -3.473 1.00 91.31 287 LYS A C 1
ATOM 2373 O O . LYS A 1 287 ? 3.366 4.612 -2.907 1.00 91.31 287 LYS A O 1
ATOM 2378 N N . TYR A 1 288 ? 5.484 3.855 -2.838 1.00 92.38 288 TYR A N 1
ATOM 2379 C CA . TYR A 1 288 ? 5.465 3.498 -1.420 1.00 92.38 288 TYR A CA 1
ATOM 2380 C C . TYR A 1 288 ? 5.120 4.706 -0.543 1.00 92.38 288 TYR A C 1
ATOM 2382 O O . TYR A 1 288 ? 4.246 4.626 0.320 1.00 92.38 288 TYR A O 1
ATOM 2390 N N . SER A 1 289 ? 5.777 5.843 -0.787 1.00 90.88 289 SER A N 1
ATOM 2391 C CA . SER A 1 289 ? 5.568 7.072 -0.013 1.00 90.88 289 SER A CA 1
ATOM 2392 C C . SER A 1 289 ? 4.143 7.609 -0.163 1.00 90.88 289 SER A C 1
ATOM 2394 O O . SER A 1 289 ? 3.540 8.029 0.824 1.00 90.88 289 SER A O 1
ATOM 2396 N N . LEU A 1 290 ? 3.581 7.550 -1.373 1.00 89.12 290 LEU A N 1
ATOM 2397 C CA . LEU A 1 290 ? 2.209 7.971 -1.645 1.00 89.12 290 LEU A CA 1
ATOM 2398 C C . LEU A 1 290 ? 1.187 7.058 -0.953 1.00 89.12 290 LEU A C 1
ATOM 2400 O O . LEU A 1 290 ? 0.271 7.555 -0.300 1.00 89.12 290 LEU A O 1
ATOM 2404 N N . ILE A 1 291 ? 1.368 5.734 -1.030 1.00 89.25 291 ILE A N 1
ATOM 2405 C CA . ILE A 1 291 ? 0.505 4.773 -0.327 1.00 89.25 291 ILE A CA 1
ATOM 2406 C C . ILE A 1 291 ? 0.571 5.019 1.184 1.00 89.25 291 ILE A C 1
ATOM 2408 O O . ILE A 1 291 ? -0.470 5.172 1.822 1.00 89.25 291 ILE A O 1
ATOM 2412 N N . LYS A 1 292 ? 1.776 5.136 1.756 1.00 90.50 292 LYS A N 1
ATOM 2413 C CA . LYS A 1 292 ? 1.977 5.439 3.182 1.00 90.50 292 LYS A CA 1
ATOM 2414 C C . LYS A 1 292 ? 1.262 6.725 3.605 1.00 90.50 292 LYS A C 1
ATOM 2416 O O . LYS A 1 292 ? 0.583 6.726 4.630 1.00 90.50 292 LYS A O 1
ATOM 2421 N N . LYS A 1 293 ? 1.356 7.790 2.804 1.00 88.81 293 LYS A N 1
ATOM 2422 C CA . LYS A 1 293 ? 0.651 9.055 3.052 1.00 88.81 293 LYS A CA 1
ATOM 2423 C C . LYS A 1 293 ? -0.868 8.860 3.109 1.00 88.81 293 LYS A C 1
ATOM 2425 O O . LYS A 1 293 ? -1.499 9.364 4.033 1.00 88.81 293 LYS A O 1
ATOM 2430 N N . TYR A 1 294 ? -1.456 8.070 2.207 1.00 87.81 294 TYR A N 1
ATOM 2431 C CA . TYR A 1 294 ? -2.893 7.770 2.270 1.00 87.81 294 TYR A CA 1
ATOM 2432 C C . TYR A 1 294 ? -3.292 7.073 3.575 1.00 87.81 294 TYR A C 1
ATOM 2434 O O . TYR A 1 294 ? -4.265 7.480 4.210 1.00 87.81 294 TYR A O 1
ATOM 2442 N N . TYR A 1 295 ? -2.517 6.080 4.023 1.00 88.12 295 TYR A N 1
ATOM 2443 C CA . TYR A 1 295 ? -2.744 5.426 5.319 1.00 88.12 295 TYR A CA 1
ATOM 2444 C C . TYR A 1 295 ? -2.683 6.402 6.505 1.00 88.12 295 TYR A C 1
ATOM 2446 O O . TYR A 1 295 ? -3.370 6.190 7.507 1.00 88.12 295 TYR A O 1
ATOM 2454 N N . GLN A 1 296 ? -1.874 7.458 6.405 1.00 87.81 296 GLN A N 1
ATOM 2455 C CA . GLN A 1 296 ? -1.783 8.506 7.420 1.00 87.81 296 GLN A CA 1
ATOM 2456 C C . GLN A 1 296 ? -2.959 9.485 7.361 1.00 87.81 296 GLN A C 1
ATOM 2458 O O . GLN A 1 296 ? -3.395 9.965 8.402 1.00 87.81 296 GLN A O 1
ATOM 2463 N N . GLU A 1 297 ? -3.491 9.802 6.181 1.00 84.88 297 GLU A N 1
ATOM 2464 C CA . GLU A 1 297 ? -4.540 10.819 6.020 1.00 84.88 297 GLU A CA 1
ATOM 2465 C C . GLU A 1 297 ? -5.947 10.308 6.341 1.00 84.88 297 GLU A C 1
ATOM 2467 O O . GLU A 1 297 ? -6.675 10.983 7.064 1.00 84.88 297 GLU A O 1
ATOM 2472 N N . GLN A 1 298 ? -6.331 9.137 5.831 1.00 77.44 298 GLN A N 1
ATOM 2473 C CA . GLN A 1 298 ? -7.738 8.711 5.807 1.00 77.44 298 GLN A CA 1
ATOM 2474 C C . GLN A 1 298 ? -8.109 7.632 6.836 1.00 77.44 298 GLN A C 1
ATOM 2476 O O . GLN A 1 298 ? -9.294 7.407 7.016 1.00 77.44 298 GLN A O 1
ATOM 2481 N N . ILE A 1 299 ? -7.131 7.020 7.524 1.00 69.81 299 ILE A N 1
ATOM 2482 C CA . ILE A 1 299 ? -7.281 5.956 8.546 1.00 69.81 299 ILE A CA 1
ATOM 2483 C C . ILE A 1 299 ? -8.240 4.835 8.107 1.00 69.81 299 ILE A C 1
ATOM 2485 O O . ILE A 1 299 ? -9.454 4.960 8.181 1.00 69.81 299 ILE A O 1
ATOM 2489 N N . ILE A 1 300 ? -7.667 3.684 7.735 1.00 68.69 300 ILE A N 1
ATOM 2490 C CA . ILE A 1 300 ? -8.307 2.618 6.945 1.00 68.69 300 ILE A CA 1
ATOM 2491 C C . ILE A 1 300 ? -8.544 3.084 5.506 1.00 68.69 300 ILE A C 1
ATOM 2493 O O . ILE A 1 300 ? -9.591 3.611 5.149 1.00 68.69 300 ILE A O 1
ATOM 2497 N N . VAL A 1 301 ? -7.552 2.834 4.650 1.00 61.88 301 VAL A N 1
ATOM 2498 C CA . VAL A 1 301 ? -7.674 3.065 3.208 1.00 61.88 301 VAL A CA 1
ATOM 2499 C C . VAL A 1 301 ? -7.706 1.730 2.482 1.00 61.88 301 VAL A C 1
ATOM 2501 O O . VAL A 1 301 ? -6.876 0.853 2.716 1.00 61.88 301 VAL A O 1
ATOM 2504 N N . ASP A 1 302 ? -8.617 1.586 1.523 1.00 64.62 302 ASP A N 1
ATOM 2505 C CA . ASP A 1 302 ? -8.705 0.415 0.644 1.00 64.62 302 ASP A CA 1
ATOM 2506 C C . ASP A 1 302 ? -7.567 0.301 -0.386 1.00 64.62 302 ASP A C 1
ATOM 2508 O O . ASP A 1 302 ? -7.594 -0.562 -1.266 1.00 64.62 302 ASP A O 1
ATOM 2512 N N . LYS A 1 303 ? -6.525 1.127 -0.257 1.00 68.56 303 LYS A N 1
ATOM 2513 C CA . LYS A 1 303 ? -5.333 1.086 -1.100 1.00 68.56 303 LYS A CA 1
ATOM 2514 C C . LYS A 1 303 ? -4.392 -0.006 -0.595 1.00 68.56 303 LYS A C 1
ATOM 2516 O O . LYS A 1 303 ? -3.765 0.105 0.456 1.00 68.56 303 LYS A O 1
ATOM 2521 N N . LYS A 1 304 ? -4.309 -1.087 -1.363 1.00 68.06 304 LYS A N 1
ATOM 2522 C CA . LYS A 1 304 ? -3.322 -2.149 -1.162 1.00 68.06 304 LYS A CA 1
ATOM 2523 C C . LYS A 1 304 ? -2.004 -1.752 -1.829 1.00 68.06 304 LYS A C 1
ATOM 2525 O O . LYS A 1 304 ? -2.013 -1.023 -2.823 1.00 68.06 304 LYS A O 1
ATOM 2530 N N . PHE A 1 305 ? -0.895 -2.286 -1.327 1.00 77.00 305 PHE A N 1
ATOM 2531 C CA . PHE A 1 305 ? 0.353 -2.369 -2.087 1.00 77.00 305 PHE A CA 1
ATOM 2532 C C . PHE A 1 305 ? 0.166 -3.404 -3.206 1.00 77.00 305 PHE A C 1
ATOM 2534 O O . PHE A 1 305 ? 0.622 -4.537 -3.108 1.00 77.00 305 PHE A O 1
ATOM 2541 N N . ILE A 1 306 ? -0.615 -3.040 -4.227 1.00 70.38 306 ILE A N 1
ATOM 2542 C CA . ILE A 1 306 ? -0.793 -3.864 -5.423 1.00 70.38 306 ILE A CA 1
ATOM 2543 C C . ILE A 1 306 ? 0.482 -3.734 -6.241 1.00 70.38 306 ILE A C 1
ATOM 2545 O O . ILE A 1 306 ? 0.919 -2.620 -6.558 1.00 70.38 306 ILE A O 1
ATOM 2549 N N . SER A 1 307 ? 1.050 -4.886 -6.549 1.00 77.19 307 SER A N 1
ATOM 2550 C CA . SER A 1 307 ? 2.234 -5.021 -7.365 1.00 77.19 307 SER A CA 1
ATOM 2551 C C . SER A 1 307 ? 1.946 -5.967 -8.516 1.00 77.19 307 SER A C 1
ATOM 2553 O O . SER A 1 307 ? 1.275 -6.983 -8.326 1.00 77.19 307 SER A O 1
ATOM 2555 N N . ASP A 1 308 ? 2.494 -5.636 -9.678 1.00 71.62 308 ASP A N 1
ATOM 2556 C CA . ASP A 1 308 ? 2.439 -6.488 -10.865 1.00 71.62 308 ASP A CA 1
ATOM 2557 C C . ASP A 1 308 ? 3.671 -7.405 -10.980 1.00 71.62 308 ASP A C 1
ATOM 2559 O O . ASP A 1 308 ? 3.729 -8.235 -11.887 1.00 71.62 308 ASP A O 1
ATOM 2563 N N . THR A 1 309 ? 4.663 -7.246 -10.090 1.00 81.31 309 THR A N 1
ATOM 2564 C CA . THR A 1 309 ? 5.950 -7.965 -10.130 1.00 81.31 309 THR A CA 1
ATOM 2565 C C . THR A 1 309 ? 6.443 -8.367 -8.736 1.00 81.31 309 THR A C 1
ATOM 2567 O O . THR A 1 309 ? 6.198 -7.669 -7.748 1.00 81.31 309 THR A O 1
ATOM 2570 N N . ASP A 1 310 ? 7.188 -9.468 -8.649 1.00 86.56 310 ASP A N 1
ATOM 2571 C CA . ASP A 1 310 ? 7.794 -9.903 -7.385 1.00 86.56 310 ASP A CA 1
ATOM 2572 C C . ASP A 1 310 ? 8.868 -8.913 -6.897 1.00 86.56 310 ASP A C 1
ATOM 2574 O O . ASP A 1 310 ? 8.918 -8.608 -5.706 1.00 86.56 310 ASP A O 1
ATOM 2578 N N . ASP A 1 311 ? 9.631 -8.309 -7.817 1.00 88.44 311 ASP A N 1
ATOM 2579 C CA . ASP A 1 311 ? 10.636 -7.275 -7.520 1.00 88.44 311 ASP A CA 1
ATOM 2580 C C . ASP A 1 311 ? 10.036 -6.069 -6.770 1.00 88.44 311 ASP A C 1
ATOM 2582 O O . ASP A 1 311 ? 10.601 -5.568 -5.792 1.00 88.44 311 ASP A O 1
ATOM 2586 N N . GLU A 1 312 ? 8.872 -5.584 -7.212 1.00 91.38 312 GLU A N 1
ATOM 2587 C CA . GLU A 1 312 ? 8.180 -4.468 -6.560 1.00 91.38 312 GLU A CA 1
ATOM 2588 C C . GLU A 1 312 ? 7.640 -4.869 -5.176 1.00 91.38 312 GLU A C 1
ATOM 2590 O O . GLU A 1 312 ? 7.745 -4.086 -4.223 1.00 91.38 312 GLU A O 1
ATOM 2595 N N . LEU A 1 313 ? 7.112 -6.093 -5.029 1.00 90.88 313 LEU A N 1
ATOM 2596 C CA . LEU A 1 313 ? 6.675 -6.615 -3.726 1.00 90.88 313 LEU A CA 1
ATOM 2597 C C . LEU A 1 313 ? 7.842 -6.710 -2.749 1.00 90.88 313 LEU A C 1
ATOM 2599 O O . LEU A 1 313 ? 7.718 -6.290 -1.595 1.00 90.88 313 LEU A O 1
ATOM 2603 N N . GLU A 1 314 ? 8.978 -7.233 -3.203 1.00 92.06 314 GLU A N 1
ATOM 2604 C CA . GLU A 1 314 ? 10.190 -7.337 -2.401 1.00 92.06 314 GLU A CA 1
ATOM 2605 C C . GLU A 1 314 ? 10.700 -5.952 -1.988 1.00 92.06 314 GLU A C 1
ATOM 2607 O O . GLU A 1 314 ? 11.010 -5.730 -0.811 1.00 92.06 314 GLU A O 1
ATOM 2612 N N . TYR A 1 315 ? 10.714 -4.984 -2.909 1.00 93.75 315 TYR A N 1
ATOM 2613 C CA . TYR A 1 315 ? 11.066 -3.603 -2.586 1.00 93.75 315 TYR A CA 1
ATOM 2614 C C . TYR A 1 315 ? 10.161 -3.033 -1.482 1.00 93.75 315 TYR A C 1
ATOM 2616 O O . TYR A 1 315 ? 10.661 -2.476 -0.496 1.00 93.75 315 TYR A O 1
ATOM 2624 N N . PHE A 1 316 ? 8.837 -3.181 -1.603 1.00 93.81 316 PHE A N 1
ATOM 2625 C CA . PHE A 1 316 ? 7.896 -2.684 -0.595 1.00 93.81 316 PHE A CA 1
ATOM 2626 C C . PHE A 1 316 ? 8.047 -3.395 0.749 1.00 93.81 316 PHE A C 1
ATOM 2628 O O . PHE A 1 316 ? 8.025 -2.725 1.783 1.00 93.81 316 PHE A O 1
ATOM 2635 N N . ALA A 1 317 ? 8.263 -4.709 0.756 1.00 92.56 317 ALA A N 1
ATOM 2636 C CA . ALA A 1 317 ? 8.495 -5.478 1.975 1.00 92.56 317 ALA A CA 1
ATOM 2637 C C . ALA A 1 317 ? 9.778 -5.021 2.693 1.00 92.56 317 ALA A C 1
ATOM 2639 O O . ALA A 1 317 ? 9.771 -4.769 3.902 1.00 92.56 317 ALA A O 1
ATOM 2640 N N . ASN A 1 318 ? 10.864 -4.814 1.946 1.00 93.44 318 ASN A N 1
ATOM 2641 C CA . ASN A 1 318 ? 12.120 -4.287 2.477 1.00 93.44 318 ASN A CA 1
ATOM 2642 C C . ASN A 1 318 ? 11.961 -2.858 3.014 1.00 93.44 318 ASN A C 1
ATOM 2644 O O . ASN A 1 318 ? 12.506 -2.515 4.072 1.00 93.44 318 ASN A O 1
ATOM 2648 N N . ARG A 1 319 ? 11.175 -2.020 2.330 1.00 93.69 319 ARG A N 1
ATOM 2649 C CA . ARG A 1 319 ? 10.899 -0.652 2.776 1.00 93.69 319 ARG A CA 1
ATOM 2650 C C . ARG A 1 319 ? 10.024 -0.613 4.031 1.00 93.69 319 ARG A C 1
ATOM 2652 O O . ARG A 1 319 ? 10.319 0.165 4.938 1.00 93.69 319 ARG A O 1
ATOM 2659 N N . LEU A 1 320 ? 9.029 -1.491 4.129 1.00 93.44 320 LEU A N 1
ATOM 2660 C CA . LEU A 1 320 ? 8.210 -1.667 5.328 1.00 93.44 320 LEU A CA 1
ATOM 2661 C C . LEU A 1 320 ? 9.059 -2.134 6.516 1.00 93.44 320 LEU A C 1
ATOM 2663 O O . LEU A 1 320 ? 8.969 -1.564 7.606 1.00 93.44 320 LEU A O 1
ATOM 2667 N N . ARG A 1 321 ? 9.960 -3.099 6.299 1.00 92.56 321 ARG A N 1
ATOM 2668 C CA . ARG A 1 321 ? 10.923 -3.546 7.318 1.00 92.56 321 ARG A CA 1
ATOM 2669 C C . ARG A 1 321 ? 11.815 -2.404 7.800 1.00 92.56 321 ARG A C 1
ATOM 2671 O O . ARG A 1 321 ? 12.095 -2.289 8.994 1.00 92.56 321 ARG A O 1
ATOM 2678 N N . PHE A 1 322 ? 12.264 -1.548 6.884 1.00 92.00 322 PHE A N 1
ATOM 2679 C CA . PHE A 1 322 ? 13.036 -0.354 7.223 1.00 92.00 322 PHE A CA 1
ATOM 2680 C C . PHE A 1 322 ? 12.231 0.631 8.082 1.00 92.00 322 PHE A C 1
ATOM 2682 O O . PHE A 1 322 ? 12.769 1.140 9.068 1.00 92.00 322 PHE A O 1
ATOM 2689 N N . ASP A 1 323 ? 10.957 0.861 7.759 1.00 91.38 323 ASP A N 1
ATOM 2690 C CA . ASP A 1 323 ? 10.062 1.703 8.560 1.00 91.38 323 ASP A CA 1
ATOM 2691 C C . ASP A 1 323 ? 9.879 1.140 9.977 1.00 91.38 323 ASP A C 1
ATOM 2693 O O . ASP A 1 323 ? 10.147 1.859 10.939 1.00 91.38 323 ASP A O 1
ATOM 2697 N N . PHE A 1 324 ? 9.561 -0.152 10.123 1.00 91.25 324 PHE A N 1
ATOM 2698 C CA . PHE A 1 324 ? 9.510 -0.819 11.433 1.00 91.25 324 PHE A CA 1
ATOM 2699 C C . PHE A 1 324 ? 10.802 -0.619 12.225 1.00 91.25 324 PHE A C 1
ATOM 2701 O O . PHE A 1 324 ? 10.770 -0.206 13.382 1.00 91.25 324 PHE A O 1
ATOM 2708 N N . ASN A 1 325 ? 11.954 -0.874 11.604 1.00 89.94 325 ASN A N 1
ATOM 2709 C CA . ASN A 1 325 ? 13.248 -0.739 12.265 1.00 89.94 325 ASN A CA 1
ATOM 2710 C C . ASN A 1 325 ? 13.538 0.699 12.710 1.00 89.94 325 ASN A C 1
ATOM 2712 O O . ASN A 1 325 ? 14.148 0.894 13.762 1.00 89.94 325 ASN A O 1
ATOM 2716 N N . ASN A 1 326 ? 13.134 1.705 11.934 1.00 90.31 326 ASN A N 1
ATOM 2717 C CA . ASN A 1 326 ? 13.303 3.103 12.324 1.00 90.31 326 ASN A CA 1
ATOM 2718 C C . ASN A 1 326 ? 12.384 3.485 13.480 1.00 90.31 326 ASN A C 1
ATOM 2720 O O . ASN A 1 326 ? 12.860 4.116 14.422 1.00 90.31 326 ASN A O 1
ATOM 2724 N N . THR A 1 327 ? 11.121 3.058 13.437 1.00 90.19 327 THR A N 1
ATOM 2725 C CA . THR A 1 327 ? 10.157 3.276 14.517 1.00 90.19 327 THR A CA 1
ATOM 2726 C C . THR A 1 327 ? 10.616 2.581 15.803 1.00 90.19 327 THR A C 1
ATOM 2728 O O . THR A 1 327 ? 10.649 3.202 16.855 1.00 90.19 327 THR A O 1
ATOM 2731 N N . ILE A 1 328 ? 11.086 1.331 15.735 1.00 89.88 328 ILE A N 1
ATOM 2732 C CA . ILE A 1 328 ? 11.606 0.585 16.899 1.00 89.88 328 ILE A CA 1
ATOM 2733 C C . ILE A 1 328 ? 12.868 1.233 17.481 1.00 89.88 328 ILE A C 1
ATOM 2735 O O . ILE A 1 328 ? 13.063 1.238 18.696 1.00 89.88 328 ILE A O 1
ATOM 2739 N N . LYS A 1 329 ? 13.750 1.765 16.628 1.00 88.62 329 LYS A N 1
ATOM 2740 C CA . LYS A 1 329 ? 14.935 2.510 17.079 1.00 88.62 329 LYS A CA 1
ATOM 2741 C C . LYS A 1 329 ? 14.584 3.881 17.652 1.00 88.62 329 LYS A C 1
ATOM 2743 O O . LYS A 1 329 ? 15.455 4.478 18.273 1.00 88.62 329 LYS A O 1
ATOM 2748 N N . ASP A 1 330 ? 13.352 4.350 17.442 1.00 86.19 330 ASP A N 1
ATOM 2749 C CA . ASP A 1 330 ? 12.869 5.669 17.845 1.00 86.19 330 ASP A CA 1
ATOM 2750 C C . ASP A 1 330 ? 13.858 6.775 17.451 1.00 86.19 330 ASP A C 1
ATOM 2752 O O . ASP A 1 330 ? 14.267 7.596 18.269 1.00 86.19 330 ASP A O 1
ATOM 2756 N N . LYS A 1 331 ? 14.338 6.727 16.198 1.00 79.50 331 LYS A N 1
ATOM 2757 C CA . LYS A 1 331 ? 15.440 7.587 15.726 1.00 79.50 331 LYS A CA 1
ATOM 2758 C C . LYS A 1 331 ? 15.133 9.080 15.832 1.00 79.50 331 LYS A C 1
ATOM 2760 O O . LYS A 1 331 ? 16.065 9.868 15.942 1.00 79.50 331 LYS A O 1
ATOM 2765 N N . ASP A 1 332 ? 13.861 9.447 15.737 1.00 80.62 332 ASP A N 1
ATOM 2766 C CA . ASP A 1 332 ? 13.369 10.821 15.825 1.00 80.62 332 ASP A CA 1
ATOM 2767 C C . ASP A 1 332 ? 12.850 11.186 17.228 1.00 80.62 332 ASP A C 1
ATOM 2769 O O . ASP A 1 332 ? 12.458 12.327 17.444 1.00 80.62 332 ASP A O 1
ATOM 2773 N N . GLY A 1 333 ? 12.873 10.251 18.188 1.00 83.88 333 GLY A N 1
ATOM 2774 C CA . GLY A 1 333 ? 12.387 10.453 19.558 1.00 83.88 333 GLY A CA 1
ATOM 2775 C C . GLY A 1 333 ? 10.864 10.563 19.689 1.00 83.88 333 GLY A C 1
ATOM 2776 O O . GLY A 1 333 ? 10.364 10.791 20.793 1.00 83.88 333 GLY A O 1
ATOM 2777 N N . SER A 1 334 ? 10.122 10.395 18.593 1.00 86.75 334 SER A N 1
ATOM 2778 C CA . SER A 1 334 ? 8.681 10.641 18.537 1.00 86.75 334 SER A CA 1
ATOM 2779 C C . SER A 1 334 ? 7.867 9.667 19.396 1.00 86.75 334 SER A C 1
ATOM 2781 O O . SER A 1 334 ? 6.851 10.051 19.978 1.00 86.75 334 SER A O 1
ATOM 2783 N N . LEU A 1 335 ? 8.315 8.415 19.554 1.00 88.31 335 LEU A N 1
ATOM 2784 C CA . LEU A 1 335 ? 7.651 7.472 20.456 1.00 88.31 335 LEU A CA 1
ATOM 2785 C C . LEU A 1 335 ? 7.876 7.841 21.917 1.00 88.31 335 LEU A C 1
ATOM 2787 O O . LEU A 1 335 ? 6.974 7.644 22.725 1.00 88.31 335 LEU A O 1
ATOM 2791 N N . LEU A 1 336 ? 9.066 8.329 22.279 1.00 86.50 336 LEU A N 1
ATOM 2792 C CA . LEU A 1 336 ? 9.339 8.747 23.654 1.00 86.50 336 LEU A CA 1
ATOM 2793 C C . LEU A 1 336 ? 8.458 9.929 24.064 1.00 86.50 336 LEU A C 1
ATOM 2795 O O . LEU A 1 336 ? 7.979 9.950 25.195 1.00 86.50 336 LEU A O 1
ATOM 2799 N N . GLU A 1 337 ? 8.234 10.872 23.151 1.00 87.25 337 GLU A N 1
ATOM 2800 C CA . GLU A 1 337 ? 7.382 12.039 23.385 1.00 87.25 337 GLU A CA 1
ATOM 2801 C C . GLU A 1 337 ? 5.928 11.633 23.670 1.00 87.25 337 GLU A C 1
ATOM 2803 O O . GLU A 1 337 ? 5.339 12.075 24.656 1.00 87.25 337 GLU A O 1
ATOM 2808 N N . VAL A 1 338 ? 5.372 10.726 22.862 1.00 87.00 338 VAL A N 1
ATOM 2809 C CA . VAL A 1 338 ? 3.974 10.278 22.989 1.00 87.00 338 VAL A CA 1
ATOM 2810 C C . VAL A 1 338 ? 3.791 9.258 24.122 1.00 87.00 338 VAL A C 1
ATOM 2812 O O . VAL A 1 338 ? 2.776 9.265 24.817 1.00 87.00 338 VAL A O 1
ATOM 2815 N N . TYR A 1 339 ? 4.774 8.381 24.342 1.00 87.44 339 TYR A N 1
ATOM 2816 C CA . TYR A 1 339 ? 4.665 7.200 25.207 1.00 87.44 339 TYR A CA 1
ATOM 2817 C C . TYR A 1 339 ? 5.684 7.189 26.355 1.00 87.44 339 TYR A C 1
ATOM 2819 O O . TYR A 1 339 ? 6.289 6.157 26.649 1.00 87.44 339 TYR A O 1
ATOM 2827 N N . THR A 1 340 ? 5.851 8.324 27.032 1.00 79.00 340 THR A N 1
ATOM 2828 C CA . THR A 1 340 ? 6.871 8.579 28.072 1.00 79.00 340 THR A CA 1
ATOM 2829 C C . THR A 1 340 ? 7.093 7.443 29.080 1.00 79.00 340 THR A C 1
ATOM 2831 O O . THR A 1 340 ? 8.230 7.011 29.263 1.00 79.00 340 THR A O 1
ATOM 2834 N N . THR A 1 341 ? 6.047 6.924 29.727 1.00 79.44 341 THR A N 1
ATOM 2835 C CA . THR A 1 341 ? 6.178 5.912 30.799 1.00 79.44 341 THR A CA 1
ATOM 2836 C C . THR A 1 341 ? 6.229 4.466 30.304 1.00 79.44 341 THR A C 1
ATOM 2838 O O . THR A 1 341 ? 6.852 3.626 30.945 1.00 79.44 341 THR A O 1
ATOM 2841 N N . ASN A 1 342 ? 5.613 4.175 29.156 1.00 80.62 342 ASN A N 1
ATOM 2842 C CA . ASN A 1 342 ? 5.329 2.805 28.700 1.00 80.62 342 ASN A CA 1
ATOM 2843 C C . ASN A 1 342 ? 5.907 2.510 27.296 1.00 80.62 342 ASN A C 1
ATOM 2845 O O . ASN A 1 342 ? 5.547 1.531 26.641 1.00 80.62 342 ASN A O 1
ATOM 2849 N N . LYS A 1 343 ? 6.864 3.328 26.825 1.00 85.12 343 LYS A N 1
ATOM 2850 C CA . LYS A 1 343 ? 7.571 3.155 25.539 1.00 85.12 343 LYS A CA 1
ATOM 2851 C C . LYS A 1 343 ? 8.074 1.725 25.334 1.00 85.12 343 LYS A C 1
ATOM 2853 O O . LYS A 1 343 ? 8.007 1.198 24.226 1.00 85.12 343 LYS A O 1
ATOM 2858 N N . LYS A 1 344 ? 8.590 1.086 26.389 1.00 85.06 344 LYS A N 1
ATOM 2859 C CA . LYS A 1 344 ? 9.125 -0.281 26.324 1.00 85.06 344 LYS A CA 1
ATOM 2860 C C . LYS A 1 344 ? 8.086 -1.274 25.801 1.00 85.06 344 LYS A C 1
ATOM 2862 O O . LYS A 1 344 ? 8.435 -2.134 24.995 1.00 85.06 344 LYS A O 1
ATOM 2867 N N . ASP A 1 345 ? 6.832 -1.128 26.199 1.00 84.31 345 ASP A N 1
ATOM 2868 C CA . ASP A 1 345 ? 5.770 -2.055 25.825 1.00 84.31 345 ASP A CA 1
ATOM 2869 C C . ASP A 1 345 ? 5.291 -1.824 24.389 1.00 84.31 345 ASP A C 1
ATOM 2871 O O . ASP A 1 345 ? 5.077 -2.786 23.647 1.00 84.31 345 ASP A O 1
ATOM 2875 N N . ILE A 1 346 ? 5.270 -0.564 23.936 1.00 87.81 346 ILE A N 1
ATOM 2876 C CA . ILE A 1 346 ? 5.100 -0.227 22.512 1.00 87.81 346 ILE A CA 1
ATOM 2877 C C . ILE A 1 346 ? 6.190 -0.886 21.667 1.00 87.81 346 ILE A C 1
ATOM 2879 O O . ILE A 1 346 ? 5.900 -1.497 20.639 1.00 87.81 346 ILE A O 1
ATOM 2883 N N . LEU A 1 347 ? 7.447 -0.823 22.110 1.00 87.69 347 LEU A N 1
ATOM 2884 C CA . LEU A 1 347 ? 8.554 -1.466 21.402 1.00 87.69 347 LEU A CA 1
ATOM 2885 C C . LEU A 1 347 ? 8.404 -2.991 21.358 1.00 87.69 347 LEU A C 1
ATOM 2887 O O . LEU A 1 347 ? 8.745 -3.601 20.344 1.00 87.69 347 LEU A O 1
ATOM 2891 N N . VAL A 1 348 ? 7.898 -3.619 22.424 1.00 88.06 348 VAL A N 1
ATOM 2892 C CA . VAL A 1 348 ? 7.603 -5.061 22.434 1.00 88.06 348 VAL A CA 1
ATOM 2893 C C . VAL A 1 348 ? 6.510 -5.395 21.421 1.00 88.06 348 VAL A C 1
ATOM 2895 O O . VAL A 1 348 ? 6.673 -6.346 20.654 1.00 88.06 348 VAL A O 1
ATOM 2898 N N . LEU A 1 349 ? 5.434 -4.607 21.367 1.00 89.69 349 LEU A N 1
ATOM 2899 C CA . LEU A 1 349 ? 4.374 -4.779 20.375 1.00 89.69 349 LEU A CA 1
ATOM 2900 C C . LEU A 1 349 ? 4.914 -4.631 18.949 1.00 89.69 349 LEU A C 1
ATOM 2902 O O . LEU A 1 349 ? 4.714 -5.522 18.130 1.00 89.69 349 LEU A O 1
ATOM 2906 N N . LEU A 1 350 ? 5.652 -3.560 18.655 1.00 89.69 350 LEU A N 1
ATOM 2907 C CA . LEU A 1 350 ? 6.216 -3.325 17.323 1.00 89.69 350 LEU A CA 1
ATOM 2908 C C . LEU A 1 350 ? 7.164 -4.447 16.886 1.00 89.69 350 LEU A C 1
ATOM 2910 O O . LEU A 1 350 ? 7.117 -4.859 15.732 1.00 89.69 350 LEU A O 1
ATOM 2914 N N . LYS A 1 351 ? 7.974 -4.991 17.801 1.00 88.31 351 LYS A N 1
ATOM 2915 C CA . LYS A 1 351 ? 8.826 -6.158 17.520 1.00 88.31 351 LYS A CA 1
ATOM 2916 C C . LYS A 1 351 ? 8.012 -7.416 17.222 1.00 88.31 351 LYS A C 1
ATOM 2918 O O . LYS A 1 351 ? 8.391 -8.167 16.335 1.00 88.31 351 LYS A O 1
ATOM 2923 N N . LYS A 1 352 ? 6.898 -7.638 17.929 1.00 86.88 352 LYS A N 1
ATOM 2924 C CA . LYS A 1 352 ? 5.971 -8.745 17.633 1.00 86.88 352 LYS A CA 1
ATOM 2925 C C . LYS A 1 352 ? 5.274 -8.568 16.284 1.00 86.88 352 LYS A C 1
ATOM 2927 O O . LYS A 1 352 ? 4.988 -9.558 15.627 1.00 86.88 352 LYS A O 1
ATOM 2932 N N . LEU A 1 353 ? 4.975 -7.328 15.892 1.00 86.81 353 LEU A N 1
ATOM 2933 C CA . LEU A 1 353 ? 4.376 -7.011 14.593 1.00 86.81 353 LEU A CA 1
ATOM 2934 C C . LEU A 1 353 ? 5.380 -7.123 13.446 1.00 86.81 353 LEU A C 1
ATOM 2936 O O . LEU A 1 353 ? 4.984 -7.479 12.344 1.00 86.81 353 LEU A O 1
ATOM 2940 N N . ALA A 1 354 ? 6.658 -6.855 13.704 1.00 83.38 354 ALA A N 1
ATOM 2941 C CA . ALA A 1 354 ? 7.751 -7.018 12.755 1.00 83.38 354 ALA A CA 1
ATOM 2942 C C . ALA A 1 354 ? 8.164 -8.499 12.605 1.00 83.38 354 ALA A C 1
ATOM 2944 O O . ALA A 1 354 ? 9.321 -8.853 12.825 1.00 83.38 354 ALA A O 1
ATOM 2945 N N . THR A 1 355 ? 7.209 -9.366 12.258 1.00 74.81 355 THR A N 1
ATOM 2946 C CA . THR A 1 355 ? 7.463 -10.770 11.897 1.00 74.81 355 THR A CA 1
ATOM 2947 C C . THR A 1 355 ? 8.266 -10.881 10.598 1.00 74.81 355 THR A C 1
ATOM 2949 O O . THR A 1 355 ? 8.322 -9.930 9.819 1.00 74.81 355 THR A O 1
ATOM 2952 N N . ASP A 1 356 ? 8.847 -12.052 10.323 1.00 67.12 356 ASP A N 1
ATOM 2953 C CA . ASP A 1 356 ? 9.651 -12.268 9.110 1.00 67.12 356 ASP A CA 1
ATOM 2954 C C . ASP A 1 356 ? 8.840 -12.153 7.800 1.00 67.12 356 ASP A C 1
ATOM 2956 O O . ASP A 1 356 ? 9.401 -11.776 6.771 1.00 67.12 356 ASP A O 1
ATOM 2960 N N . ASP A 1 357 ? 7.519 -12.377 7.831 1.00 86.75 357 ASP A N 1
ATOM 2961 C CA . ASP A 1 357 ? 6.640 -12.221 6.661 1.00 86.75 357 ASP A CA 1
ATOM 2962 C C . ASP A 1 357 ? 6.186 -10.763 6.439 1.00 86.75 357 ASP A C 1
ATOM 2964 O O . ASP A 1 357 ? 5.056 -10.363 6.734 1.00 86.75 357 ASP A O 1
ATOM 2968 N N . MET A 1 358 ? 7.093 -9.942 5.910 1.00 89.12 358 MET A N 1
ATOM 2969 C CA . MET A 1 358 ? 6.800 -8.549 5.548 1.00 89.12 358 MET A CA 1
ATOM 2970 C C . MET A 1 358 ? 5.886 -8.428 4.324 1.00 89.12 358 MET A C 1
ATOM 2972 O O . MET A 1 358 ? 5.150 -7.449 4.222 1.00 89.12 358 MET A O 1
ATOM 2976 N N . GLN A 1 359 ? 5.905 -9.404 3.410 1.00 89.12 359 GLN A N 1
ATOM 2977 C CA . GLN A 1 359 ? 5.036 -9.393 2.231 1.00 89.12 359 GLN A CA 1
ATOM 2978 C C . GLN A 1 359 ? 3.571 -9.599 2.630 1.00 89.12 359 GLN A C 1
ATOM 2980 O O . GLN A 1 359 ? 2.709 -8.850 2.174 1.00 89.12 359 GLN A O 1
ATOM 2985 N N . GLY A 1 360 ? 3.281 -10.528 3.545 1.00 87.88 360 GLY A N 1
ATOM 2986 C CA . GLY A 1 360 ? 1.941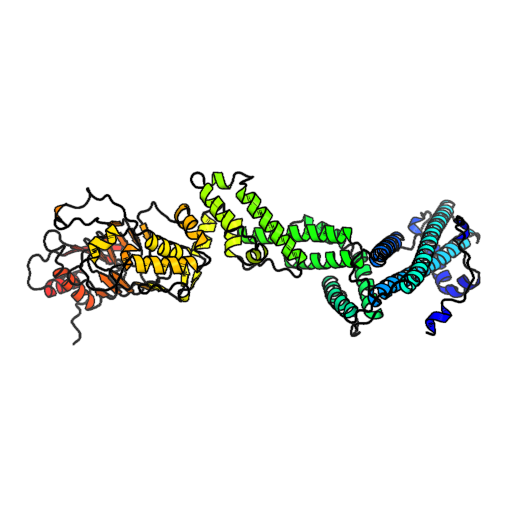 -10.706 4.108 1.00 87.88 360 GLY A CA 1
ATOM 2987 C C . GLY A 1 360 ? 1.416 -9.437 4.789 1.00 87.88 360 GLY A C 1
ATOM 2988 O O . GLY A 1 360 ? 0.251 -9.066 4.615 1.00 87.88 360 GLY A O 1
ATOM 2989 N N . LEU A 1 361 ? 2.287 -8.700 5.489 1.00 88.44 361 LEU A N 1
ATOM 2990 C CA . LEU A 1 361 ? 1.930 -7.439 6.150 1.00 88.44 361 LEU A CA 1
ATOM 2991 C C . LEU A 1 361 ? 1.547 -6.314 5.181 1.00 88.44 361 LEU A C 1
ATOM 2993 O O . LEU A 1 361 ? 0.749 -5.455 5.557 1.00 88.44 361 LEU A O 1
ATOM 2997 N N . LEU A 1 362 ? 2.028 -6.328 3.932 1.00 89.19 362 LEU A N 1
ATOM 2998 C CA . LEU A 1 362 ? 1.607 -5.362 2.905 1.00 89.19 362 LEU A CA 1
ATOM 2999 C C . LEU A 1 362 ? 0.099 -5.440 2.597 1.00 89.19 362 LEU A C 1
ATOM 3001 O O . LEU A 1 362 ? -0.480 -4.483 2.072 1.00 89.19 362 LEU A O 1
ATOM 3005 N N . TYR A 1 363 ? -0.548 -6.554 2.950 1.00 87.00 363 TYR A N 1
ATOM 3006 C CA . TYR A 1 363 ? -1.987 -6.764 2.801 1.00 87.00 363 TYR A CA 1
ATOM 3007 C C . TYR A 1 363 ? -2.781 -6.526 4.096 1.00 87.00 363 TYR A C 1
ATOM 3009 O O . TYR A 1 363 ? -4.015 -6.456 4.051 1.00 87.00 363 TYR A O 1
ATOM 3017 N N . ASP A 1 364 ? -2.114 -6.354 5.242 1.00 87.88 364 ASP A N 1
ATOM 3018 C CA . ASP A 1 364 ? -2.761 -6.109 6.532 1.00 87.88 364 ASP A CA 1
ATOM 3019 C C . ASP A 1 364 ? -2.982 -4.610 6.778 1.00 87.88 364 ASP A C 1
ATOM 3021 O O . ASP A 1 364 ? -2.232 -3.934 7.487 1.00 87.88 364 ASP A O 1
ATOM 3025 N N . LYS A 1 365 ? -4.074 -4.097 6.199 1.00 88.38 365 LYS A N 1
ATOM 3026 C CA . LYS A 1 365 ? -4.472 -2.682 6.279 1.00 88.38 365 LYS A CA 1
ATOM 3027 C C . LYS A 1 365 ? -4.479 -2.134 7.707 1.00 88.38 365 LYS A C 1
ATOM 3029 O O . LYS A 1 365 ? -4.067 -0.998 7.921 1.00 88.38 365 LYS A O 1
ATOM 3034 N N . PHE A 1 366 ? -4.945 -2.923 8.678 1.00 89.81 366 PHE A N 1
ATOM 3035 C CA . PHE A 1 366 ? -5.029 -2.471 10.065 1.00 89.81 366 PHE A CA 1
ATOM 3036 C C . PHE A 1 366 ? -3.634 -2.293 10.660 1.00 89.81 366 PHE A C 1
ATOM 3038 O O . PHE A 1 366 ? -3.340 -1.236 11.215 1.00 89.81 366 PHE A O 1
ATOM 3045 N N . THR A 1 367 ? -2.760 -3.294 10.503 1.00 90.06 367 THR A N 1
ATOM 3046 C CA . THR A 1 367 ? -1.381 -3.219 11.004 1.00 90.06 367 THR A CA 1
ATOM 3047 C C . THR A 1 367 ? -0.615 -2.064 10.354 1.00 90.06 367 THR A C 1
ATOM 3049 O O . THR A 1 367 ? 0.109 -1.353 11.050 1.00 90.06 367 THR A O 1
ATOM 3052 N N . LEU A 1 368 ? -0.813 -1.822 9.054 1.00 90.88 368 LEU A N 1
ATOM 3053 C CA . LEU A 1 368 ? -0.210 -0.689 8.342 1.00 90.88 368 LEU A CA 1
ATOM 3054 C C . LEU A 1 368 ? -0.735 0.663 8.848 1.00 90.88 368 LEU A C 1
ATOM 3056 O O . LEU A 1 368 ? 0.062 1.550 9.155 1.00 90.88 368 LEU A O 1
ATOM 3060 N N . SER A 1 369 ? -2.058 0.818 8.994 1.00 91.19 369 SER A N 1
ATOM 3061 C CA . SER A 1 369 ? -2.663 2.022 9.583 1.00 91.19 369 SER A CA 1
ATOM 3062 C C . SER A 1 369 ? -2.156 2.275 11.000 1.00 91.19 369 SER A C 1
ATOM 3064 O O . SER A 1 369 ? -1.838 3.418 11.326 1.00 91.19 369 SER A O 1
ATOM 3066 N N . PHE A 1 370 ? -2.045 1.225 11.815 1.00 91.56 370 PHE A N 1
ATOM 3067 C CA . PHE A 1 370 ? -1.509 1.298 13.169 1.00 91.56 370 PHE A CA 1
ATOM 3068 C C . PHE A 1 370 ? -0.048 1.762 13.171 1.00 91.56 370 PHE A C 1
ATOM 3070 O O . PHE A 1 370 ? 0.286 2.732 13.844 1.00 91.56 370 PHE A O 1
ATOM 3077 N N . LEU A 1 371 ? 0.817 1.119 12.379 1.00 91.69 371 LEU A N 1
ATOM 3078 C CA . LEU A 1 371 ? 2.240 1.453 12.297 1.00 91.69 371 LEU A CA 1
ATOM 3079 C C . LEU A 1 371 ? 2.459 2.898 11.837 1.00 91.69 371 LEU A C 1
ATOM 3081 O O . LEU A 1 371 ? 3.211 3.643 12.464 1.00 91.69 371 LEU A O 1
ATOM 3085 N N . PHE A 1 372 ? 1.813 3.307 10.744 1.00 91.94 372 PHE A N 1
ATOM 3086 C CA . PHE A 1 372 ? 2.047 4.621 10.140 1.00 91.94 372 PHE A CA 1
ATOM 3087 C C . PHE A 1 372 ? 1.438 5.785 10.927 1.00 91.94 372 PHE A C 1
ATOM 3089 O O . PHE A 1 372 ? 1.819 6.931 10.679 1.00 91.94 372 PHE A O 1
ATOM 3096 N N . ASN A 1 373 ? 0.547 5.495 11.881 1.00 92.06 373 ASN A N 1
ATOM 3097 C CA . ASN A 1 373 ? -0.056 6.467 12.792 1.00 92.06 373 ASN A CA 1
ATOM 3098 C C . ASN A 1 373 ? 0.307 6.199 14.260 1.00 92.06 373 ASN A C 1
ATOM 3100 O O . ASN A 1 373 ? -0.379 6.699 15.146 1.00 92.06 373 ASN A O 1
ATOM 3104 N N . ILE A 1 374 ? 1.373 5.438 14.540 1.00 91.44 374 ILE A N 1
ATOM 3105 C CA . ILE A 1 374 ? 1.705 4.995 15.903 1.00 91.44 374 ILE A CA 1
ATOM 3106 C C . ILE A 1 374 ? 1.885 6.154 16.893 1.00 91.44 374 ILE A C 1
ATOM 3108 O O . ILE A 1 374 ? 1.676 5.968 18.080 1.00 91.44 374 ILE A O 1
ATOM 3112 N N . THR A 1 375 ? 2.241 7.353 16.434 1.00 90.88 375 THR A N 1
ATOM 3113 C CA . THR A 1 375 ? 2.415 8.554 17.268 1.00 90.88 375 THR A CA 1
ATOM 3114 C C . THR A 1 375 ? 1.156 9.420 17.380 1.00 90.88 375 THR A C 1
ATOM 3116 O O . THR A 1 375 ? 1.161 10.411 18.101 1.00 90.88 375 THR A O 1
ATOM 3119 N N . ASN A 1 376 ? 0.065 9.075 16.692 1.00 91.25 376 ASN A N 1
ATOM 3120 C CA . ASN A 1 376 ? -1.179 9.842 16.703 1.00 91.25 376 ASN A CA 1
ATOM 3121 C C . ASN A 1 376 ? -2.300 9.053 17.396 1.00 91.25 376 ASN A C 1
ATOM 3123 O O . ASN A 1 376 ? -3.052 8.316 16.758 1.00 91.25 376 ASN A O 1
ATOM 3127 N N . VAL A 1 377 ? -2.407 9.223 18.716 1.00 88.88 377 VAL A N 1
ATOM 3128 C CA . VAL A 1 377 ? -3.333 8.461 19.571 1.00 88.88 377 VAL A CA 1
ATOM 3129 C C . VAL A 1 377 ? -4.797 8.658 19.168 1.00 88.88 377 VAL A C 1
ATOM 3131 O O . VAL A 1 377 ? -5.535 7.678 19.125 1.00 88.88 377 VAL A O 1
ATOM 3134 N N . ASP A 1 378 ? -5.214 9.869 18.790 1.00 88.50 378 ASP A N 1
ATOM 3135 C CA . ASP A 1 378 ? -6.596 10.135 18.362 1.00 88.50 378 ASP A CA 1
ATOM 3136 C C . ASP A 1 378 ? -6.953 9.365 17.086 1.00 88.50 378 ASP A C 1
ATOM 3138 O O . ASP A 1 378 ? -8.024 8.760 16.985 1.00 88.50 378 ASP A O 1
ATOM 3142 N N . LYS A 1 379 ? -6.023 9.314 16.124 1.00 91.12 379 LYS A N 1
ATOM 3143 C CA . LYS A 1 379 ? -6.198 8.519 14.904 1.00 91.12 379 LYS A CA 1
ATOM 3144 C C . LYS A 1 379 ? -6.243 7.022 15.191 1.00 91.12 379 LYS A C 1
ATOM 3146 O O . LYS A 1 379 ? -7.020 6.303 14.566 1.00 91.12 379 LYS A O 1
ATOM 3151 N N . LEU A 1 380 ? -5.435 6.542 16.134 1.00 91.69 380 LEU A N 1
ATOM 3152 C CA . LEU A 1 380 ? -5.471 5.142 16.561 1.00 91.69 380 LEU A CA 1
ATOM 3153 C C . LEU A 1 380 ? -6.768 4.814 17.301 1.00 91.69 380 LEU A C 1
ATOM 3155 O O . LEU A 1 380 ? -7.339 3.754 17.071 1.00 91.69 380 LEU A O 1
ATOM 3159 N N . LYS A 1 381 ? -7.287 5.727 18.123 1.00 90.00 381 LYS A N 1
ATOM 3160 C CA . LYS A 1 381 ? -8.598 5.567 18.753 1.00 90.00 381 LYS A CA 1
ATOM 3161 C C . LYS A 1 381 ? -9.690 5.421 17.696 1.00 90.00 381 LYS A C 1
ATOM 3163 O O . LYS A 1 381 ? -10.407 4.425 17.695 1.00 90.00 381 LYS A O 1
ATOM 3168 N N . TYR A 1 382 ? -9.716 6.331 16.720 1.00 90.62 382 TYR A N 1
ATOM 3169 C CA . TYR A 1 382 ? -10.631 6.248 15.582 1.00 90.62 382 TYR A CA 1
ATOM 3170 C C . TYR A 1 382 ? -10.491 4.921 14.814 1.00 90.62 382 TYR A C 1
ATOM 3172 O O . TYR A 1 382 ? -11.498 4.292 14.493 1.00 90.62 382 TYR A O 1
ATOM 3180 N N . LEU A 1 383 ? -9.262 4.456 14.562 1.00 91.69 383 LEU A N 1
ATOM 3181 C CA . LEU A 1 383 ? -8.987 3.170 13.909 1.00 91.69 383 LEU A CA 1
ATOM 3182 C C . LEU A 1 383 ? -9.610 1.986 14.670 1.00 91.69 383 LEU A C 1
ATOM 3184 O O . LEU A 1 383 ? -10.200 1.103 14.047 1.00 91.69 383 LEU A O 1
ATOM 3188 N N . PHE A 1 384 ? -9.478 1.948 15.998 1.00 92.12 384 PHE A N 1
ATOM 3189 C CA . PHE A 1 384 ? -10.014 0.866 16.833 1.00 92.12 384 PHE A CA 1
ATOM 3190 C C . PHE A 1 384 ? -11.540 0.933 16.953 1.00 92.12 384 PHE A C 1
ATOM 3192 O O . PHE A 1 384 ? -12.195 -0.109 16.926 1.00 92.12 384 PHE A O 1
ATOM 3199 N N . ASP A 1 385 ? -12.109 2.132 17.046 1.00 87.81 385 ASP A N 1
ATOM 3200 C CA . ASP A 1 385 ? -13.559 2.328 17.146 1.00 87.81 385 ASP A CA 1
ATOM 3201 C C . ASP A 1 385 ? -14.271 2.013 15.809 1.00 87.81 385 ASP A C 1
ATOM 3203 O O . ASP A 1 385 ? -15.411 1.558 15.813 1.00 87.81 385 ASP A O 1
ATOM 3207 N N . ASN A 1 386 ? -13.589 2.163 14.662 1.00 88.50 386 ASN A N 1
ATOM 3208 C CA . ASN A 1 386 ? -14.156 1.931 13.320 1.00 88.50 386 ASN A CA 1
ATOM 3209 C C . ASN A 1 386 ? -13.712 0.619 12.647 1.00 88.50 386 ASN A C 1
ATOM 3211 O O . ASN A 1 386 ? -14.065 0.351 11.496 1.00 88.50 386 ASN A O 1
ATOM 3215 N N . THR A 1 387 ? -12.950 -0.226 13.342 1.00 89.81 387 THR A N 1
ATOM 3216 C CA . THR A 1 387 ? -12.647 -1.590 12.885 1.00 89.81 387 THR A CA 1
ATOM 3217 C C . THR A 1 387 ? -13.642 -2.552 13.514 1.00 89.81 387 THR A C 1
ATOM 3219 O O . THR A 1 387 ? -13.767 -2.562 14.729 1.00 89.81 387 THR A O 1
ATOM 3222 N N . TYR A 1 388 ? -14.317 -3.389 12.722 1.00 88.69 388 TYR A N 1
ATOM 3223 C CA . TYR A 1 388 ? -15.360 -4.287 13.231 1.00 88.69 388 TYR A CA 1
ATOM 3224 C C . TYR A 1 388 ? -14.932 -5.755 13.241 1.00 88.69 388 TYR A C 1
ATOM 3226 O O . TYR A 1 388 ? -14.364 -6.258 12.268 1.00 88.69 388 TYR A O 1
ATOM 3234 N N . ILE A 1 389 ? -15.264 -6.452 14.325 1.00 87.88 389 ILE A N 1
ATOM 3235 C CA . ILE A 1 389 ? -15.076 -7.892 14.507 1.00 87.88 389 ILE A CA 1
ATOM 3236 C C . ILE A 1 389 ? -16.435 -8.570 14.376 1.00 87.88 389 ILE A C 1
ATOM 3238 O O . ILE A 1 389 ? -17.418 -8.105 14.949 1.00 87.88 389 ILE A O 1
ATOM 3242 N N . LYS A 1 390 ? -16.500 -9.659 13.608 1.00 85.50 390 LYS A N 1
ATOM 3243 C CA . LYS A 1 390 ? -17.728 -10.443 13.462 1.00 85.50 390 LYS A CA 1
ATOM 3244 C C . LYS A 1 390 ? -17.932 -11.353 14.674 1.00 85.50 390 LYS A C 1
ATOM 3246 O O . LYS A 1 390 ? -16.989 -12.009 15.108 1.00 85.50 390 LYS A O 1
ATOM 3251 N N . GLU A 1 391 ? -19.148 -11.398 15.195 1.00 74.69 391 GLU A N 1
ATOM 3252 C CA . GLU A 1 391 ? -19.540 -12.141 16.400 1.00 74.69 391 GLU A CA 1
ATOM 3253 C C . GLU A 1 391 ? -19.300 -13.657 16.291 1.00 74.69 391 GLU A C 1
ATOM 3255 O O . GLU A 1 391 ? -18.917 -14.298 17.265 1.00 74.69 391 GLU A O 1
ATOM 3260 N N . ASP A 1 392 ? -19.410 -14.226 15.087 1.00 74.81 392 ASP A N 1
ATOM 3261 C CA . ASP A 1 392 ? -19.087 -15.635 14.811 1.00 74.81 392 ASP A CA 1
ATOM 3262 C C . ASP A 1 392 ? -17.623 -16.000 15.126 1.00 74.81 392 ASP A C 1
ATOM 3264 O O . ASP A 1 392 ? -17.305 -17.169 15.350 1.00 74.81 392 ASP A O 1
ATOM 3268 N N . THR A 1 393 ? -16.731 -15.007 15.198 1.00 72.31 393 THR A N 1
ATOM 3269 C CA . THR A 1 393 ? -15.329 -15.198 15.596 1.00 72.31 393 THR A CA 1
ATOM 3270 C C . THR A 1 393 ? -15.104 -15.174 17.112 1.00 72.31 393 THR A C 1
ATOM 3272 O O . THR A 1 393 ? -14.011 -15.531 17.558 1.00 72.31 393 THR A O 1
ATOM 3275 N N . PHE A 1 394 ? -16.104 -14.781 17.910 1.00 69.75 394 PHE A N 1
ATOM 3276 C CA . PHE A 1 394 ? -16.034 -14.719 19.374 1.00 69.75 394 PHE A CA 1
ATOM 3277 C C . PHE A 1 394 ? -17.439 -14.866 20.003 1.00 69.75 394 PHE A C 1
ATOM 3279 O O . PHE A 1 394 ? -18.025 -13.922 20.517 1.00 69.75 394 PHE A O 1
ATOM 3286 N N . ILE A 1 395 ? -18.013 -16.071 19.971 1.00 66.25 395 ILE A N 1
ATOM 3287 C CA . ILE A 1 395 ? -19.351 -16.301 20.543 1.00 66.25 395 ILE A CA 1
ATOM 3288 C C . ILE A 1 395 ? -19.295 -16.163 22.072 1.00 66.25 395 ILE A C 1
ATOM 3290 O O . ILE A 1 395 ? -18.583 -16.918 22.737 1.00 66.25 395 ILE A O 1
ATOM 3294 N N . MET A 1 396 ? -20.076 -15.231 22.625 1.00 69.75 396 MET A N 1
ATOM 3295 C CA . MET A 1 396 ? -20.275 -15.065 24.067 1.00 69.75 396 MET A CA 1
ATOM 3296 C C . MET A 1 396 ? -21.781 -15.156 24.375 1.00 69.75 396 MET A C 1
ATOM 3298 O O . MET A 1 396 ? -22.536 -14.321 23.892 1.00 69.75 396 MET A O 1
ATOM 3302 N N . PRO A 1 397 ? -22.244 -16.135 25.172 1.00 65.31 397 PRO A N 1
ATOM 3303 C CA . PRO A 1 397 ? -23.671 -16.474 25.293 1.00 65.31 397 PRO A CA 1
ATOM 3304 C C . PRO A 1 397 ? -24.562 -15.361 25.874 1.00 65.31 397 PRO A C 1
ATOM 3306 O O . PRO A 1 397 ? -25.762 -15.349 25.618 1.00 65.31 397 PRO A O 1
ATOM 3309 N N . ASN A 1 398 ? -23.982 -14.415 26.618 1.00 68.88 398 ASN A N 1
ATOM 3310 C CA . ASN A 1 398 ? -24.716 -13.356 27.320 1.00 68.88 398 ASN A CA 1
ATOM 3311 C C . ASN A 1 398 ? -24.859 -12.050 26.513 1.00 68.88 398 ASN A C 1
ATOM 3313 O O . ASN A 1 398 ? -25.522 -11.113 26.965 1.00 68.88 398 ASN A O 1
ATOM 3317 N N . TYR A 1 399 ? -24.252 -11.979 25.325 1.00 74.06 399 TYR A N 1
ATOM 3318 C CA . TYR A 1 399 ? -24.248 -10.788 24.479 1.00 74.06 399 TYR A CA 1
ATOM 3319 C C . TYR A 1 399 ? -24.769 -11.138 23.091 1.00 74.06 399 TYR A C 1
ATOM 3321 O O . TYR A 1 399 ? -24.416 -12.178 22.543 1.00 74.06 399 TYR A O 1
ATOM 3329 N N . SER A 1 400 ? -25.571 -10.249 22.511 1.00 78.38 400 SER A N 1
ATOM 3330 C CA . SER A 1 400 ? -25.797 -10.247 21.067 1.00 78.38 400 SER A CA 1
ATOM 3331 C C . SER A 1 400 ? -25.538 -8.868 20.488 1.00 78.38 400 SER A C 1
ATOM 3333 O O . SER A 1 400 ? -25.790 -7.847 21.143 1.00 78.38 400 SER A O 1
ATOM 3335 N N . PHE A 1 401 ? -25.027 -8.836 19.260 1.00 81.56 401 PHE A N 1
ATOM 3336 C CA . PHE A 1 401 ? -24.652 -7.598 18.588 1.00 81.56 401 PHE A CA 1
ATOM 3337 C C . PHE A 1 401 ? -25.480 -7.362 17.326 1.00 81.56 401 PHE A C 1
ATOM 3339 O O . PHE A 1 401 ? -25.801 -8.280 16.570 1.00 81.56 401 PHE A O 1
ATOM 3346 N N . ASP A 1 402 ? -25.809 -6.100 17.077 1.00 78.31 402 ASP A N 1
ATOM 3347 C CA . ASP A 1 402 ? -26.451 -5.652 15.859 1.00 78.31 402 ASP A CA 1
ATOM 3348 C C . ASP A 1 402 ? -25.582 -5.996 14.645 1.00 78.31 402 ASP A C 1
ATOM 3350 O O . ASP A 1 402 ? -24.354 -5.860 14.650 1.00 78.31 402 ASP A O 1
ATOM 3354 N N . ASN A 1 403 ? -26.228 -6.511 13.600 1.00 80.81 403 ASN A N 1
ATOM 3355 C CA . ASN A 1 403 ? -25.568 -7.049 12.409 1.00 80.81 403 ASN A CA 1
ATOM 3356 C C . ASN A 1 403 ? -24.444 -8.072 12.694 1.00 80.81 403 ASN A C 1
ATOM 3358 O O . ASN A 1 403 ? -23.571 -8.265 11.839 1.00 80.81 403 ASN A O 1
ATOM 3362 N N . HIS A 1 404 ? -24.448 -8.718 13.868 1.00 81.44 404 HIS A N 1
ATOM 3363 C CA . HIS A 1 404 ? -23.416 -9.654 14.323 1.00 81.44 404 HIS A CA 1
ATOM 3364 C C . HIS A 1 404 ? -21.997 -9.062 14.299 1.00 81.44 404 HIS A C 1
ATOM 3366 O O . HIS A 1 404 ? -21.039 -9.732 13.891 1.00 81.44 404 HIS A O 1
ATOM 3372 N N . LYS A 1 405 ? -21.842 -7.782 14.670 1.00 84.69 405 LYS A N 1
ATOM 3373 C CA . LYS A 1 405 ? -20.548 -7.080 14.670 1.00 84.69 405 LYS A CA 1
ATOM 3374 C C . LYS A 1 405 ? -20.358 -6.194 15.895 1.00 84.69 405 LYS A C 1
ATOM 3376 O O . LYS A 1 405 ? -21.276 -5.515 16.329 1.00 84.69 405 LYS A O 1
ATOM 3381 N N . ILE A 1 406 ? -19.118 -6.118 16.364 1.00 86.31 406 ILE A N 1
ATOM 3382 C CA . ILE A 1 406 ? -18.678 -5.231 17.449 1.00 86.31 406 ILE A CA 1
ATOM 3383 C C . ILE A 1 406 ? -17.490 -4.383 16.977 1.00 86.31 406 ILE A C 1
ATOM 3385 O O . ILE A 1 406 ? -16.699 -4.850 16.152 1.00 86.31 406 ILE A O 1
ATOM 3389 N N . SER A 1 407 ? -17.316 -3.165 17.500 1.00 88.81 407 SER A N 1
ATOM 3390 C CA . SER A 1 407 ? -16.069 -2.413 17.293 1.00 88.81 407 SER A CA 1
ATOM 3391 C C . SER A 1 407 ? -14.883 -3.129 17.955 1.00 88.81 407 SER A C 1
ATOM 3393 O O . SER A 1 407 ? -15.032 -3.794 18.982 1.00 88.81 407 SER A O 1
ATOM 3395 N N . LEU A 1 408 ? -13.678 -3.006 17.394 1.00 91.00 408 LEU A N 1
ATOM 3396 C CA . LEU A 1 408 ? -12.468 -3.630 17.932 1.00 91.00 408 LEU A CA 1
ATOM 3397 C C . LEU A 1 408 ? -12.160 -3.084 19.329 1.00 91.00 408 LEU A C 1
ATOM 3399 O O . LEU A 1 408 ? -11.768 -3.842 20.211 1.00 91.00 408 LEU A O 1
ATOM 3403 N N . SER A 1 409 ? -12.382 -1.788 19.535 1.00 88.62 409 SER A N 1
ATOM 3404 C CA . SER A 1 409 ? -12.327 -1.131 20.843 1.00 88.62 409 SER A CA 1
ATOM 3405 C C . SER A 1 409 ? -13.220 -1.836 21.870 1.00 88.62 409 SER A C 1
ATOM 3407 O O . SER A 1 409 ? -12.745 -2.276 22.920 1.00 88.62 409 SER A O 1
ATOM 3409 N N . SER A 1 410 ? -14.495 -2.050 21.531 1.00 84.38 410 SER A N 1
ATOM 3410 C CA . SER A 1 410 ? -15.447 -2.750 22.395 1.00 84.38 410 SER A CA 1
ATOM 3411 C C . SER A 1 410 ? -15.092 -4.230 22.594 1.00 84.38 410 SER A C 1
ATOM 3413 O O . SER A 1 410 ? -15.194 -4.727 23.715 1.00 84.38 410 SER A O 1
ATOM 3415 N N . PHE A 1 411 ? -14.601 -4.916 21.557 1.00 87.06 411 PHE A N 1
ATOM 3416 C CA . PHE A 1 411 ? -14.117 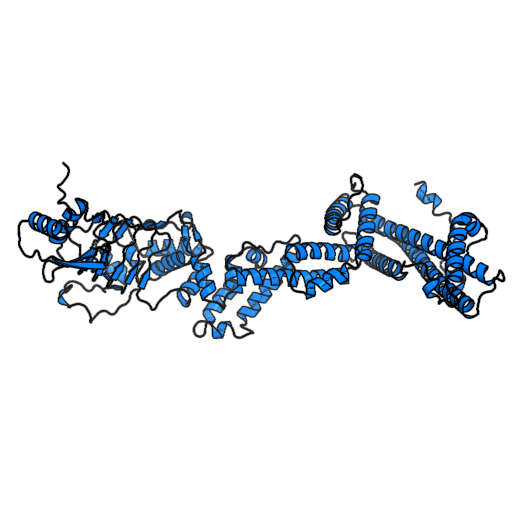-6.299 21.647 1.00 87.06 411 PHE A CA 1
ATOM 3417 C C . PHE A 1 411 ? -12.942 -6.430 22.615 1.00 87.06 411 PHE A C 1
ATOM 3419 O O . PHE A 1 411 ? -12.993 -7.239 23.537 1.00 87.06 411 PHE A O 1
ATOM 3426 N N . LEU A 1 412 ? -11.890 -5.624 22.446 1.00 87.81 412 LEU A N 1
ATOM 3427 C CA . LEU A 1 412 ? -10.711 -5.684 23.313 1.00 87.81 412 LEU A CA 1
ATOM 3428 C C . LEU A 1 412 ? -11.063 -5.312 24.755 1.00 87.81 412 LEU A C 1
ATOM 3430 O O . LEU A 1 412 ? -10.561 -5.947 25.679 1.00 87.81 412 LEU A O 1
ATOM 3434 N N . ARG A 1 413 ? -11.981 -4.357 24.958 1.00 81.50 413 ARG A N 1
ATOM 3435 C CA . ARG A 1 413 ? -12.515 -4.032 26.287 1.00 81.50 413 ARG A CA 1
ATOM 3436 C C . ARG A 1 413 ? -13.222 -5.218 26.935 1.00 81.50 413 ARG A C 1
ATOM 3438 O O . ARG A 1 413 ? -12.967 -5.500 28.101 1.00 81.50 413 ARG A O 1
ATOM 3445 N N . LEU A 1 414 ? -14.089 -5.907 26.190 1.00 78.81 414 LEU A N 1
ATOM 3446 C CA . LEU A 1 414 ? -14.782 -7.107 26.663 1.00 78.81 414 LEU A CA 1
ATOM 3447 C C . LEU A 1 414 ? -13.773 -8.188 27.066 1.00 78.81 414 LEU A C 1
ATOM 3449 O O . LEU A 1 414 ? -13.817 -8.683 28.189 1.00 78.81 414 LEU A O 1
ATOM 3453 N N . MET A 1 415 ? -12.816 -8.497 26.187 1.00 81.06 415 MET A N 1
ATOM 3454 C CA . MET A 1 415 ? -11.798 -9.516 26.457 1.00 81.06 415 MET A CA 1
ATOM 3455 C C . MET A 1 415 ? -10.932 -9.167 27.679 1.00 81.06 415 MET A C 1
ATOM 3457 O O . MET A 1 415 ? -10.702 -10.030 28.523 1.00 81.06 415 MET A O 1
ATOM 3461 N N . HIS A 1 416 ? -10.482 -7.912 27.802 1.00 78.38 416 HIS A N 1
ATOM 3462 C CA . HIS A 1 416 ? -9.702 -7.433 28.950 1.00 78.38 416 HIS A CA 1
ATOM 3463 C C . HIS A 1 416 ? -10.451 -7.601 30.274 1.00 78.38 416 HIS A C 1
ATOM 3465 O O . HIS A 1 416 ? -9.896 -8.090 31.261 1.00 78.38 416 HIS A O 1
ATOM 3471 N N . ASN A 1 417 ? -11.718 -7.187 30.308 1.00 72.81 417 ASN A N 1
ATOM 3472 C CA . ASN A 1 417 ? -12.490 -7.234 31.539 1.00 72.81 417 ASN A CA 1
ATOM 3473 C C . ASN A 1 417 ? -12.672 -8.687 32.001 1.00 72.81 417 ASN A C 1
ATOM 3475 O O . ASN A 1 417 ? -12.529 -8.960 33.184 1.00 72.81 417 ASN A O 1
ATOM 3479 N N . VAL A 1 418 ? -12.857 -9.652 31.092 1.00 70.38 418 VAL A N 1
ATOM 3480 C CA . VAL A 1 418 ? -12.952 -11.072 31.477 1.00 70.38 418 VAL A CA 1
ATOM 3481 C C . VAL A 1 418 ? -11.630 -11.634 32.019 1.00 70.38 418 VAL A C 1
ATOM 3483 O O . VAL A 1 418 ? -11.624 -12.365 33.015 1.00 70.38 418 VAL A O 1
ATOM 3486 N N . THR A 1 419 ? -10.497 -11.310 31.392 1.00 70.12 419 THR A N 1
ATOM 3487 C CA . THR A 1 419 ? -9.189 -11.877 31.775 1.00 70.12 419 THR A CA 1
ATOM 3488 C C . THR A 1 419 ? -8.627 -11.309 33.076 1.00 70.12 419 THR A C 1
ATOM 3490 O O . THR A 1 419 ? -7.762 -11.936 33.686 1.00 70.12 419 THR A O 1
ATOM 3493 N N . THR A 1 420 ? -9.117 -10.157 33.537 1.00 66.88 420 THR A N 1
ATOM 3494 C CA . THR A 1 420 ? -8.595 -9.464 34.727 1.00 66.88 420 THR A CA 1
ATOM 3495 C C . THR A 1 420 ? -9.426 -9.658 36.000 1.00 66.88 420 THR A C 1
ATOM 3497 O O . THR A 1 420 ? -8.969 -9.287 37.088 1.00 66.88 420 THR A O 1
ATOM 3500 N N . ILE A 1 421 ? -10.598 -10.300 35.912 1.00 65.94 421 ILE A N 1
ATOM 3501 C CA . ILE A 1 421 ? -11.416 -10.662 37.083 1.00 65.94 421 ILE A CA 1
ATOM 3502 C C . ILE A 1 421 ? -10.619 -11.605 38.001 1.00 65.94 421 ILE A C 1
ATOM 3504 O O . ILE A 1 421 ? -10.146 -12.662 37.579 1.00 65.94 421 ILE A O 1
ATOM 3508 N N . LYS A 1 422 ? -10.476 -11.240 39.284 1.00 61.00 422 LYS A N 1
ATOM 3509 C CA . LYS A 1 422 ? -9.782 -12.082 40.277 1.00 61.00 422 LYS A CA 1
ATOM 3510 C C . LYS A 1 422 ? -10.736 -13.112 40.878 1.00 61.00 422 LYS A C 1
ATOM 3512 O O . LYS A 1 422 ? -11.806 -12.759 41.361 1.00 61.00 422 LYS A O 1
ATOM 3517 N N . GLU A 1 423 ? -10.282 -14.361 40.963 1.00 55.38 423 GLU A N 1
ATOM 3518 C CA . GLU A 1 423 ? -11.060 -15.509 41.452 1.00 55.38 423 GLU A CA 1
ATOM 3519 C C . GLU A 1 423 ? -11.692 -15.297 42.833 1.00 55.38 423 GLU A C 1
ATOM 3521 O O . GLU A 1 423 ? -12.857 -15.630 43.015 1.00 55.38 423 GLU A O 1
ATOM 3526 N N . LYS A 1 424 ? -10.981 -14.649 43.769 1.00 52.44 424 LYS A N 1
ATOM 3527 C CA . LYS A 1 424 ? -11.489 -14.368 45.126 1.00 52.44 424 LYS A CA 1
ATOM 3528 C C . LYS A 1 424 ? -12.827 -13.616 45.144 1.00 52.44 424 LYS A C 1
ATOM 3530 O O . LYS A 1 424 ? -13.644 -13.843 46.024 1.00 52.44 424 LYS A O 1
ATOM 3535 N N . TYR A 1 425 ? -13.054 -12.750 44.160 1.00 52.16 425 TYR A N 1
ATOM 3536 C CA . TYR A 1 425 ? -14.270 -11.949 44.030 1.00 52.16 425 TYR A CA 1
ATOM 3537 C C . TYR A 1 425 ? -15.434 -12.733 43.426 1.00 52.16 425 TYR A C 1
ATOM 3539 O O . TYR A 1 425 ? -16.597 -12.403 43.620 1.00 52.16 425 TYR A O 1
ATOM 3547 N N . TYR A 1 426 ? -15.102 -13.811 42.727 1.00 52.53 426 TYR A N 1
ATOM 3548 C CA . TYR A 1 426 ? -16.043 -14.695 42.072 1.00 52.53 426 TYR A CA 1
ATOM 3549 C C . TYR A 1 426 ? -16.480 -15.834 43.004 1.00 52.53 426 TYR A C 1
ATOM 3551 O O . TYR A 1 426 ? -17.659 -16.169 43.099 1.00 52.53 426 TYR A O 1
ATOM 3559 N N . THR A 1 427 ? -15.544 -16.407 43.765 1.00 47.50 427 THR A N 1
ATOM 3560 C CA . THR A 1 427 ? -15.813 -17.543 44.658 1.00 47.50 427 THR A CA 1
ATOM 3561 C C . THR A 1 427 ? -16.713 -17.211 45.844 1.00 47.50 427 THR A C 1
ATOM 3563 O O . THR A 1 427 ? -17.464 -18.080 46.272 1.00 47.50 427 THR A O 1
ATOM 3566 N N . ASP A 1 428 ? -16.676 -15.995 46.389 1.00 45.97 428 ASP A N 1
ATOM 3567 C CA . ASP A 1 428 ? -17.476 -15.662 47.580 1.00 45.97 428 ASP A CA 1
ATOM 3568 C C . ASP A 1 428 ? -18.935 -15.307 47.252 1.00 45.97 428 ASP A C 1
ATOM 3570 O O . ASP A 1 428 ? -19.803 -15.383 48.124 1.00 45.97 428 ASP A O 1
ATOM 3574 N N . TYR A 1 429 ? -19.218 -14.991 45.986 1.00 45.53 429 TYR A N 1
ATOM 3575 C CA . TYR A 1 429 ? -20.562 -14.706 45.489 1.00 45.53 429 TYR A CA 1
ATOM 3576 C C . TYR A 1 429 ? -21.272 -15.974 44.980 1.00 45.53 429 TYR A C 1
ATOM 3578 O O . TYR A 1 429 ? -22.446 -16.189 45.268 1.00 45.53 429 TYR A O 1
ATOM 3586 N N . PHE A 1 430 ? -20.540 -16.865 44.296 1.00 48.84 430 PHE A N 1
ATOM 3587 C CA . PHE A 1 430 ? -21.117 -18.014 43.579 1.00 48.84 430 PHE A CA 1
ATOM 3588 C C . PHE A 1 430 ? -20.987 -19.371 44.277 1.00 48.84 430 PHE A C 1
ATOM 3590 O O . PHE A 1 430 ? -21.535 -20.358 43.793 1.00 48.84 430 PHE A O 1
ATOM 3597 N N . LYS A 1 431 ? -20.343 -19.453 45.451 1.00 46.50 431 LYS A N 1
ATOM 3598 C CA . LYS A 1 431 ? -20.269 -20.696 46.254 1.00 46.50 431 LYS A CA 1
ATOM 3599 C C . LYS A 1 431 ? -21.636 -21.319 46.585 1.00 46.50 431 LYS A C 1
ATOM 3601 O O . LYS A 1 431 ? -21.684 -22.500 46.918 1.00 46.50 431 LYS A O 1
ATOM 3606 N N . ASN A 1 432 ? -22.723 -20.548 46.500 1.00 43.19 432 ASN A N 1
ATOM 3607 C CA . ASN A 1 432 ? -24.065 -20.976 46.896 1.00 43.19 432 ASN A CA 1
ATOM 3608 C C . ASN A 1 432 ? -25.007 -21.307 45.725 1.00 43.19 432 ASN A C 1
ATOM 3610 O O . ASN A 1 432 ? -26.079 -21.862 45.972 1.00 43.19 432 ASN A O 1
ATOM 3614 N N . GLU A 1 433 ? -24.633 -21.033 44.471 1.00 46.66 433 GLU A N 1
ATOM 3615 C CA . GLU A 1 433 ? -25.460 -21.393 43.315 1.00 46.66 433 GLU A CA 1
ATOM 3616 C C . GLU A 1 433 ? -25.037 -22.759 42.765 1.00 46.66 433 GLU A C 1
ATOM 3618 O O . GLU A 1 433 ? -23.949 -22.955 42.224 1.00 46.66 433 GLU A O 1
ATOM 3623 N N . LYS A 1 434 ? -25.908 -23.757 42.940 1.00 39.31 434 LYS A N 1
ATOM 3624 C CA . LYS A 1 434 ? -25.732 -25.088 42.352 1.00 39.31 434 LYS A CA 1
ATOM 3625 C C . LYS A 1 434 ? -25.892 -24.994 40.830 1.00 39.31 434 LYS A C 1
ATOM 3627 O O . LYS A 1 434 ? -26.998 -25.148 40.327 1.00 39.31 434 LYS A O 1
ATOM 3632 N N . GLY A 1 435 ? -24.792 -24.791 40.108 1.00 49.28 435 GLY A N 1
ATOM 3633 C CA . GLY A 1 435 ? -24.797 -24.816 38.643 1.00 49.28 435 GLY A CA 1
ATOM 3634 C C . GLY A 1 435 ? -23.458 -24.437 38.009 1.00 49.28 435 GLY A C 1
ATOM 3635 O O . GLY A 1 435 ? -23.205 -23.271 37.775 1.00 49.28 435 GLY A O 1
ATOM 3636 N N . SER A 1 436 ? -22.611 -25.443 37.765 1.00 49.38 436 SER A N 1
ATOM 3637 C CA . SER A 1 436 ? -21.614 -25.627 36.680 1.00 49.38 436 SER A CA 1
ATOM 3638 C C . SER A 1 436 ? -20.814 -24.475 36.028 1.00 49.38 436 SER A C 1
ATOM 3640 O O . SER A 1 436 ? -20.125 -24.762 35.048 1.00 49.38 436 SER A O 1
ATOM 3642 N N . PHE A 1 437 ? -20.816 -23.229 36.495 1.00 54.97 437 PHE A N 1
ATOM 3643 C CA . PHE A 1 437 ? -19.990 -22.174 35.899 1.00 54.97 437 PHE A CA 1
ATOM 3644 C C . PHE A 1 437 ? -18.713 -21.947 36.712 1.00 54.97 437 PHE A C 1
ATOM 3646 O O . PHE A 1 437 ? -18.757 -21.624 37.898 1.00 54.97 437 PHE A O 1
ATOM 3653 N N . SER A 1 438 ? -17.549 -22.121 36.078 1.00 63.75 438 SER A N 1
ATOM 3654 C CA . SER A 1 438 ? -16.261 -21.780 36.687 1.00 63.75 438 SER A CA 1
ATOM 3655 C C . SER A 1 438 ? -15.655 -20.579 35.964 1.00 63.75 438 SER A C 1
ATOM 3657 O O . SER A 1 438 ? -15.513 -20.596 34.739 1.00 63.75 438 SER A O 1
ATOM 3659 N N . LEU A 1 439 ? -15.259 -19.544 36.717 1.00 66.06 439 LEU A N 1
ATOM 3660 C CA . LEU A 1 439 ? -14.528 -18.394 36.168 1.00 66.06 439 LEU A CA 1
ATOM 3661 C C . LEU A 1 439 ? -13.315 -18.857 35.356 1.00 66.06 439 LEU A C 1
ATOM 3663 O O . LEU A 1 439 ? -13.045 -18.317 34.291 1.00 66.06 439 LEU A O 1
ATOM 3667 N N . GLN A 1 440 ? -12.630 -19.902 35.825 1.00 70.19 440 GLN A N 1
ATOM 3668 C CA . GLN A 1 440 ? -11.494 -20.501 35.130 1.00 70.19 440 GLN A CA 1
ATOM 3669 C C . GLN A 1 440 ? -11.884 -21.056 33.750 1.00 70.19 440 GLN A C 1
ATOM 3671 O O . GLN A 1 440 ? -11.154 -20.859 32.779 1.00 70.19 440 GLN A O 1
ATOM 3676 N N . SER A 1 441 ? -13.039 -21.716 33.624 1.00 71.50 441 SER A N 1
ATOM 3677 C CA . SER A 1 441 ? -13.569 -22.197 32.340 1.00 71.50 441 SER A CA 1
ATOM 3678 C C . SER A 1 441 ? -13.886 -21.039 31.397 1.00 71.50 441 SER A C 1
ATOM 3680 O O . SER A 1 441 ? -13.561 -21.121 30.214 1.00 71.50 441 SER A O 1
ATOM 3682 N N . TYR A 1 442 ? -14.465 -19.955 31.911 1.00 70.44 442 TYR A N 1
ATOM 3683 C CA . TYR A 1 442 ? -14.803 -18.775 31.114 1.00 70.44 442 TYR A CA 1
ATOM 3684 C C . TYR A 1 442 ? -13.563 -17.990 30.669 1.00 70.44 442 TYR A C 1
ATOM 3686 O O . TYR A 1 442 ? -13.400 -17.691 29.488 1.00 70.44 442 TYR A O 1
ATOM 3694 N N . GLN A 1 443 ? -12.616 -17.756 31.580 1.00 74.50 443 GLN A N 1
ATOM 3695 C CA . GLN A 1 443 ? -11.312 -17.169 31.265 1.00 74.50 443 GLN A CA 1
ATOM 3696 C C . GLN A 1 443 ? -10.544 -18.027 30.261 1.00 74.50 443 GLN A C 1
ATOM 3698 O O . GLN A 1 443 ? -9.917 -17.494 29.350 1.00 74.50 443 GLN A O 1
ATOM 3703 N N . ARG A 1 444 ? -10.632 -19.359 30.362 1.00 78.38 444 ARG A N 1
ATOM 3704 C CA . ARG A 1 444 ? -10.057 -20.270 29.367 1.00 78.38 444 ARG A CA 1
ATOM 3705 C C . ARG A 1 444 ? -10.706 -20.098 27.993 1.00 78.38 444 ARG A C 1
ATOM 3707 O O . ARG A 1 444 ? -9.977 -20.081 27.007 1.00 78.38 444 ARG A O 1
ATOM 3714 N N . GLN A 1 445 ? -12.029 -19.959 27.908 1.00 77.19 445 GLN A N 1
ATOM 3715 C CA . GLN A 1 445 ? -12.716 -19.690 26.637 1.00 77.19 445 GLN A CA 1
ATOM 3716 C C . GLN A 1 445 ? -12.280 -18.346 26.037 1.00 77.19 445 GLN A C 1
ATOM 3718 O O . GLN A 1 445 ? -11.931 -18.290 24.861 1.00 77.19 445 GLN A O 1
ATOM 3723 N N . VAL A 1 446 ? -12.209 -17.284 26.843 1.00 80.00 446 VAL A N 1
ATOM 3724 C CA . VAL A 1 446 ? -11.727 -15.972 26.383 1.00 80.00 446 VAL A CA 1
ATOM 3725 C C . VAL A 1 446 ? -10.265 -16.016 25.949 1.00 80.00 446 VAL A C 1
ATOM 3727 O O . VAL A 1 446 ? -9.927 -15.484 24.895 1.00 80.00 446 VAL A O 1
ATOM 3730 N N . ASN A 1 447 ? -9.401 -16.711 26.687 1.00 83.25 447 ASN A N 1
ATOM 3731 C CA . ASN A 1 447 ? -8.010 -16.902 26.281 1.00 83.25 447 ASN A CA 1
ATOM 3732 C C . ASN A 1 447 ? -7.914 -17.655 24.945 1.00 83.25 447 ASN A C 1
ATOM 3734 O O . ASN A 1 447 ? -7.130 -17.261 24.089 1.00 83.25 447 ASN A O 1
ATOM 3738 N N . GLN A 1 448 ? -8.767 -18.657 24.702 1.00 84.81 448 GLN A N 1
ATOM 3739 C CA . GLN A 1 448 ? -8.842 -19.337 23.401 1.00 84.81 448 GLN A CA 1
ATOM 3740 C C . GLN A 1 448 ? -9.327 -18.414 22.273 1.00 84.81 448 GLN A C 1
ATOM 3742 O O . GLN A 1 448 ? -8.845 -18.523 21.144 1.00 84.81 448 GLN A O 1
ATOM 3747 N N . ILE A 1 449 ? -10.265 -17.503 22.551 1.00 85.25 449 ILE A N 1
ATOM 3748 C CA . ILE A 1 449 ? -10.698 -16.475 21.591 1.00 85.25 449 ILE A CA 1
ATOM 3749 C C . ILE A 1 449 ? -9.525 -15.539 21.270 1.00 85.25 449 ILE A C 1
ATOM 3751 O O . ILE A 1 449 ? -9.239 -15.289 20.098 1.00 85.25 449 ILE A O 1
ATOM 3755 N N . LEU A 1 450 ? -8.811 -15.061 22.292 1.00 85.06 450 LEU A N 1
ATOM 3756 C CA . LEU A 1 450 ? -7.643 -14.194 22.134 1.00 85.06 450 LEU A CA 1
ATOM 3757 C C . LEU A 1 450 ? -6.516 -14.883 21.351 1.00 85.06 450 LEU A C 1
ATOM 3759 O O . LEU A 1 450 ? -5.931 -14.265 20.465 1.00 85.06 450 LEU A O 1
ATOM 3763 N N . GLU A 1 451 ? -6.238 -16.160 21.604 1.00 85.38 451 GLU A N 1
ATOM 3764 C CA . GLU A 1 451 ? -5.230 -16.931 20.862 1.00 85.38 451 GLU A CA 1
ATOM 3765 C C . GLU A 1 451 ? -5.549 -17.041 19.363 1.00 85.38 451 GLU A C 1
ATOM 3767 O O . GLU A 1 451 ? -4.639 -17.052 18.534 1.00 85.38 451 GLU A O 1
ATOM 3772 N N . ARG A 1 452 ? -6.834 -17.101 18.998 1.00 84.62 452 ARG A N 1
ATOM 3773 C CA . ARG A 1 452 ? -7.283 -17.249 17.602 1.00 84.62 452 ARG A CA 1
ATOM 3774 C C . ARG A 1 452 ? -7.474 -15.917 16.883 1.00 84.62 452 ARG A C 1
ATOM 3776 O O . ARG A 1 452 ? -7.388 -15.862 15.656 1.00 84.62 452 ARG A O 1
ATOM 3783 N N . ASN A 1 453 ? -7.768 -14.845 17.613 1.00 86.56 453 ASN A N 1
ATOM 3784 C CA . ASN A 1 453 ? -8.081 -13.554 17.020 1.00 86.56 453 ASN A CA 1
ATOM 3785 C C . ASN A 1 453 ? -6.802 -12.772 16.688 1.00 86.56 453 ASN A C 1
ATOM 3787 O O . ASN A 1 453 ? -6.030 -12.410 17.571 1.00 86.56 453 ASN A O 1
ATOM 3791 N N . LYS A 1 454 ? -6.610 -12.417 15.412 1.00 86.19 454 LYS A N 1
ATOM 3792 C CA . LYS A 1 454 ? -5.418 -11.681 14.946 1.00 86.19 454 LYS A CA 1
ATOM 3793 C C . LYS A 1 454 ? -5.199 -10.315 15.617 1.00 86.19 454 LYS A C 1
ATOM 3795 O O . LYS A 1 454 ? -4.090 -9.782 15.549 1.00 86.19 454 LYS A O 1
ATOM 3800 N N . TYR A 1 455 ? -6.233 -9.732 16.225 1.00 89.50 455 TYR A N 1
ATOM 3801 C CA . TYR A 1 455 ? -6.165 -8.435 16.895 1.00 89.50 455 TYR A CA 1
ATOM 3802 C C . TYR A 1 455 ? -5.809 -8.524 18.384 1.00 89.50 455 TYR A C 1
ATOM 3804 O O . TYR A 1 455 ? -5.527 -7.495 18.994 1.00 89.50 455 TYR A O 1
ATOM 3812 N N . SER A 1 456 ? -5.751 -9.721 18.975 1.00 86.00 456 SER A N 1
ATOM 3813 C CA . SER A 1 456 ? -5.411 -9.900 20.396 1.00 86.00 456 SER A CA 1
ATOM 3814 C C . SER A 1 456 ? -4.045 -9.324 20.769 1.00 86.00 456 SER A C 1
ATOM 3816 O O . SER A 1 456 ? -3.857 -8.811 21.869 1.00 86.00 456 SER A O 1
ATOM 3818 N N . LYS A 1 457 ? -3.103 -9.305 19.820 1.00 87.62 457 LYS A N 1
ATOM 3819 C CA . LYS A 1 457 ? -1.787 -8.670 19.974 1.00 87.62 457 LYS A CA 1
ATOM 3820 C C . LYS A 1 457 ? -1.858 -7.178 20.337 1.00 87.62 457 LYS A C 1
ATOM 3822 O O . LYS A 1 457 ? -0.908 -6.672 20.924 1.00 87.62 457 LYS A O 1
ATOM 3827 N N . TYR A 1 458 ? -2.962 -6.488 20.039 1.00 91.38 458 TYR A N 1
ATOM 3828 C CA . TYR A 1 458 ? -3.173 -5.072 20.365 1.00 91.38 458 TYR A CA 1
ATOM 3829 C C . TYR A 1 458 ? -3.845 -4.831 21.722 1.00 91.38 458 TYR A C 1
ATOM 3831 O O . TYR A 1 458 ? -4.004 -3.674 22.106 1.00 91.38 458 TYR A O 1
ATOM 3839 N N . LEU A 1 459 ? -4.229 -5.883 22.452 1.00 88.12 459 LEU A N 1
ATOM 3840 C CA . LEU A 1 459 ? -4.975 -5.777 23.709 1.00 88.12 459 LEU A CA 1
ATOM 3841 C C . LEU A 1 459 ? -4.270 -4.866 24.727 1.00 88.12 459 LEU A C 1
ATOM 3843 O O . LEU A 1 459 ? -4.852 -3.896 25.198 1.00 88.12 459 LEU A O 1
ATOM 3847 N N . TYR A 1 460 ? -2.977 -5.092 24.959 1.00 85.75 460 TYR A N 1
ATOM 3848 C CA . TYR A 1 460 ? -2.184 -4.271 25.877 1.00 85.75 460 TYR A CA 1
ATOM 3849 C C . TYR A 1 460 ? -2.100 -2.792 25.449 1.00 85.75 460 TYR A C 1
ATOM 3851 O O . TYR A 1 460 ? -2.150 -1.883 26.279 1.00 85.75 460 TYR A O 1
ATOM 3859 N N . PHE A 1 461 ? -1.979 -2.535 24.139 1.00 89.19 461 PHE A N 1
ATOM 3860 C CA . PHE A 1 461 ? -1.962 -1.170 23.609 1.00 89.19 461 PHE A CA 1
ATOM 3861 C C . PHE A 1 461 ? -3.284 -0.459 23.901 1.00 89.19 461 PHE A C 1
ATOM 3863 O O . PHE A 1 461 ? -3.288 0.671 24.388 1.00 89.19 461 PHE A O 1
ATOM 3870 N N . TYR A 1 462 ? -4.396 -1.145 23.633 1.00 88.38 462 TYR A N 1
ATOM 3871 C CA . TYR A 1 462 ? -5.729 -0.639 23.922 1.00 88.38 462 TYR A CA 1
ATOM 3872 C C . TYR A 1 462 ? -5.878 -0.283 25.407 1.00 88.38 462 TYR A C 1
ATOM 3874 O O . TYR A 1 462 ? -6.233 0.851 25.726 1.00 88.38 462 TYR A O 1
ATOM 3882 N N . GLU A 1 463 ? -5.534 -1.212 26.301 1.00 81.31 463 GLU A N 1
ATOM 3883 C CA . GLU A 1 463 ? -5.622 -1.041 27.758 1.00 81.31 463 GLU A CA 1
ATOM 3884 C C . GLU A 1 463 ? -4.844 0.173 28.270 1.00 81.31 463 GLU A C 1
ATOM 3886 O O . GLU A 1 463 ? -5.299 0.882 29.168 1.00 81.31 463 GLU A O 1
ATOM 3891 N N . THR A 1 464 ? -3.663 0.401 27.701 1.00 80.44 464 THR A N 1
ATOM 3892 C CA . THR A 1 464 ? -2.722 1.400 28.207 1.00 80.44 464 THR A CA 1
ATOM 3893 C C . THR A 1 464 ? -3.012 2.800 27.666 1.00 80.44 464 THR A C 1
ATOM 3895 O O . THR A 1 464 ? -2.804 3.780 28.382 1.00 80.44 464 THR A O 1
ATOM 3898 N N . TYR A 1 465 ? -3.468 2.910 26.413 1.00 81.94 465 TYR A N 1
ATOM 3899 C CA . TYR A 1 465 ? -3.485 4.191 25.691 1.00 81.94 465 TYR A CA 1
ATOM 3900 C C . TYR A 1 465 ? -4.839 4.611 25.138 1.00 81.94 465 TYR A C 1
ATOM 3902 O O . TYR A 1 465 ? -5.043 5.800 24.900 1.00 81.94 465 TYR A O 1
ATOM 3910 N N . LEU A 1 466 ? -5.752 3.668 24.907 1.00 83.00 466 LEU A N 1
ATOM 3911 C CA . LEU A 1 466 ? -7.062 3.970 24.324 1.00 83.00 466 LEU A CA 1
ATOM 3912 C C . LEU A 1 466 ? -8.192 3.874 25.351 1.00 83.00 466 LEU A C 1
ATOM 3914 O O . LEU A 1 466 ? -9.196 4.580 25.222 1.00 83.00 466 LEU A O 1
ATOM 3918 N N . LYS A 1 467 ? -8.032 3.022 26.369 1.00 75.06 467 LYS A N 1
ATOM 3919 C CA . LYS A 1 467 ? -8.999 2.838 27.450 1.00 75.06 467 LYS A CA 1
ATOM 3920 C C . LYS A 1 467 ? -9.061 4.089 28.335 1.00 75.06 467 LYS A C 1
ATOM 3922 O O . LYS A 1 467 ? -8.047 4.579 28.831 1.00 75.06 467 LYS A O 1
ATOM 3927 N N . ASP A 1 468 ? -10.268 4.613 28.542 1.00 67.25 468 ASP A N 1
ATOM 3928 C CA . ASP A 1 468 ? -10.498 5.731 29.459 1.00 67.25 468 ASP A CA 1
ATOM 3929 C C . ASP A 1 468 ? -10.560 5.228 30.909 1.00 67.25 468 ASP A C 1
ATOM 3931 O O . ASP A 1 468 ? -11.623 4.888 31.423 1.00 67.25 468 ASP A O 1
ATOM 3935 N N . ASN A 1 469 ? -9.402 5.175 31.569 1.00 59.12 469 ASN A N 1
ATOM 3936 C CA . ASN A 1 469 ? -9.282 4.685 32.949 1.00 59.12 469 ASN A CA 1
ATOM 3937 C C . ASN A 1 469 ? -9.613 5.754 34.013 1.00 59.12 469 ASN A C 1
ATOM 3939 O O . ASN A 1 469 ? -9.493 5.485 35.207 1.00 59.12 469 ASN A O 1
ATOM 3943 N N . LYS A 1 470 ? -9.957 6.995 33.628 1.00 57.78 470 LYS A N 1
ATOM 3944 C CA . LYS A 1 470 ? -10.042 8.124 34.580 1.00 57.78 470 LYS A CA 1
ATOM 3945 C C . LYS A 1 470 ? -11.458 8.612 34.859 1.00 57.78 470 LYS A C 1
ATOM 3947 O O . LYS A 1 470 ? -11.688 9.172 35.930 1.00 57.78 470 LYS A O 1
ATOM 3952 N N . SER A 1 471 ? -12.401 8.443 33.936 1.00 61.22 471 SER A N 1
ATOM 3953 C CA . SER A 1 471 ? -13.680 9.156 34.017 1.00 61.22 471 SER A CA 1
ATOM 3954 C C . SER A 1 471 ? -14.690 8.567 35.012 1.00 61.22 471 SER A C 1
ATOM 3956 O O . SER A 1 471 ? -15.607 9.282 35.413 1.00 61.22 471 SER A O 1
ATOM 3958 N N . LYS A 1 472 ? -14.547 7.300 35.444 1.00 66.81 472 LYS A N 1
ATOM 3959 C CA . LYS A 1 472 ? -15.616 6.528 36.133 1.00 66.81 472 LYS A CA 1
ATOM 3960 C C . LYS A 1 472 ? -16.964 6.574 35.380 1.00 66.81 472 LYS A C 1
ATOM 3962 O O . LYS A 1 472 ? -18.016 6.328 35.979 1.00 66.81 472 LYS A O 1
ATOM 3967 N N . ILE A 1 473 ? -16.923 6.922 34.091 1.00 70.56 473 ILE A N 1
ATOM 3968 C CA . ILE A 1 473 ? -18.050 6.943 33.167 1.00 70.56 473 ILE A CA 1
ATOM 3969 C C . ILE A 1 473 ? -17.950 5.663 32.350 1.00 70.56 473 ILE A C 1
ATOM 3971 O O . ILE A 1 473 ? -16.998 5.464 31.596 1.00 70.56 473 ILE A O 1
ATOM 3975 N N . TYR A 1 474 ? -18.940 4.794 32.491 1.00 71.06 474 TYR A N 1
ATOM 3976 C CA . TYR A 1 474 ? -18.977 3.516 31.804 1.00 71.06 474 TYR A CA 1
ATOM 3977 C C . TYR A 1 474 ? -19.914 3.595 30.606 1.00 71.06 474 TYR A C 1
ATOM 3979 O O . TYR A 1 474 ? -21.078 3.977 30.716 1.00 71.06 474 TYR A O 1
ATOM 3987 N N . LYS A 1 475 ? -19.398 3.210 29.441 1.00 73.19 475 LYS A N 1
ATOM 3988 C CA . LYS A 1 475 ? -20.187 3.023 28.224 1.00 73.19 475 LYS A CA 1
ATOM 3989 C C . LYS A 1 475 ? -20.232 1.541 27.904 1.00 73.19 475 LYS A C 1
ATOM 3991 O O . LYS A 1 475 ? -19.195 0.878 27.938 1.00 73.19 475 LYS A O 1
ATOM 3996 N N . PHE A 1 476 ? -21.413 1.038 27.578 1.00 74.19 476 PHE A N 1
ATOM 3997 C CA . PHE A 1 476 ? -21.590 -0.331 27.096 1.00 74.19 476 PHE A CA 1
ATOM 3998 C C . PHE A 1 476 ? -20.959 -0.530 25.710 1.00 74.19 476 PHE A C 1
ATOM 4000 O O . PHE A 1 476 ? -20.435 0.409 25.109 1.00 74.19 476 PHE A O 1
ATOM 4007 N N . TYR A 1 477 ? -20.881 -1.781 25.254 1.00 78.31 477 TYR A N 1
ATOM 4008 C CA . TYR A 1 477 ? -20.226 -2.133 23.992 1.00 78.31 477 TYR A CA 1
ATOM 4009 C C . TYR A 1 477 ? -21.018 -1.614 22.793 1.00 78.31 477 TYR A C 1
ATOM 4011 O O . TYR A 1 477 ? -22.235 -1.789 22.726 1.00 78.31 477 TYR A O 1
ATOM 4019 N N . ASP A 1 478 ? -20.323 -0.989 21.846 1.00 76.88 478 ASP A N 1
ATOM 4020 C CA . ASP A 1 478 ? -20.954 -0.483 20.630 1.00 76.88 478 ASP A CA 1
ATOM 4021 C C . ASP A 1 478 ? -21.564 -1.636 19.832 1.00 76.88 478 ASP A C 1
ATOM 4023 O O . ASP A 1 478 ? -20.958 -2.702 19.689 1.00 76.88 478 ASP A O 1
ATOM 4027 N N . GLY A 1 479 ? -22.763 -1.406 19.302 1.00 78.69 479 GLY A N 1
ATOM 4028 C CA . GLY A 1 479 ? -23.515 -2.413 18.561 1.00 78.69 479 GLY A CA 1
ATOM 4029 C C . GLY A 1 479 ? -24.187 -3.464 19.441 1.00 78.69 479 GLY A C 1
ATOM 4030 O O . GLY A 1 479 ? -24.792 -4.371 18.896 1.00 78.69 479 GLY A O 1
ATOM 4031 N N . MET A 1 480 ? -24.108 -3.403 20.774 1.00 83.38 480 MET A N 1
ATOM 4032 C CA . MET A 1 480 ? -24.791 -4.381 21.629 1.00 83.38 480 MET A CA 1
ATOM 4033 C C . MET A 1 480 ? -26.314 -4.232 21.518 1.00 83.38 480 MET A C 1
ATOM 4035 O O . MET A 1 480 ? -26.856 -3.176 21.833 1.00 83.38 480 MET A O 1
ATOM 4039 N N . LYS A 1 481 ? -26.998 -5.305 21.113 1.00 85.31 481 LYS A N 1
ATOM 4040 C CA . LYS A 1 481 ? -28.447 -5.334 20.885 1.00 85.31 481 LYS A CA 1
ATOM 4041 C C . LYS A 1 481 ? -29.227 -5.885 22.071 1.00 85.31 481 LYS A C 1
ATOM 4043 O O . LYS A 1 481 ? -30.312 -5.397 22.384 1.00 85.31 481 LYS A O 1
ATOM 4048 N N . GLU A 1 482 ? -28.669 -6.889 22.733 1.00 82.94 482 GLU A N 1
ATOM 4049 C CA . GLU A 1 482 ? -29.285 -7.526 23.889 1.00 82.94 482 GLU A CA 1
ATOM 4050 C C . GLU A 1 482 ? -28.227 -7.890 24.928 1.00 82.94 482 GLU A C 1
ATOM 4052 O O . GLU A 1 482 ? -27.180 -8.453 24.597 1.00 82.94 482 GLU A O 1
ATOM 4057 N N . LEU A 1 483 ? -28.541 -7.584 26.186 1.00 78.06 483 LEU A N 1
ATOM 4058 C CA . LEU A 1 483 ? -27.809 -8.041 27.360 1.00 78.06 483 LEU A CA 1
ATOM 4059 C C . LEU A 1 483 ? -28.678 -9.058 28.103 1.00 78.06 483 LEU A C 1
ATOM 4061 O O . LEU A 1 483 ? -29.648 -8.674 28.767 1.00 78.06 483 LEU A O 1
ATOM 4065 N N . ARG A 1 484 ? -28.331 -10.343 27.978 1.00 71.44 484 ARG A N 1
ATOM 4066 C CA . ARG A 1 484 ? -29.023 -11.432 28.678 1.00 71.44 484 ARG A CA 1
ATOM 4067 C C . ARG A 1 484 ? -28.368 -11.682 30.024 1.00 71.44 484 ARG A C 1
ATOM 4069 O O . ARG A 1 484 ? -27.146 -11.677 30.148 1.00 71.44 484 ARG A O 1
ATOM 4076 N N . ASN A 1 485 ? -29.207 -11.908 31.023 1.00 62.00 485 ASN A N 1
ATOM 4077 C CA . ASN A 1 485 ? -28.791 -12.221 32.384 1.00 62.00 485 ASN A CA 1
ATOM 4078 C C . ASN A 1 485 ? -29.208 -13.650 32.724 1.00 62.00 485 ASN A C 1
ATOM 4080 O O . ASN A 1 485 ? -29.857 -13.897 33.736 1.00 62.00 485 ASN A O 1
ATOM 4084 N N . ASP A 1 486 ? -28.868 -14.579 31.834 1.00 50.16 486 ASP A N 1
ATOM 4085 C CA . ASP A 1 486 ? -29.055 -16.006 32.093 1.00 50.16 486 ASP A CA 1
ATOM 4086 C C . ASP A 1 486 ? -27.979 -16.508 33.082 1.00 50.16 486 ASP A C 1
ATOM 4088 O O . ASP A 1 486 ? -28.109 -17.579 33.670 1.00 50.16 486 ASP A O 1
ATOM 4092 N N . GLU A 1 487 ? -26.946 -15.690 33.326 1.00 48.28 487 GLU A N 1
ATOM 4093 C CA . GLU A 1 487 ? -25.883 -15.910 34.296 1.00 48.28 487 GLU A CA 1
ATOM 4094 C C . GLU A 1 487 ? -25.545 -14.586 35.005 1.00 48.28 487 GLU A C 1
ATOM 4096 O O . GLU A 1 487 ? -25.304 -13.566 34.356 1.00 48.28 487 GLU A O 1
ATOM 4101 N N . ASN A 1 488 ? -25.447 -14.606 36.337 1.00 44.59 488 ASN A N 1
ATOM 4102 C CA . ASN A 1 488 ? -25.121 -13.485 37.241 1.00 44.59 488 ASN A CA 1
ATOM 4103 C C . ASN A 1 488 ? -23.764 -12.766 36.963 1.00 44.59 488 ASN A C 1
ATOM 4105 O O . ASN A 1 488 ? -23.280 -11.972 37.770 1.00 44.59 488 ASN A O 1
ATOM 4109 N N . HIS A 1 489 ? -23.099 -13.053 35.841 1.00 49.28 489 HIS A N 1
ATOM 4110 C CA . HIS A 1 489 ? -21.714 -12.693 35.517 1.00 49.28 489 HIS A CA 1
ATOM 4111 C C . HIS A 1 489 ? -21.576 -11.649 34.407 1.00 49.28 489 HIS A C 1
ATOM 4113 O O . HIS A 1 489 ? -20.462 -11.181 34.151 1.00 49.28 489 HIS A O 1
ATOM 4119 N N . ALA A 1 490 ? -22.665 -11.289 33.724 1.00 47.97 490 ALA A N 1
ATOM 4120 C CA . ALA A 1 490 ? -22.612 -10.325 32.629 1.00 47.97 490 ALA A CA 1
ATOM 4121 C C . ALA A 1 490 ? -22.124 -8.946 33.115 1.00 47.97 490 ALA A C 1
ATOM 4123 O O . ALA A 1 490 ? -21.435 -8.254 32.372 1.00 47.97 490 ALA A O 1
ATOM 4124 N N . PHE A 1 491 ? -22.402 -8.578 34.377 1.00 49.03 491 PHE A N 1
ATOM 4125 C CA . PHE A 1 491 ? -22.062 -7.260 34.922 1.00 49.03 491 PHE A CA 1
ATOM 4126 C C . PHE A 1 491 ? -20.596 -7.100 35.388 1.00 49.03 491 PHE A C 1
ATOM 4128 O O . PHE A 1 491 ? -19.999 -6.046 35.176 1.00 49.03 491 PHE A O 1
ATOM 4135 N N . LEU A 1 492 ? -19.971 -8.163 35.919 1.00 48.09 492 LEU A N 1
ATOM 4136 C CA . LEU A 1 492 ? -18.540 -8.196 36.303 1.00 48.09 492 LEU A CA 1
ATOM 4137 C C . LEU A 1 492 ? -17.593 -7.830 35.146 1.00 48.09 492 LEU A C 1
ATOM 4139 O O . LEU A 1 492 ? -16.429 -7.501 35.351 1.00 48.09 492 LEU A O 1
ATOM 4143 N N . GLN A 1 493 ? -18.102 -7.897 33.919 1.00 51.62 493 GLN A N 1
ATOM 4144 C CA . GLN A 1 493 ? -17.383 -7.593 32.692 1.00 51.62 493 GLN A CA 1
ATOM 4145 C C . GLN A 1 493 ? -17.420 -6.097 32.347 1.00 51.62 493 GLN A C 1
ATOM 4147 O O . GLN A 1 493 ? -16.835 -5.716 31.338 1.00 51.62 493 GLN A O 1
ATOM 4152 N N . PHE A 1 494 ? -18.065 -5.234 33.146 1.00 51.00 494 PHE A N 1
ATOM 4153 C CA . PHE A 1 494 ? -18.225 -3.803 32.846 1.00 51.00 494 PHE A CA 1
ATOM 4154 C C . PHE A 1 494 ? -17.468 -2.850 33.774 1.00 51.00 494 PHE A C 1
ATOM 4156 O O . PHE A 1 494 ? -17.077 -1.779 33.307 1.00 51.00 494 PHE A O 1
ATOM 4163 N N . CYS A 1 495 ? -17.227 -3.206 35.036 1.00 46.34 495 CYS A N 1
ATOM 4164 C CA . CYS A 1 495 ? -16.667 -2.287 36.028 1.00 46.34 495 CYS A CA 1
ATOM 4165 C C . CYS A 1 495 ? -15.283 -2.735 36.517 1.00 46.34 495 CYS A C 1
ATOM 4167 O O . CYS A 1 495 ? -15.051 -3.903 36.817 1.00 46.34 495 CYS A O 1
ATOM 4169 N N . GLU A 1 496 ? -14.328 -1.799 36.565 1.00 42.81 496 GLU A N 1
ATOM 4170 C CA . GLU A 1 496 ? -13.009 -2.074 37.133 1.00 42.81 496 GLU A CA 1
ATOM 4171 C C . GLU A 1 496 ? -13.132 -2.218 38.651 1.00 42.81 496 GLU A C 1
ATOM 4173 O O . GLU A 1 496 ? -13.574 -1.304 39.349 1.00 42.81 496 GLU A O 1
ATOM 4178 N N . TYR A 1 497 ? -12.705 -3.372 39.156 1.00 43.38 497 TYR A N 1
ATOM 4179 C CA . TYR A 1 497 ? -12.704 -3.708 40.573 1.00 43.38 497 TYR A CA 1
ATOM 4180 C C . TYR A 1 497 ? -11.883 -2.685 41.382 1.00 43.38 497 TYR A C 1
ATOM 4182 O O . TYR A 1 497 ? -10.652 -2.749 41.429 1.00 43.38 497 TYR A O 1
ATOM 4190 N N . MET A 1 498 ? -12.550 -1.745 42.053 1.00 38.59 498 MET A N 1
ATOM 4191 C CA . MET A 1 498 ? -11.919 -0.812 42.989 1.00 38.59 498 MET A CA 1
ATOM 4192 C C . MET A 1 498 ? -12.306 -1.187 44.418 1.00 38.59 498 MET A C 1
ATOM 4194 O O . MET A 1 498 ? -13.412 -0.923 44.878 1.00 38.59 498 MET A O 1
ATOM 4198 N N . ASN A 1 499 ? -11.355 -1.777 45.147 1.00 36.16 499 ASN A N 1
ATOM 4199 C CA . ASN A 1 499 ? -11.400 -1.775 46.605 1.00 36.16 499 ASN A CA 1
ATOM 4200 C C . ASN A 1 499 ? -11.195 -0.324 47.045 1.00 36.16 499 ASN A C 1
ATOM 4202 O O . ASN A 1 499 ? -10.076 0.161 46.903 1.00 36.16 499 ASN A O 1
ATOM 4206 N N . ASN A 1 500 ? -12.245 0.361 47.492 1.00 37.50 500 ASN A N 1
ATOM 4207 C CA . ASN A 1 500 ? -12.215 1.410 48.522 1.00 37.50 500 ASN A CA 1
ATOM 4208 C C . ASN A 1 500 ? -13.545 2.166 48.483 1.00 37.50 500 ASN A C 1
ATOM 4210 O O . ASN A 1 500 ? -13.681 3.149 47.759 1.00 37.50 500 ASN A O 1
ATOM 4214 N N . TYR A 1 501 ? -14.517 1.717 49.273 1.00 42.75 501 TYR A N 1
ATOM 4215 C CA . TYR A 1 501 ? -15.707 2.509 49.582 1.00 42.75 501 TYR A CA 1
ATOM 4216 C C . TYR A 1 501 ? -16.054 2.325 51.062 1.00 42.75 501 TYR A C 1
ATOM 4218 O O . TYR A 1 501 ? -16.969 1.589 51.410 1.00 42.75 501 TYR A O 1
ATOM 4226 N N . ASP A 1 502 ? -15.282 2.983 51.932 1.00 37.19 502 ASP A N 1
ATOM 4227 C CA . ASP A 1 502 ? -15.570 3.060 53.374 1.00 37.19 502 ASP A CA 1
ATOM 4228 C C . ASP A 1 502 ? -16.430 4.288 53.755 1.00 37.19 502 ASP A C 1
ATOM 4230 O O . ASP A 1 502 ? -17.003 4.303 54.842 1.00 37.19 502 ASP A O 1
ATOM 4234 N N . ASP A 1 503 ? -16.604 5.283 52.867 1.00 35.44 503 ASP A N 1
ATOM 4235 C CA . ASP A 1 503 ? -17.010 6.634 53.308 1.00 35.44 503 ASP A CA 1
ATOM 4236 C C . ASP A 1 503 ? -18.320 7.222 52.740 1.00 35.44 503 ASP A C 1
ATOM 4238 O O . ASP A 1 503 ? -18.675 8.337 53.118 1.00 35.44 503 ASP A O 1
ATOM 4242 N N . MET A 1 504 ? -19.080 6.553 51.859 1.00 36.84 504 MET A N 1
ATOM 4243 C CA . MET A 1 504 ? -20.199 7.241 51.164 1.00 36.84 504 MET A CA 1
ATOM 4244 C C . MET A 1 504 ? -21.589 6.604 51.204 1.00 36.84 504 MET A C 1
ATOM 4246 O O . MET A 1 504 ? -22.530 7.184 50.661 1.00 36.84 504 MET A O 1
ATOM 4250 N N . ILE A 1 505 ? -21.786 5.491 51.906 1.00 42.38 505 ILE A N 1
ATOM 4251 C CA . ILE A 1 505 ? -23.131 4.993 52.210 1.00 42.38 505 ILE A CA 1
ATOM 4252 C C . ILE A 1 505 ? -23.137 4.527 53.658 1.00 42.38 505 ILE A C 1
ATOM 4254 O O . ILE A 1 505 ? -22.284 3.737 54.049 1.00 42.38 505 ILE A O 1
ATOM 4258 N N . ASP A 1 506 ? -24.096 5.043 54.433 1.00 42.12 506 ASP A N 1
ATOM 4259 C CA . ASP A 1 506 ? -24.432 4.606 55.790 1.00 42.12 506 ASP A CA 1
ATOM 4260 C C . ASP A 1 506 ? -24.173 3.102 55.945 1.00 42.12 506 ASP A C 1
ATOM 4262 O O . ASP A 1 506 ? -24.825 2.289 55.277 1.00 42.12 506 ASP A O 1
ATOM 4266 N N . LYS A 1 507 ? -23.231 2.741 56.831 1.00 40.34 507 LYS A N 1
ATOM 4267 C CA . LYS A 1 507 ? -22.861 1.350 57.162 1.00 40.34 507 LYS A CA 1
ATOM 4268 C C . LYS A 1 507 ? -24.084 0.470 57.470 1.00 40.34 507 LYS A C 1
ATOM 4270 O O . LYS A 1 507 ? -24.019 -0.742 57.318 1.00 40.34 507 LYS A O 1
ATOM 4275 N N . ASP A 1 508 ? -25.218 1.087 57.798 1.00 41.06 508 ASP A N 1
ATOM 4276 C CA . ASP A 1 508 ? -26.525 0.473 58.020 1.00 41.06 508 ASP A CA 1
ATOM 4277 C C . ASP A 1 508 ? -27.188 -0.178 56.785 1.00 41.06 508 ASP A C 1
ATOM 4279 O O . ASP A 1 508 ? -28.066 -1.022 56.969 1.00 41.06 508 ASP A O 1
ATOM 4283 N N . ARG A 1 509 ? -26.835 0.178 55.535 1.00 44.38 509 ARG A N 1
ATOM 4284 C CA . ARG A 1 509 ? -27.516 -0.381 54.337 1.00 44.38 509 ARG A CA 1
ATOM 4285 C C . ARG A 1 509 ? -27.160 -1.839 54.038 1.00 44.38 509 ARG A C 1
ATOM 4287 O O . ARG A 1 509 ? -27.957 -2.520 53.401 1.00 44.38 509 ARG A O 1
ATOM 4294 N N . TYR A 1 510 ? -26.004 -2.309 54.502 1.00 42.75 510 TYR A N 1
ATOM 4295 C CA . TYR A 1 510 ? -25.537 -3.691 54.366 1.00 42.75 510 TYR A CA 1
ATOM 4296 C C . TYR A 1 510 ? -24.638 -4.053 55.564 1.00 42.75 510 TYR A C 1
ATOM 4298 O O . TYR A 1 510 ? -23.445 -4.290 55.425 1.00 42.75 510 TYR A O 1
ATOM 4306 N N . VAL A 1 511 ? -25.217 -4.127 56.769 1.00 34.28 511 VAL A N 1
ATOM 4307 C CA . VAL A 1 511 ? -24.535 -4.693 57.962 1.00 34.28 511 VAL A CA 1
ATOM 4308 C C . VAL A 1 511 ? -24.396 -6.223 57.867 1.00 34.28 511 VAL A C 1
ATOM 4310 O O . VAL A 1 511 ? -23.735 -6.862 58.685 1.00 34.28 511 VAL A O 1
ATOM 4313 N N . HIS A 1 512 ? -24.968 -6.849 56.840 1.00 34.16 512 HIS A N 1
ATOM 4314 C CA . HIS A 1 512 ? -24.857 -8.284 56.632 1.00 34.16 512 HIS A CA 1
ATOM 4315 C C . HIS A 1 512 ? -24.162 -8.599 55.312 1.00 34.16 512 HIS A C 1
ATOM 4317 O O . HIS A 1 512 ? -24.794 -8.729 54.268 1.00 34.16 512 HIS A O 1
ATOM 4323 N N . ASN A 1 513 ? -22.846 -8.766 55.459 1.00 33.59 513 ASN A N 1
ATOM 4324 C CA . ASN A 1 513 ? -21.911 -9.575 54.677 1.00 33.59 513 ASN A CA 1
ATOM 4325 C C . ASN A 1 513 ? -20.811 -8.764 53.992 1.00 33.59 513 ASN A C 1
ATOM 4327 O O . ASN A 1 513 ? -21.046 -7.739 53.364 1.00 33.59 513 ASN A O 1
ATOM 4331 N N . ALA A 1 514 ? -19.591 -9.270 54.162 1.00 35.69 514 ALA A N 1
ATOM 4332 C CA . ALA A 1 514 ? -18.304 -8.720 53.761 1.00 35.69 514 ALA A CA 1
ATOM 4333 C C . ALA A 1 514 ? -18.103 -8.664 52.232 1.00 35.69 514 ALA A C 1
ATOM 4335 O O . ALA A 1 514 ? -17.132 -9.209 51.709 1.00 35.69 514 ALA A O 1
ATOM 4336 N N . TYR A 1 515 ? -19.022 -8.034 51.505 1.00 40.88 515 TYR A N 1
ATOM 4337 C CA . TYR A 1 515 ? -18.941 -7.875 50.059 1.00 40.88 515 TYR A CA 1
ATOM 4338 C C . TYR A 1 515 ? -18.421 -6.480 49.702 1.00 40.88 515 TYR A C 1
ATOM 4340 O O . TYR A 1 515 ? -18.914 -5.466 50.191 1.00 40.88 515 TYR A O 1
ATOM 4348 N N . SER A 1 516 ? -17.408 -6.431 48.838 1.00 46.03 516 SER A N 1
ATOM 4349 C CA . SER A 1 516 ? -16.929 -5.201 48.203 1.00 46.03 516 SER A CA 1
ATOM 4350 C C . SER A 1 516 ? -18.038 -4.606 47.328 1.00 46.03 516 SER A C 1
ATOM 4352 O O . SER A 1 516 ? -18.510 -5.289 46.422 1.00 46.03 516 SER A O 1
ATOM 4354 N N . ILE A 1 517 ? -18.439 -3.360 47.585 1.00 50.03 517 ILE A N 1
ATOM 4355 C CA . ILE A 1 517 ? -19.424 -2.625 46.777 1.00 50.03 517 ILE A CA 1
ATOM 4356 C C . ILE A 1 517 ? -18.683 -1.877 45.662 1.00 50.03 517 ILE A C 1
ATOM 4358 O O . ILE A 1 517 ? -17.734 -1.142 45.942 1.00 50.03 517 ILE A O 1
ATOM 4362 N N . GLU A 1 518 ? -19.111 -2.046 44.412 1.00 59.31 518 GLU A N 1
ATOM 4363 C CA . GLU A 1 518 ? -18.554 -1.313 43.267 1.00 59.31 518 GLU A CA 1
ATOM 4364 C C . GLU A 1 518 ? -19.308 -0.000 43.026 1.00 59.31 518 GLU A C 1
ATOM 4366 O O . GLU A 1 518 ? -20.515 0.082 43.250 1.00 59.31 518 GLU A O 1
ATOM 4371 N N . TYR A 1 519 ? -18.601 1.031 42.549 1.00 65.44 519 TYR A N 1
ATOM 4372 C CA . TYR A 1 519 ? -19.171 2.355 42.294 1.00 65.44 519 TYR A CA 1
ATOM 4373 C C . TYR A 1 519 ? -18.914 2.829 40.860 1.00 65.44 519 TYR A C 1
ATOM 4375 O O . TYR A 1 519 ? -17.767 2.912 40.408 1.00 65.44 519 TYR A O 1
ATOM 4383 N N . ALA A 1 520 ? -19.987 3.231 40.182 1.00 69.00 520 ALA A N 1
ATOM 4384 C CA . ALA A 1 520 ? -19.962 3.920 38.900 1.00 69.00 520 ALA A CA 1
ATOM 4385 C C . ALA A 1 520 ? -20.549 5.326 39.052 1.00 69.00 520 ALA A C 1
ATOM 4387 O O . ALA A 1 520 ? -21.636 5.501 39.603 1.00 69.00 520 ALA A O 1
ATOM 4388 N N . LYS A 1 521 ? -19.851 6.339 38.526 1.00 77.50 521 LYS A N 1
ATOM 4389 C CA . LYS A 1 521 ? -20.396 7.698 38.524 1.00 77.50 521 LYS A CA 1
ATOM 4390 C C . LYS A 1 521 ? -21.530 7.782 37.506 1.00 77.50 521 LYS A C 1
ATOM 4392 O O . LYS A 1 521 ? -22.649 8.132 37.853 1.00 77.50 521 LYS A O 1
ATOM 4397 N N . GLU A 1 522 ? -21.249 7.424 36.258 1.00 82.62 522 GLU A N 1
ATOM 4398 C CA . GLU A 1 522 ? -22.244 7.470 35.187 1.00 82.62 522 GLU A CA 1
ATOM 4399 C C . GLU A 1 522 ? -22.170 6.202 34.344 1.00 82.62 522 GLU A C 1
ATOM 4401 O O . GLU A 1 522 ? -21.082 5.683 34.086 1.00 82.62 522 GLU A O 1
ATOM 4406 N N . ILE A 1 523 ? -23.323 5.711 33.904 1.00 79.81 523 ILE A N 1
ATOM 4407 C CA . ILE A 1 523 ? -23.439 4.571 33.000 1.00 79.81 523 ILE A CA 1
ATOM 4408 C C . ILE A 1 523 ? -24.324 4.966 31.821 1.00 79.81 523 ILE A C 1
ATOM 4410 O O . ILE A 1 523 ? -25.439 5.438 32.031 1.00 79.81 523 ILE A O 1
ATOM 4414 N N . TYR A 1 524 ? -23.849 4.720 30.599 1.00 82.56 524 TYR A N 1
ATOM 4415 C CA . TYR A 1 524 ? -24.573 4.989 29.357 1.00 82.56 524 TYR A CA 1
ATOM 4416 C C . TYR A 1 524 ? -24.772 3.714 28.543 1.00 82.56 524 TYR A C 1
ATOM 4418 O O . TYR A 1 524 ? -23.814 2.996 28.227 1.00 82.56 524 TYR A O 1
ATOM 4426 N N . PHE A 1 525 ? -26.023 3.460 28.177 1.00 82.81 525 PHE A N 1
ATOM 4427 C CA . PHE A 1 525 ? -26.396 2.381 27.269 1.00 82.81 525 PHE A CA 1
ATOM 4428 C C . PHE A 1 525 ? -26.174 2.778 25.802 1.00 82.81 525 PHE A C 1
ATOM 4430 O O . PHE A 1 525 ? -26.345 3.951 25.473 1.00 82.81 525 PHE A O 1
ATOM 4437 N N . PRO A 1 526 ? -25.814 1.833 24.913 1.00 82.31 526 PRO A N 1
ATOM 4438 C CA . PRO A 1 526 ? -25.649 2.127 23.498 1.00 82.31 526 PRO A CA 1
ATOM 4439 C C . PRO A 1 526 ? -27.023 2.222 22.824 1.00 82.31 526 PRO A C 1
ATOM 4441 O O . PRO A 1 526 ? -27.943 1.496 23.194 1.00 82.31 526 PRO A O 1
ATOM 4444 N N . ASP A 1 527 ? -27.156 3.062 21.799 1.00 85.50 527 ASP A N 1
ATOM 4445 C CA . ASP A 1 527 ? -28.439 3.306 21.110 1.00 85.50 527 ASP A CA 1
ATOM 4446 C C . ASP A 1 527 ? -29.018 2.065 20.405 1.00 85.50 527 ASP A C 1
ATOM 4448 O O . ASP A 1 527 ? -30.194 2.028 20.056 1.00 85.50 527 ASP A O 1
ATOM 4452 N N . THR A 1 528 ? -28.188 1.042 20.189 1.00 86.31 528 THR A N 1
ATOM 4453 C CA . THR A 1 528 ? -28.571 -0.239 19.571 1.00 86.31 528 THR A CA 1
ATOM 4454 C C . THR A 1 528 ? -29.209 -1.224 20.551 1.00 86.31 528 THR A C 1
ATOM 4456 O O . THR A 1 528 ? -29.781 -2.221 20.113 1.00 86.31 528 THR A O 1
ATOM 4459 N N . LEU A 1 529 ? -29.137 -0.965 21.861 1.00 86.38 529 LEU A N 1
ATOM 4460 C CA . LEU A 1 529 ? -29.584 -1.900 22.889 1.00 86.38 529 LEU A CA 1
ATOM 4461 C C . LEU A 1 529 ? -31.100 -1.841 23.071 1.00 86.38 529 LEU A C 1
ATOM 4463 O O . LEU A 1 529 ? -31.627 -0.867 23.610 1.00 86.38 529 LEU A O 1
ATOM 4467 N N . GLU A 1 530 ? -31.783 -2.919 22.690 1.00 89.56 530 GLU A N 1
ATOM 4468 C CA . GLU A 1 530 ? -33.243 -3.039 22.767 1.00 89.56 530 GLU A CA 1
ATOM 4469 C C . GLU A 1 530 ? -33.713 -3.643 24.096 1.00 89.56 530 GLU A C 1
ATOM 4471 O O . GLU A 1 530 ? -34.764 -3.262 24.623 1.00 89.56 530 GLU A O 1
ATOM 4476 N N . THR A 1 531 ? -32.938 -4.571 24.657 1.00 86.50 531 THR A N 1
ATOM 4477 C CA . THR A 1 531 ? -33.303 -5.318 25.866 1.00 86.50 531 THR A CA 1
ATOM 4478 C C . THR A 1 531 ? -32.106 -5.502 26.789 1.00 86.50 531 THR A C 1
ATOM 4480 O O . THR A 1 531 ? -31.035 -5.938 26.362 1.00 86.50 531 THR A O 1
ATOM 4483 N N . ALA A 1 532 ? -32.291 -5.199 28.074 1.00 81.00 532 ALA A N 1
ATOM 4484 C CA . ALA A 1 532 ? -31.248 -5.343 29.081 1.00 81.00 532 ALA A CA 1
ATOM 4485 C C . ALA A 1 532 ? -31.773 -6.017 30.347 1.00 81.00 532 ALA A C 1
ATOM 4487 O O . ALA A 1 532 ? -32.804 -5.624 30.885 1.00 81.00 532 ALA A O 1
ATOM 4488 N N . SER A 1 533 ? -31.044 -6.995 30.867 1.00 75.88 533 SER A N 1
ATOM 4489 C CA . SER A 1 533 ? -31.333 -7.595 32.167 1.00 75.88 533 SER A CA 1
ATOM 4490 C C . SER A 1 533 ? -30.124 -7.444 33.089 1.00 75.88 533 SER A C 1
ATOM 4492 O O . SER A 1 533 ? -28.996 -7.725 32.687 1.00 75.88 533 SER A O 1
ATOM 4494 N N . PHE A 1 534 ? -30.349 -6.946 34.306 1.00 66.69 534 PHE A N 1
ATOM 4495 C CA . PHE A 1 534 ? -29.334 -6.724 35.332 1.00 66.69 534 PHE A CA 1
ATOM 4496 C C . PHE A 1 534 ? -29.537 -7.704 36.478 1.00 66.69 534 PHE A C 1
ATOM 4498 O O . PHE A 1 534 ? -30.570 -7.641 37.139 1.00 66.69 534 PHE A O 1
ATOM 4505 N N . GLY A 1 535 ? -28.540 -8.548 36.737 1.00 58.12 535 GLY A N 1
ATOM 4506 C CA . GLY A 1 535 ? -28.585 -9.545 37.802 1.00 58.12 535 GLY A CA 1
ATOM 4507 C C . GLY A 1 535 ? -28.259 -9.042 39.200 1.00 58.12 535 GLY A C 1
ATOM 4508 O O . GLY A 1 535 ? -28.075 -7.845 39.444 1.00 58.12 535 GLY A O 1
ATOM 4509 N N . TYR A 1 536 ? -28.175 -10.015 40.107 1.00 54.00 536 TYR A N 1
ATOM 4510 C CA . TYR A 1 536 ? -27.785 -9.851 41.499 1.00 54.00 536 TYR A CA 1
ATOM 4511 C C . TYR A 1 536 ? -26.294 -9.423 41.526 1.00 54.00 536 TYR A C 1
ATOM 4513 O O . TYR A 1 536 ? -25.400 -10.212 41.233 1.00 54.00 536 TYR A O 1
ATOM 4521 N N . TYR A 1 537 ? -26.011 -8.147 41.813 1.00 56.59 537 TYR A N 1
ATOM 4522 C CA . TYR A 1 537 ? -24.680 -7.610 42.133 1.00 56.59 537 TYR A CA 1
ATOM 4523 C C . TYR A 1 537 ? -24.771 -6.335 43.008 1.00 56.59 537 TYR A C 1
ATOM 4525 O O . TYR A 1 537 ? -25.689 -5.526 42.836 1.00 56.59 537 TYR A O 1
ATOM 4533 N N . PRO A 1 538 ? -23.859 -6.115 43.978 1.00 56.47 538 PRO A N 1
ATOM 4534 C CA . PRO A 1 538 ? -23.832 -4.896 44.784 1.00 56.47 538 PRO A CA 1
ATOM 4535 C C . PRO A 1 538 ? -23.105 -3.759 44.043 1.00 56.47 538 PRO A C 1
ATOM 4537 O O . PRO A 1 538 ? -22.004 -3.353 44.416 1.00 56.47 538 PRO A O 1
ATOM 4540 N N . LEU A 1 539 ? -23.731 -3.240 42.984 1.00 65.25 539 LEU A N 1
ATOM 4541 C CA . LEU A 1 539 ? -23.287 -2.029 42.290 1.00 65.25 539 LEU A CA 1
ATOM 4542 C C . LEU A 1 539 ? -24.047 -0.799 42.796 1.00 65.25 539 LEU A C 1
ATOM 4544 O O . LEU A 1 539 ? -25.276 -0.819 42.903 1.00 65.25 539 LEU A O 1
ATOM 4548 N N . VAL A 1 540 ? -23.316 0.291 43.022 1.00 69.00 540 VAL A N 1
ATOM 4549 C CA . VAL A 1 540 ? -23.855 1.634 43.247 1.00 69.00 540 VAL A CA 1
ATOM 4550 C C . VAL A 1 540 ? -23.580 2.502 42.021 1.00 69.00 540 VAL A C 1
ATOM 4552 O O . VAL A 1 540 ? -22.434 2.649 41.600 1.00 69.00 540 VAL A O 1
ATOM 4555 N N . VAL A 1 541 ? -24.625 3.109 41.466 1.00 75.00 541 VAL A N 1
ATOM 4556 C CA . VAL A 1 541 ? -24.535 4.001 40.303 1.00 75.00 541 VAL A CA 1
ATOM 4557 C C . VAL A 1 541 ? -25.114 5.363 40.650 1.00 75.00 541 VAL A C 1
ATOM 4559 O O . VAL A 1 541 ? -26.272 5.433 41.057 1.00 75.00 541 VAL A O 1
ATOM 4562 N N . ASP A 1 542 ? -24.370 6.451 40.450 1.00 77.19 542 ASP A N 1
ATOM 4563 C CA . ASP A 1 542 ? -24.928 7.790 40.679 1.00 77.19 542 ASP A CA 1
ATOM 4564 C C . ASP A 1 542 ? -25.913 8.200 39.575 1.00 77.19 542 ASP A C 1
ATOM 4566 O O . ASP A 1 542 ? -27.004 8.698 39.866 1.00 77.19 542 ASP A O 1
ATOM 4570 N N . TYR A 1 543 ? -25.556 7.968 38.311 1.00 84.44 543 TYR A N 1
ATOM 4571 C CA . TYR A 1 543 ? -26.392 8.302 37.159 1.00 84.44 543 TYR A CA 1
ATOM 4572 C C . TYR A 1 543 ? -26.422 7.141 36.155 1.00 84.44 543 TYR A C 1
ATOM 4574 O O . TYR A 1 543 ? -25.416 6.812 35.529 1.00 84.44 543 TYR A O 1
ATOM 4582 N N . LEU A 1 544 ? -27.579 6.500 35.995 1.00 86.44 544 LEU A N 1
ATOM 4583 C CA . LEU A 1 544 ? -27.808 5.461 34.992 1.00 86.44 544 LEU A CA 1
ATOM 4584 C C . LEU A 1 544 ? -28.670 6.032 33.865 1.00 86.44 544 LEU A C 1
ATOM 4586 O O . LEU A 1 544 ? -29.847 6.330 34.070 1.00 86.44 544 LEU A O 1
ATOM 4590 N N . HIS A 1 545 ? -28.075 6.175 32.684 1.00 88.94 545 HIS A N 1
ATOM 4591 C CA . HIS A 1 545 ? -28.709 6.693 31.478 1.00 88.94 545 HIS A CA 1
ATOM 4592 C C . HIS A 1 545 ? -29.109 5.542 30.555 1.00 88.94 545 HIS A C 1
ATOM 4594 O O . HIS A 1 545 ? -28.265 4.924 29.897 1.00 88.94 545 HIS A O 1
ATOM 4600 N N . LEU A 1 546 ? -30.412 5.256 30.509 1.00 90.12 546 LEU A N 1
ATOM 4601 C CA . LEU A 1 546 ? -30.975 4.318 29.542 1.00 90.12 546 LEU A CA 1
ATOM 4602 C C . LEU A 1 546 ? -31.077 4.993 28.163 1.00 90.12 546 LEU A C 1
ATOM 4604 O O . LEU A 1 546 ? -31.268 6.205 28.073 1.00 90.12 546 LEU A O 1
ATOM 4608 N N . ASN A 1 547 ? -30.944 4.210 27.090 1.00 88.81 547 ASN A N 1
ATOM 4609 C CA . ASN A 1 547 ? -30.941 4.723 25.717 1.00 88.81 547 ASN A CA 1
ATOM 4610 C C . ASN A 1 547 ? -32.364 4.778 25.119 1.00 88.81 547 ASN A C 1
ATOM 4612 O O . ASN A 1 547 ? -33.227 3.983 25.491 1.00 88.81 547 ASN A O 1
ATOM 4616 N N . GLN A 1 548 ? -32.592 5.676 24.155 1.00 87.44 548 GLN A N 1
ATOM 4617 C CA . GLN A 1 548 ? -33.896 5.896 23.501 1.00 87.44 548 GLN A CA 1
ATOM 4618 C C . GLN A 1 548 ? -34.363 4.717 22.611 1.00 87.44 548 GLN A C 1
ATOM 4620 O O . GLN A 1 548 ? -35.497 4.700 22.145 1.00 87.44 548 GLN A O 1
ATOM 4625 N N . GLY A 1 549 ? -33.515 3.725 22.347 1.00 86.00 549 GLY A N 1
ATOM 4626 C CA . GLY A 1 549 ? -33.869 2.462 21.690 1.00 86.00 549 GLY A CA 1
ATOM 4627 C C . GLY A 1 549 ? -34.315 1.354 22.656 1.00 86.00 549 GLY A C 1
ATOM 4628 O O . GLY A 1 549 ? -34.926 0.377 22.218 1.00 86.00 549 GLY A O 1
ATOM 4629 N N . LEU A 1 550 ? -34.069 1.504 23.964 1.00 89.56 550 LEU A N 1
ATOM 4630 C CA . LEU A 1 550 ? -34.358 0.475 24.964 1.00 89.56 550 LEU A CA 1
ATOM 4631 C C . LEU A 1 550 ? -35.865 0.289 25.147 1.00 89.56 550 LEU A C 1
ATOM 4633 O O . LEU A 1 550 ? -36.573 1.240 25.480 1.00 89.56 550 LEU A O 1
ATOM 4637 N N . LYS A 1 551 ? -36.343 -0.949 24.990 1.00 91.88 551 LYS A N 1
ATOM 4638 C CA . LYS A 1 551 ? -37.753 -1.330 25.166 1.00 91.88 551 LYS A CA 1
ATOM 4639 C C . LYS A 1 551 ? -38.000 -1.991 26.513 1.00 91.88 551 LYS A C 1
ATOM 4641 O O . LYS A 1 551 ? -39.020 -1.739 27.151 1.00 91.88 551 LYS A O 1
ATOM 4646 N N . THR A 1 552 ? -37.086 -2.849 26.960 1.00 88.69 552 THR A N 1
ATOM 4647 C CA . THR A 1 552 ? -37.257 -3.620 28.199 1.00 88.69 552 THR A CA 1
ATOM 4648 C C . THR A 1 552 ? -35.995 -3.606 29.040 1.00 88.69 552 THR A C 1
ATOM 4650 O O . THR A 1 552 ? -34.893 -3.820 28.533 1.00 88.69 552 THR A O 1
ATOM 4653 N N . ILE A 1 553 ? -36.176 -3.390 30.341 1.00 85.50 553 ILE A N 1
ATOM 4654 C CA . ILE A 1 553 ? -35.113 -3.453 31.338 1.00 85.50 553 ILE A CA 1
ATOM 4655 C C . ILE A 1 553 ? -35.548 -4.287 32.542 1.00 85.50 553 ILE A C 1
ATOM 4657 O O . ILE A 1 553 ? -36.682 -4.153 32.999 1.00 85.50 553 ILE A O 1
ATOM 4661 N N . ALA A 1 554 ? -34.659 -5.131 33.064 1.00 79.88 554 ALA A N 1
ATOM 4662 C CA . ALA A 1 554 ? -34.876 -5.885 34.298 1.00 79.88 554 ALA A CA 1
ATOM 4663 C C . ALA A 1 554 ? -33.811 -5.566 35.363 1.00 79.88 554 ALA A C 1
ATOM 4665 O O . ALA A 1 554 ? -32.639 -5.492 35.017 1.00 79.88 554 ALA A O 1
ATOM 4666 N N . PHE A 1 555 ? -34.196 -5.393 36.633 1.00 71.81 555 PHE A N 1
ATOM 4667 C CA . PHE A 1 555 ? -33.307 -5.094 37.767 1.00 71.81 555 PHE A CA 1
ATOM 4668 C C . PHE A 1 555 ? -33.419 -6.142 38.877 1.00 71.81 555 PHE A C 1
ATOM 4670 O O . PHE A 1 555 ? -34.503 -6.296 39.431 1.00 71.81 555 PHE A O 1
ATOM 4677 N N . ASP A 1 556 ? -32.312 -6.774 39.274 1.00 61.38 556 ASP A N 1
ATOM 4678 C CA . ASP A 1 556 ? -32.342 -7.759 40.368 1.00 61.38 556 ASP A CA 1
ATOM 4679 C C . ASP A 1 556 ? -31.721 -7.300 41.699 1.00 61.38 556 ASP A C 1
ATOM 4681 O O . ASP A 1 556 ? -32.115 -7.846 42.717 1.00 61.38 556 ASP A O 1
ATOM 4685 N N . THR A 1 557 ? -30.827 -6.293 41.774 1.00 58.50 557 THR A N 1
ATOM 4686 C CA . THR A 1 557 ? -30.352 -5.738 43.085 1.00 58.50 557 THR A CA 1
ATOM 4687 C C . THR A 1 557 ? -29.695 -4.351 43.103 1.00 58.50 557 THR A C 1
ATOM 4689 O O . THR A 1 557 ? -29.471 -3.814 44.195 1.00 58.50 557 THR A O 1
ATOM 4692 N N . ASN A 1 558 ? -29.302 -3.786 41.959 1.00 62.75 558 ASN A N 1
ATOM 4693 C CA . ASN A 1 558 ? -28.389 -2.630 41.912 1.00 62.75 558 ASN A CA 1
ATOM 4694 C C . ASN A 1 558 ? -28.950 -1.376 42.609 1.00 62.75 558 ASN A C 1
ATOM 4696 O O . ASN A 1 558 ? -30.118 -1.037 42.431 1.00 62.75 558 ASN A O 1
ATOM 4700 N N . GLN A 1 559 ? -28.106 -0.644 43.348 1.00 69.00 559 GLN A N 1
ATOM 4701 C CA . GLN A 1 559 ? -28.456 0.668 43.901 1.00 69.00 559 GLN A CA 1
ATOM 4702 C C . GLN A 1 559 ? -28.196 1.758 42.864 1.00 69.00 559 GLN A C 1
ATOM 4704 O O . GLN A 1 559 ? -27.059 1.979 42.455 1.00 69.00 559 GLN A O 1
ATOM 4709 N N . VAL A 1 560 ? -29.239 2.487 42.477 1.00 77.00 560 VAL A N 1
ATOM 4710 C CA . VAL A 1 560 ? -29.122 3.590 41.514 1.00 77.00 560 VAL A CA 1
ATOM 4711 C C . VAL A 1 560 ? -29.572 4.891 42.172 1.00 77.00 560 VAL A C 1
ATOM 4713 O O . VAL A 1 560 ? -30.696 5.010 42.647 1.00 77.00 560 VAL A O 1
ATOM 4716 N N . LEU A 1 561 ? -28.726 5.912 42.228 1.00 78.69 561 LEU A N 1
ATOM 4717 C CA . LEU A 1 561 ? -29.121 7.199 42.792 1.00 78.69 561 LEU A CA 1
ATOM 4718 C C . LEU A 1 561 ? -30.075 7.938 41.844 1.00 78.69 561 LEU A C 1
ATOM 4720 O O . LEU A 1 561 ? -31.107 8.442 42.287 1.00 78.69 561 LEU A O 1
ATOM 4724 N N . ASN A 1 562 ? -29.760 7.975 40.549 1.00 86.69 562 ASN A N 1
ATOM 4725 C CA . ASN A 1 562 ? -30.587 8.595 39.517 1.00 86.69 562 ASN A CA 1
ATOM 4726 C C . ASN A 1 562 ? -30.701 7.670 38.304 1.00 86.69 562 ASN A C 1
ATOM 4728 O O . ASN A 1 562 ? -29.709 7.400 37.633 1.00 86.69 562 ASN A O 1
ATOM 4732 N N . LEU A 1 563 ? -31.913 7.198 38.022 1.00 89.81 563 LEU A N 1
ATOM 4733 C CA . LEU A 1 563 ? -32.237 6.393 36.850 1.00 89.81 563 LEU A CA 1
ATOM 4734 C C . LEU A 1 563 ? -32.981 7.258 35.831 1.00 89.81 563 LEU A C 1
ATOM 4736 O O . LEU A 1 563 ? -34.111 7.663 36.094 1.00 89.81 563 LEU A O 1
ATOM 4740 N N . TYR A 1 564 ? -32.367 7.520 34.679 1.00 93.00 564 TYR A N 1
ATOM 4741 C CA . TYR A 1 564 ? -32.985 8.255 33.574 1.00 93.00 564 TYR A CA 1
ATOM 4742 C C . TYR A 1 564 ? -33.674 7.279 32.626 1.00 93.00 564 TYR A C 1
ATOM 4744 O O . TYR A 1 564 ? -33.021 6.436 32.011 1.00 93.00 564 TYR A O 1
ATOM 4752 N N . ILE A 1 565 ? -34.995 7.399 32.529 1.00 93.38 565 ILE A N 1
ATOM 4753 C CA . ILE A 1 565 ? -35.886 6.511 31.788 1.00 93.38 565 ILE A CA 1
ATOM 4754 C C . ILE A 1 565 ? -36.414 7.265 30.558 1.00 93.38 565 ILE A C 1
ATOM 4756 O O . ILE A 1 565 ? -37.202 8.202 30.725 1.00 93.38 565 ILE A O 1
ATOM 4760 N N . PRO A 1 566 ? -36.005 6.872 29.339 1.00 93.88 566 PRO A N 1
ATOM 4761 C CA . PRO A 1 566 ? -36.486 7.457 28.099 1.00 93.88 566 PRO A CA 1
ATOM 4762 C C . PRO A 1 566 ? -37.916 7.027 27.784 1.00 93.88 566 PRO A C 1
ATOM 4764 O O . PRO A 1 566 ? -38.431 6.037 28.312 1.00 93.88 566 PRO A O 1
ATOM 4767 N N . SER A 1 567 ? -38.553 7.761 26.873 1.00 93.56 567 SER A N 1
ATOM 4768 C CA . SER A 1 567 ? -39.942 7.516 26.475 1.00 93.56 567 SER A CA 1
ATOM 4769 C C . SER A 1 567 ? -40.150 6.180 25.751 1.00 93.56 567 SER A C 1
ATOM 4771 O O . SER A 1 567 ? -41.263 5.660 25.723 1.00 93.56 567 SER A O 1
ATOM 4773 N N . SER A 1 568 ? -39.085 5.586 25.213 1.00 93.81 568 SER A N 1
ATOM 4774 C CA . SER A 1 568 ? -39.104 4.297 24.518 1.00 93.81 568 SER A CA 1
ATOM 4775 C C . SER A 1 568 ? -39.315 3.081 25.412 1.00 93.81 568 SER A C 1
ATOM 4777 O O . SER A 1 568 ? -39.755 2.050 24.901 1.00 93.81 568 SER A O 1
ATOM 4779 N N . VAL A 1 569 ? -39.004 3.176 26.709 1.00 93.69 569 VAL A N 1
ATOM 4780 C CA . VAL A 1 569 ? -39.107 2.041 27.631 1.00 93.69 569 VAL A CA 1
ATOM 4781 C C . VAL A 1 569 ? -40.571 1.649 27.774 1.00 93.69 569 VAL A C 1
ATOM 4783 O O . VAL A 1 569 ? -41.411 2.464 28.140 1.00 93.69 569 VAL A O 1
ATOM 4786 N N . GLU A 1 570 ? -40.871 0.385 27.496 1.00 93.56 570 GLU A N 1
ATOM 4787 C CA . GLU A 1 570 ? -42.217 -0.195 27.555 1.00 93.56 570 GLU A CA 1
ATOM 4788 C C . GLU A 1 570 ? -42.430 -0.983 28.846 1.00 93.56 570 GLU A C 1
ATOM 4790 O O . GLU A 1 570 ? -43.556 -1.105 29.335 1.00 93.56 570 GLU A O 1
ATOM 4795 N N . LEU A 1 571 ? -41.348 -1.538 29.397 1.00 89.94 571 LEU A N 1
ATOM 4796 C CA . LEU A 1 571 ? -41.409 -2.449 30.527 1.00 89.94 571 LEU A CA 1
ATOM 4797 C C . LEU A 1 571 ? -40.156 -2.344 31.402 1.00 89.94 571 LEU A C 1
ATOM 4799 O O . LEU A 1 571 ? -39.032 -2.519 30.931 1.00 89.94 571 LEU A O 1
ATOM 4803 N N . ILE A 1 572 ? -40.383 -2.124 32.697 1.00 88.00 572 ILE A N 1
ATOM 4804 C CA . ILE A 1 572 ? -39.375 -2.248 33.750 1.00 88.00 572 ILE A CA 1
ATOM 4805 C C . ILE A 1 572 ? -39.770 -3.437 34.621 1.00 88.00 572 ILE A C 1
ATOM 4807 O O . ILE A 1 572 ? -40.833 -3.435 35.243 1.00 88.00 572 ILE A O 1
ATOM 4811 N N . LEU A 1 573 ? -38.926 -4.459 34.648 1.00 78.44 573 LEU A N 1
ATOM 4812 C CA . LEU A 1 573 ? -39.052 -5.621 35.518 1.00 78.44 573 LEU A CA 1
ATOM 4813 C C . LEU A 1 573 ? -38.101 -5.429 36.698 1.00 78.44 573 LEU A C 1
ATOM 4815 O O . LEU A 1 573 ? -36.967 -5.007 36.515 1.00 78.44 573 LEU A O 1
ATOM 4819 N N . GLY A 1 574 ? -38.519 -5.731 37.919 1.00 65.75 574 GLY A N 1
ATOM 4820 C CA . GLY A 1 574 ? -37.550 -5.719 39.017 1.00 65.75 574 GLY A CA 1
ATOM 4821 C C . GLY A 1 574 ? -37.941 -6.472 40.273 1.00 65.75 574 GLY A C 1
ATOM 4822 O O . GLY A 1 574 ? -37.296 -6.299 41.302 1.00 65.75 574 GLY A O 1
ATOM 4823 N N . GLY A 1 575 ? -39.001 -7.286 40.205 1.00 64.38 575 GLY A N 1
ATOM 4824 C CA . GLY A 1 575 ? -39.464 -8.105 41.324 1.00 64.38 575 GLY A CA 1
ATOM 4825 C C . GLY A 1 575 ? -39.483 -7.333 42.649 1.00 64.38 575 GLY A C 1
ATOM 4826 O O . GLY A 1 575 ? -40.034 -6.241 42.735 1.00 64.38 575 GLY A O 1
ATOM 4827 N N . TYR A 1 576 ? -38.827 -7.888 43.670 1.00 58.44 576 TYR A N 1
ATOM 4828 C CA . TYR A 1 576 ? -38.699 -7.297 45.010 1.00 58.44 576 TYR A CA 1
ATOM 4829 C C . TYR A 1 576 ? -37.470 -6.379 45.182 1.00 58.44 576 TYR A C 1
ATOM 4831 O O . TYR A 1 576 ? -37.108 -6.052 46.320 1.00 58.44 576 TYR A O 1
ATOM 4839 N N . HIS A 1 577 ? -36.816 -5.986 44.086 1.00 63.09 577 HIS A N 1
ATOM 4840 C CA . HIS A 1 577 ? -35.450 -5.457 44.087 1.00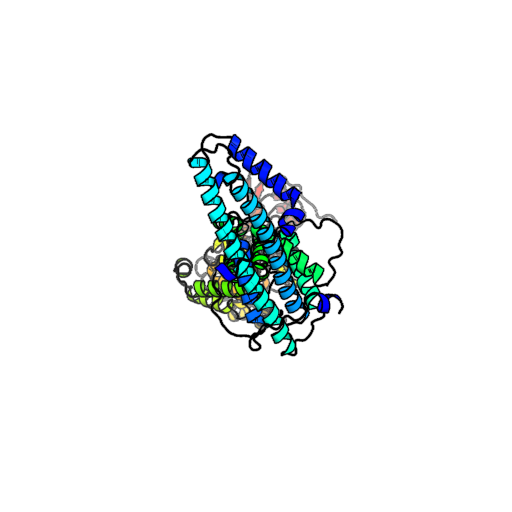 63.09 577 HIS A CA 1
ATOM 4841 C C . HIS A 1 577 ? -35.253 -4.139 43.320 1.00 63.09 577 HIS A C 1
ATOM 4843 O O . HIS A 1 577 ? -34.120 -3.688 43.147 1.00 63.09 577 HIS A O 1
ATOM 4849 N N . LEU A 1 578 ? -36.336 -3.465 42.918 1.00 69.19 578 LEU A N 1
ATOM 4850 C CA . LEU A 1 578 ? -36.273 -2.100 42.386 1.00 69.19 578 LEU A CA 1
ATOM 4851 C C . LEU A 1 578 ? -35.676 -1.146 43.433 1.00 69.19 578 LEU A C 1
ATOM 4853 O O . LEU A 1 578 ? -36.272 -0.921 44.490 1.00 69.19 578 LEU A O 1
ATOM 4857 N N . ASN A 1 579 ? -34.490 -0.603 43.151 1.00 71.25 579 ASN A N 1
ATOM 4858 C CA . ASN A 1 579 ? -33.664 0.075 44.151 1.00 71.25 579 ASN A CA 1
ATOM 4859 C C . ASN A 1 579 ? -33.027 1.374 43.616 1.00 71.25 579 ASN A C 1
ATOM 4861 O O . ASN A 1 579 ? -31.843 1.647 43.834 1.00 71.25 579 ASN A O 1
ATOM 4865 N N . ALA A 1 580 ? -33.822 2.190 42.908 1.00 79.44 580 ALA A N 1
ATOM 4866 C CA . ALA A 1 580 ? -33.427 3.551 42.558 1.00 79.44 580 ALA A CA 1
ATOM 4867 C C . ALA A 1 580 ? -33.967 4.603 43.548 1.00 79.44 580 ALA A C 1
ATOM 4869 O O . ALA A 1 580 ? -35.129 4.556 43.967 1.00 79.44 580 ALA A O 1
ATOM 4870 N N . ARG A 1 581 ? -33.140 5.598 43.897 1.00 79.12 581 ARG A N 1
ATOM 4871 C CA . ARG A 1 581 ? -33.560 6.739 44.729 1.00 79.12 581 ARG A CA 1
ATOM 4872 C C . ARG A 1 581 ? -34.396 7.729 43.928 1.00 79.12 581 ARG A C 1
ATOM 4874 O O . ARG A 1 581 ? -35.418 8.189 44.428 1.00 79.12 581 ARG A O 1
ATOM 4881 N N . ASN A 1 582 ? -33.978 8.051 42.707 1.00 86.88 582 ASN A N 1
ATOM 4882 C CA . ASN A 1 582 ? -34.731 8.894 41.787 1.00 86.88 582 ASN A CA 1
ATOM 4883 C C . ASN A 1 582 ? -35.008 8.125 40.492 1.00 86.88 582 ASN A C 1
ATOM 4885 O O . ASN A 1 582 ? -34.067 7.760 39.790 1.00 86.88 582 ASN A O 1
ATOM 4889 N N . TYR A 1 583 ? -36.283 7.933 40.165 1.00 91.31 583 TYR A N 1
ATOM 4890 C CA . TYR A 1 583 ? -36.729 7.498 38.842 1.00 91.31 583 TYR A CA 1
ATOM 4891 C C . TYR A 1 583 ? -37.094 8.748 38.047 1.00 91.31 583 TYR A C 1
ATOM 4893 O O . TYR A 1 583 ? -37.981 9.493 38.458 1.00 91.31 583 TYR A O 1
ATOM 4901 N N . ILE A 1 584 ? -36.380 9.017 36.961 1.00 95.31 584 ILE A N 1
ATOM 4902 C CA . ILE A 1 584 ? -36.479 10.254 36.186 1.00 95.31 584 ILE A CA 1
ATOM 4903 C C . ILE A 1 584 ? -36.978 9.904 34.790 1.00 95.31 584 ILE A C 1
ATOM 4905 O O . ILE A 1 584 ? -36.209 9.447 33.952 1.00 95.31 584 ILE A O 1
ATOM 4909 N N . PHE A 1 585 ? -38.260 10.129 34.535 1.00 95.19 585 PHE A N 1
ATOM 4910 C CA . PHE A 1 585 ? -38.865 9.980 33.216 1.00 95.19 585 PHE A CA 1
ATOM 4911 C C . PHE A 1 585 ? -38.544 11.222 32.392 1.00 95.19 585 PHE A C 1
ATOM 4913 O O . PHE A 1 585 ? -39.028 12.311 32.705 1.00 95.19 585 PHE A O 1
ATOM 4920 N N . THR A 1 586 ? -37.680 11.074 31.387 1.00 93.31 586 THR A N 1
ATOM 4921 C CA . THR A 1 586 ? -37.098 12.216 30.661 1.00 93.31 586 THR A CA 1
ATOM 4922 C C . THR A 1 586 ? -38.056 12.867 29.670 1.00 93.31 586 THR A C 1
ATOM 4924 O O . THR A 1 586 ? -37.815 13.994 29.262 1.00 93.31 586 THR A O 1
ATOM 4927 N N . ASP A 1 587 ? -39.111 12.151 29.289 1.00 92.75 587 ASP A N 1
ATOM 4928 C CA . ASP A 1 587 ? -40.222 12.629 28.468 1.00 92.75 587 ASP A CA 1
ATOM 4929 C C . ASP A 1 587 ? -41.453 11.794 28.833 1.00 92.75 587 ASP A C 1
ATOM 4931 O O . ASP A 1 587 ? -41.666 10.699 28.299 1.00 92.75 587 ASP A O 1
ATOM 4935 N N . TYR A 1 588 ? -42.204 12.246 29.840 1.00 93.38 588 TYR A N 1
ATOM 4936 C CA . TYR A 1 588 ? -43.345 11.468 30.327 1.00 93.38 588 TYR A CA 1
ATOM 4937 C C . TYR A 1 588 ? -44.550 11.528 29.385 1.00 93.38 588 TYR A C 1
ATOM 4939 O O . TYR A 1 588 ? -45.307 10.564 29.347 1.00 93.38 588 TYR A O 1
ATOM 4947 N N . GLU A 1 589 ? -44.696 12.613 28.618 1.00 92.81 589 GLU A N 1
ATOM 4948 C CA . GLU A 1 589 ? -45.834 12.854 27.718 1.00 92.81 589 GLU A CA 1
ATOM 4949 C C . GLU A 1 589 ? -45.852 11.871 26.541 1.00 92.81 589 GLU A C 1
ATOM 4951 O O . GLU A 1 589 ? -46.919 11.516 26.045 1.00 92.81 589 GLU A O 1
ATOM 4956 N N . ASN A 1 590 ? -44.677 11.390 26.118 1.00 92.81 590 ASN A N 1
ATOM 4957 C CA . ASN A 1 590 ? -44.552 10.358 25.086 1.00 92.81 590 ASN A CA 1
ATOM 4958 C C . ASN A 1 590 ? -44.131 8.988 25.648 1.00 92.81 590 ASN A C 1
ATOM 4960 O O . ASN A 1 590 ? -43.790 8.084 24.881 1.00 92.81 590 ASN A O 1
ATOM 4964 N N . SER A 1 591 ? -44.104 8.812 26.975 1.00 93.31 591 SER A N 1
ATOM 4965 C CA . SER A 1 591 ? -43.574 7.595 27.599 1.00 93.31 591 SER A CA 1
ATOM 4966 C C . SER A 1 591 ? -44.471 6.381 27.372 1.00 93.31 591 SER A C 1
ATOM 4968 O O . SER A 1 591 ? -45.575 6.287 27.910 1.00 93.31 591 SER A O 1
ATOM 4970 N N . LYS A 1 592 ? -43.956 5.375 26.660 1.00 93.94 592 LYS A N 1
ATOM 4971 C CA . LYS A 1 592 ? -44.670 4.111 26.449 1.00 93.94 592 LYS A CA 1
ATOM 4972 C C . LYS A 1 592 ? -44.976 3.383 27.756 1.00 93.94 592 LYS A C 1
ATOM 4974 O O . LYS A 1 592 ? -46.036 2.774 27.868 1.00 93.94 592 LYS A O 1
ATOM 4979 N N . LEU A 1 593 ? -44.084 3.455 28.749 1.00 92.94 593 LEU A N 1
ATOM 4980 C CA . LEU A 1 593 ? -44.326 2.862 30.061 1.00 92.94 593 LEU A CA 1
ATOM 4981 C C . LEU A 1 593 ? -45.530 3.530 30.730 1.00 92.94 593 LEU A C 1
ATOM 4983 O O . LEU A 1 593 ? -46.488 2.826 31.038 1.00 92.94 593 LEU A O 1
ATOM 4987 N N . ILE A 1 594 ? -45.491 4.856 30.923 1.00 93.19 594 ILE A N 1
ATOM 4988 C CA . ILE A 1 594 ? -46.505 5.630 31.672 1.00 93.19 594 ILE A CA 1
ATOM 4989 C C . ILE A 1 594 ? -47.881 5.531 31.019 1.00 93.19 594 ILE A C 1
ATOM 4991 O O . ILE A 1 594 ? -48.881 5.333 31.708 1.00 93.19 594 ILE A O 1
ATOM 4995 N N . HIS A 1 595 ? -47.920 5.587 29.689 1.00 91.75 595 HIS A N 1
ATOM 4996 C CA . HIS A 1 595 ? -49.136 5.438 28.896 1.00 91.75 595 HIS A CA 1
ATOM 4997 C C . HIS A 1 595 ? -49.531 3.965 28.668 1.00 91.75 595 HIS A C 1
ATOM 4999 O O . HIS A 1 595 ? -50.233 3.647 27.708 1.00 91.75 595 HIS A O 1
ATOM 5005 N N . SER A 1 596 ? -49.116 3.053 29.554 1.00 90.62 596 SER A N 1
ATOM 5006 C CA . SER A 1 596 ? -49.519 1.646 29.539 1.00 90.62 596 SER A CA 1
ATOM 5007 C C . SER A 1 596 ? -49.822 1.114 30.944 1.00 90.62 596 SER A C 1
ATOM 5009 O O . SER A 1 596 ? -49.363 1.641 31.960 1.00 90.62 596 SER A O 1
ATOM 5011 N N . TYR A 1 597 ? -50.538 -0.014 31.014 1.00 88.12 597 TYR A N 1
ATOM 5012 C CA . TYR A 1 597 ? -50.769 -0.730 32.276 1.00 88.12 597 TYR A CA 1
ATOM 5013 C C . TYR A 1 597 ? -49.461 -1.224 32.938 1.00 88.12 597 TYR A C 1
ATOM 5015 O O . TYR A 1 597 ? -49.431 -1.513 34.138 1.00 88.12 597 TYR A O 1
ATOM 5023 N N . ASN A 1 598 ? -48.344 -1.277 32.197 1.00 90.44 598 ASN A N 1
ATOM 5024 C CA . ASN A 1 598 ? -47.044 -1.640 32.762 1.00 90.44 598 ASN A CA 1
ATOM 5025 C C . ASN A 1 598 ? -46.547 -0.616 33.789 1.00 90.44 598 ASN A C 1
ATOM 5027 O O . ASN A 1 598 ? -45.802 -1.002 34.688 1.00 90.44 598 ASN A O 1
ATOM 5031 N N . PHE A 1 599 ? -46.978 0.649 33.726 1.00 91.62 599 PHE A N 1
ATOM 5032 C CA . PHE A 1 599 ? -46.621 1.632 34.749 1.00 91.62 599 PHE A CA 1
ATOM 5033 C C . PHE A 1 599 ? -47.264 1.327 36.102 1.00 91.62 599 PHE A C 1
ATOM 5035 O O . PHE A 1 599 ? -46.582 1.363 37.124 1.00 91.62 599 PHE A O 1
ATOM 5042 N N . PHE A 1 600 ? -48.537 0.918 36.117 1.00 88.88 600 PHE A N 1
ATOM 5043 C CA . PHE A 1 600 ? -49.182 0.434 37.340 1.00 88.88 600 PHE A CA 1
ATOM 5044 C C . PHE A 1 600 ? -48.440 -0.781 37.914 1.00 88.88 600 PHE A C 1
ATOM 5046 O O . PHE A 1 600 ? -48.166 -0.842 39.113 1.00 88.88 600 PHE A O 1
ATOM 5053 N N . LYS A 1 601 ? -48.047 -1.731 37.051 1.00 86.62 601 LYS A N 1
ATOM 5054 C CA . LYS A 1 601 ? -47.235 -2.886 37.459 1.00 86.62 601 LYS A CA 1
ATOM 5055 C C . LYS A 1 601 ? -45.894 -2.451 38.058 1.00 86.62 601 LYS A C 1
ATOM 5057 O O . LYS A 1 601 ? -45.534 -2.948 39.118 1.00 86.62 601 LYS A O 1
ATOM 5062 N N . PHE A 1 602 ? -45.202 -1.503 37.430 1.00 88.12 602 PHE A N 1
ATOM 5063 C CA . PHE A 1 602 ? -43.954 -0.934 37.937 1.00 88.12 602 PHE A CA 1
ATOM 5064 C C . PHE A 1 602 ? -44.131 -0.302 39.327 1.00 88.12 602 PHE A C 1
ATOM 5066 O O . PHE A 1 602 ? -43.355 -0.610 40.227 1.00 88.12 602 PHE A O 1
ATOM 5073 N N . LEU A 1 603 ? -45.165 0.520 39.541 1.00 86.25 603 LEU A N 1
ATOM 5074 C CA . LEU A 1 603 ? -45.448 1.128 40.850 1.00 86.25 603 LEU A CA 1
ATOM 5075 C C . LEU A 1 603 ? -45.771 0.077 41.916 1.00 86.25 603 LEU A C 1
ATOM 5077 O O . LEU A 1 603 ? -45.323 0.179 43.059 1.00 86.25 603 LEU A O 1
ATOM 5081 N N . ARG A 1 604 ? -46.522 -0.961 41.542 1.00 82.31 604 ARG A N 1
ATOM 5082 C CA . ARG A 1 604 ? -46.823 -2.087 42.427 1.00 82.31 604 ARG A CA 1
ATOM 5083 C C . ARG A 1 604 ? -45.561 -2.861 42.797 1.00 82.31 604 ARG A C 1
ATOM 5085 O O . ARG A 1 604 ? -45.362 -3.141 43.975 1.00 82.31 604 ARG A O 1
ATOM 5092 N N . ASP A 1 605 ? -44.701 -3.172 41.837 1.00 80.44 605 ASP A N 1
ATOM 5093 C CA . ASP A 1 605 ? -43.441 -3.872 42.096 1.00 80.44 605 ASP A CA 1
ATOM 5094 C C . ASP A 1 605 ? -42.508 -2.986 42.959 1.00 80.44 605 ASP A C 1
ATOM 5096 O O . ASP A 1 605 ? -41.910 -3.461 43.925 1.00 80.44 605 ASP A O 1
ATOM 5100 N N . LEU A 1 606 ? -42.490 -1.666 42.721 1.00 80.56 606 LEU A N 1
ATOM 5101 C CA . LEU A 1 606 ? -41.768 -0.689 43.546 1.00 80.56 606 LEU A CA 1
ATOM 5102 C C . LEU A 1 606 ? -42.279 -0.666 44.997 1.00 80.56 606 LEU A C 1
ATOM 5104 O O . LEU A 1 606 ? -41.470 -0.627 45.923 1.00 80.56 606 LEU A O 1
ATOM 5108 N N . SER A 1 607 ? -43.598 -0.753 45.211 1.00 77.00 607 SER A N 1
ATOM 5109 C CA . SER A 1 607 ? -44.209 -0.817 46.553 1.00 77.00 607 SER A CA 1
ATOM 5110 C C . SER A 1 607 ? -43.833 -2.075 47.340 1.00 77.00 607 SER A C 1
ATOM 5112 O O . SER A 1 607 ? -43.845 -2.069 48.568 1.00 77.00 607 SER A O 1
ATOM 5114 N N . GLN A 1 608 ? -43.475 -3.154 46.641 1.00 73.56 608 GLN A N 1
ATOM 5115 C CA . GLN A 1 608 ? -43.100 -4.430 47.248 1.00 73.56 608 GLN A CA 1
ATOM 5116 C C . GLN A 1 608 ? -41.583 -4.554 47.479 1.00 73.56 608 GLN A C 1
ATOM 5118 O O . GLN A 1 608 ? -41.134 -5.539 48.072 1.00 73.56 608 GLN A O 1
ATOM 5123 N N . SER A 1 609 ? -40.784 -3.575 47.040 1.00 70.62 609 SER A N 1
ATOM 5124 C CA . SER A 1 609 ? -39.321 -3.615 47.128 1.00 70.62 609 SER A CA 1
ATOM 5125 C C . SER A 1 609 ? -38.817 -3.652 48.578 1.00 70.62 609 SER A C 1
ATOM 5127 O O . SER A 1 609 ? -39.125 -2.785 49.400 1.00 70.62 609 SER A O 1
ATOM 5129 N N . ARG A 1 610 ? -37.999 -4.662 48.909 1.00 55.16 610 ARG A N 1
ATOM 5130 C CA . ARG A 1 610 ? -37.572 -4.965 50.294 1.00 55.16 610 ARG A CA 1
ATOM 5131 C C . ARG A 1 610 ? -36.386 -4.134 50.797 1.00 55.16 610 ARG A C 1
ATOM 5133 O O . ARG A 1 610 ? -36.167 -4.078 52.006 1.00 55.16 610 ARG A O 1
ATOM 5140 N N . LEU A 1 611 ? -35.606 -3.537 49.894 1.00 54.16 611 LEU A N 1
ATOM 5141 C CA . LEU A 1 611 ? -34.317 -2.899 50.215 1.00 54.16 611 LEU A CA 1
ATOM 5142 C C . LEU A 1 611 ? -34.448 -1.413 50.576 1.00 54.16 611 LEU A C 1
ATOM 5144 O O . LEU A 1 611 ? -33.721 -0.918 51.433 1.00 54.16 611 LEU A O 1
ATOM 5148 N N . ILE A 1 612 ? -35.395 -0.712 49.954 1.00 48.91 612 ILE A N 1
ATOM 5149 C CA . ILE A 1 612 ? -35.659 0.716 50.189 1.00 48.91 612 ILE A CA 1
ATOM 5150 C C . ILE A 1 612 ? -36.778 0.911 51.225 1.00 48.91 612 ILE A C 1
ATOM 5152 O O . ILE A 1 612 ? -36.705 1.818 52.061 1.00 48.91 612 ILE A O 1
ATOM 5156 N N . GLY A 1 613 ? -37.754 -0.006 51.242 1.00 40.84 613 GLY A N 1
ATOM 5157 C CA . GLY A 1 613 ? -38.977 0.039 52.050 1.00 40.84 613 GLY A CA 1
ATOM 5158 C C . GLY A 1 613 ? -38.807 -0.112 53.566 1.00 40.84 613 GLY A C 1
ATOM 5159 O O . GLY A 1 613 ? -39.741 -0.544 54.232 1.00 40.84 613 GLY A O 1
ATOM 5160 N N . LYS A 1 614 ? -37.639 0.214 54.137 1.00 48.62 614 LYS A N 1
ATOM 5161 C CA . LYS A 1 614 ? -37.418 0.298 55.596 1.00 48.62 614 LYS A CA 1
ATOM 5162 C C . LYS A 1 614 ? -36.910 1.656 56.104 1.00 48.62 614 LYS A C 1
ATOM 5164 O O . LYS A 1 614 ? -37.036 1.884 57.303 1.00 48.62 614 LYS A O 1
ATOM 5169 N N . LYS A 1 615 ? -36.335 2.539 55.264 1.00 50.47 615 LYS A N 1
ATOM 5170 C CA . LYS A 1 615 ? -35.663 3.761 55.775 1.00 50.47 615 LYS A CA 1
ATOM 5171 C C . LYS A 1 615 ? -35.648 4.999 54.850 1.00 50.47 615 LYS A C 1
ATOM 5173 O O . LYS A 1 615 ? -35.399 6.085 55.366 1.00 50.47 615 LYS A O 1
ATOM 5178 N N . TYR A 1 616 ? -35.891 4.895 53.532 1.00 58.19 616 TYR A N 1
ATOM 5179 C CA . TYR A 1 616 ? -35.821 6.055 52.614 1.00 58.19 616 TYR A CA 1
ATOM 5180 C C . TYR A 1 616 ? -36.838 5.950 51.464 1.00 58.19 616 TYR A C 1
ATOM 5182 O O . TYR A 1 616 ? -36.785 4.964 50.753 1.00 58.19 616 TYR A O 1
ATOM 5190 N N . PRO A 1 617 ? -37.703 6.938 51.193 1.00 67.88 617 PRO A N 1
ATOM 5191 C CA . PRO A 1 617 ? -38.626 6.879 50.056 1.00 67.88 617 PRO A CA 1
ATOM 5192 C C . PRO A 1 617 ? -37.940 7.145 48.706 1.00 67.88 617 PRO A C 1
ATOM 5194 O O . PRO A 1 617 ? -37.041 7.992 48.608 1.00 67.88 617 PRO A O 1
ATOM 5197 N N . SER A 1 618 ? -38.394 6.465 47.648 1.00 79.00 618 SER A N 1
ATOM 5198 C CA . SER A 1 618 ? -38.005 6.776 46.263 1.00 79.00 618 SER A CA 1
ATOM 5199 C C . SER A 1 618 ? -38.713 8.048 45.785 1.00 79.00 618 SER A C 1
ATOM 5201 O O . SER A 1 618 ? -39.786 8.403 46.263 1.00 79.00 618 SER A O 1
ATOM 5203 N N . THR A 1 619 ? -38.124 8.763 44.831 1.00 87.25 619 THR A N 1
ATOM 5204 C CA . THR A 1 619 ? -38.741 9.932 44.187 1.00 87.25 619 THR A CA 1
ATOM 5205 C C . THR A 1 619 ? -38.984 9.632 42.714 1.00 87.25 619 THR A C 1
ATOM 5207 O O . THR A 1 619 ? -38.061 9.233 42.005 1.00 87.25 619 THR A O 1
ATOM 5210 N N . LEU A 1 620 ? -40.214 9.840 42.253 1.00 91.50 620 LEU A N 1
ATOM 5211 C CA . LEU A 1 620 ? -40.585 9.803 40.843 1.00 91.50 620 LEU A CA 1
ATOM 5212 C C . LEU A 1 620 ? -40.530 11.233 40.299 1.00 91.50 620 LEU A C 1
ATOM 5214 O O . LEU A 1 620 ? -41.180 12.125 40.844 1.00 91.50 620 LEU A O 1
ATOM 5218 N N . LYS A 1 621 ? -39.738 11.467 39.256 1.00 95.25 621 LYS A N 1
ATOM 5219 C CA . LYS A 1 621 ? -39.605 12.758 38.579 1.00 95.25 621 LYS A CA 1
ATOM 5220 C C . LYS A 1 621 ? -40.065 12.617 37.136 1.00 95.25 621 LYS A C 1
ATOM 5222 O O . LYS A 1 621 ? -39.609 11.717 36.439 1.00 95.25 621 LYS A O 1
ATOM 5227 N N . PHE A 1 622 ? -40.923 13.521 36.695 1.00 95.69 622 PHE A N 1
ATOM 5228 C CA . PHE A 1 622 ? -41.509 13.536 35.361 1.00 95.69 622 PHE A CA 1
ATOM 5229 C C . PHE A 1 622 ? -41.129 14.845 34.680 1.00 95.69 622 PHE A C 1
ATOM 5231 O O . PHE A 1 622 ? -41.445 15.916 35.202 1.00 95.69 622 PHE A O 1
ATOM 5238 N N . ILE A 1 623 ? -40.413 14.749 33.563 1.00 95.00 623 ILE A N 1
ATOM 5239 C CA . ILE A 1 623 ? -39.972 15.892 32.761 1.00 95.00 623 ILE A CA 1
ATOM 5240 C C . ILE A 1 623 ? -40.901 16.007 31.547 1.00 95.00 623 ILE A C 1
ATOM 5242 O O . ILE A 1 623 ? -41.064 15.025 30.819 1.00 95.00 623 ILE A O 1
ATOM 5246 N N . ASP A 1 624 ? -41.558 17.158 31.376 1.00 90.06 624 ASP A N 1
ATOM 5247 C CA . ASP A 1 624 ? -42.384 17.432 30.188 1.00 90.06 624 ASP A CA 1
ATOM 5248 C C . ASP A 1 624 ? -41.531 17.827 28.970 1.00 90.06 624 ASP A C 1
ATOM 5250 O O . ASP A 1 624 ? -40.330 18.092 29.086 1.00 90.06 624 ASP A O 1
ATOM 5254 N N . SER A 1 625 ? -42.156 17.908 27.793 1.00 85.88 625 SER A N 1
ATOM 5255 C CA . SER A 1 625 ? -41.500 18.332 26.546 1.00 85.88 625 SER A CA 1
ATOM 5256 C C . SER A 1 625 ? -40.876 19.737 26.597 1.00 85.88 625 SER A C 1
ATOM 5258 O O . SER A 1 625 ? -39.987 20.041 25.799 1.00 85.88 625 SER A O 1
ATOM 5260 N N . ASN A 1 626 ? -41.286 20.583 27.547 1.00 86.44 626 ASN A N 1
ATOM 5261 C CA . ASN A 1 626 ? -40.740 21.924 27.772 1.00 86.44 626 ASN A CA 1
ATOM 5262 C C . ASN A 1 626 ? -39.628 21.951 28.841 1.00 86.44 626 ASN A C 1
ATOM 5264 O O . ASN A 1 626 ? -39.083 23.017 29.134 1.00 86.44 626 ASN A O 1
ATOM 5268 N N . GLY A 1 627 ? -39.280 20.801 29.426 1.00 87.00 627 GLY A N 1
ATOM 5269 C CA . GLY A 1 627 ? -38.251 20.657 30.454 1.00 87.00 627 GLY A CA 1
ATOM 5270 C C . GLY A 1 627 ? -38.713 20.949 31.887 1.00 87.00 627 GLY A C 1
ATOM 5271 O O . GLY A 1 627 ? -37.876 20.964 32.794 1.00 87.00 627 GLY A O 1
ATOM 5272 N N . ASN A 1 628 ? -40.008 21.167 32.138 1.00 90.75 628 ASN A N 1
ATOM 5273 C CA . ASN A 1 628 ? -40.513 21.346 33.501 1.00 90.75 628 ASN A CA 1
ATOM 5274 C C . ASN A 1 628 ? -40.541 20.007 34.238 1.00 90.75 628 ASN A C 1
ATOM 5276 O O . ASN A 1 628 ? -40.951 18.984 33.692 1.00 90.75 628 ASN A O 1
ATOM 5280 N N . VAL A 1 629 ? -40.157 20.024 35.516 1.00 92.31 629 VAL A N 1
ATOM 5281 C CA . VAL A 1 629 ? -40.035 18.814 36.336 1.00 92.31 629 VAL A CA 1
ATOM 5282 C C . VAL A 1 629 ? -41.129 18.768 37.398 1.00 92.31 629 VAL A C 1
ATOM 5284 O O . VAL A 1 629 ? -41.177 19.623 38.283 1.00 92.31 629 VAL A O 1
ATOM 5287 N N . ARG A 1 630 ? -41.957 17.721 37.376 1.00 92.94 630 ARG A N 1
ATOM 5288 C CA . ARG A 1 630 ? -42.874 17.367 38.474 1.00 92.94 630 ARG A CA 1
ATOM 5289 C C . ARG A 1 630 ? -42.255 16.249 39.304 1.00 92.94 630 ARG A C 1
ATOM 5291 O O . ARG A 1 630 ? -41.719 15.300 38.741 1.00 92.94 630 ARG A O 1
ATOM 5298 N N . SER A 1 631 ? -42.274 16.366 40.631 1.00 91.25 631 SER A N 1
ATOM 5299 C CA . SER A 1 631 ? -41.621 15.406 41.535 1.00 91.25 631 SER A CA 1
ATOM 5300 C C . SER A 1 631 ? -42.587 14.903 42.598 1.00 91.25 631 SER A C 1
ATOM 5302 O O . SER A 1 631 ? -43.158 15.701 43.335 1.00 91.25 631 SER A O 1
ATOM 5304 N N . PHE A 1 632 ? -42.691 13.584 42.729 1.00 88.12 632 PHE A N 1
ATOM 5305 C CA . PHE A 1 632 ? -43.562 12.911 43.685 1.00 88.12 632 PHE A CA 1
ATOM 5306 C C . PHE A 1 632 ? -42.731 11.979 44.557 1.00 88.12 632 PHE A C 1
ATOM 5308 O O . PHE A 1 632 ? -41.950 11.166 44.058 1.00 88.12 632 PHE A O 1
ATOM 5315 N N . LYS A 1 633 ? -42.878 12.100 45.876 1.00 81.81 633 LYS A N 1
ATOM 5316 C CA . LYS A 1 633 ? -42.282 11.135 46.801 1.00 81.81 633 LYS A CA 1
ATOM 5317 C C . LYS A 1 633 ? -43.153 9.885 46.834 1.00 81.81 633 LYS A C 1
ATOM 5319 O O . LYS A 1 633 ? -44.367 9.975 46.992 1.00 81.81 633 LYS A O 1
ATOM 5324 N N . PHE A 1 634 ? -42.514 8.736 46.691 1.00 77.38 634 PHE A N 1
ATOM 5325 C CA . PHE A 1 634 ? -43.123 7.423 46.797 1.00 77.38 634 PHE A CA 1
ATOM 5326 C C . PHE A 1 634 ? -42.698 6.810 48.134 1.00 77.38 634 PHE A C 1
ATOM 5328 O O . PHE A 1 634 ? -41.599 6.267 48.264 1.00 77.38 634 PHE A O 1
ATOM 5335 N N . ASP A 1 635 ? -43.553 6.977 49.143 1.00 69.12 635 ASP A N 1
ATOM 5336 C CA . ASP A 1 635 ? -43.354 6.490 50.509 1.00 69.12 635 ASP A CA 1
ATOM 5337 C C . ASP A 1 635 ? -44.568 5.650 50.916 1.00 69.12 635 ASP A C 1
ATOM 5339 O O . ASP A 1 635 ? -45.555 6.162 51.440 1.00 69.12 635 ASP A O 1
ATOM 5343 N N . LEU A 1 636 ? -44.542 4.356 50.600 1.00 60.62 636 LEU A N 1
ATOM 5344 C CA . LEU A 1 636 ? -45.585 3.425 51.026 1.00 60.62 636 LEU A CA 1
ATOM 5345 C C . LEU A 1 636 ? -45.035 2.545 52.136 1.00 60.62 636 LEU A C 1
ATOM 5347 O O . LEU A 1 636 ? -44.809 1.350 51.972 1.00 60.62 636 LEU A O 1
ATOM 5351 N N . HIS A 1 637 ? -44.814 3.164 53.293 1.00 54.69 637 HIS A N 1
ATOM 5352 C CA . HIS A 1 637 ? -44.503 2.415 54.499 1.00 54.69 637 HIS A CA 1
ATOM 5353 C C . HIS A 1 637 ? -45.706 1.655 55.062 1.00 54.69 637 HIS A C 1
ATOM 5355 O O . HIS A 1 637 ? -45.505 0.622 55.688 1.00 54.69 637 HIS A O 1
ATOM 5361 N N . TYR A 1 638 ? -46.935 2.104 54.805 1.00 48.22 638 TYR A N 1
ATOM 5362 C CA . TYR A 1 638 ? -48.179 1.457 55.227 1.00 48.22 638 TYR A CA 1
ATOM 5363 C C . TYR A 1 638 ? -49.348 2.079 54.440 1.00 48.22 638 TYR A C 1
ATOM 5365 O O . TYR A 1 638 ? -49.754 3.184 54.781 1.00 48.22 638 TYR A O 1
ATOM 5373 N N . SER A 1 639 ? -49.905 1.421 53.412 1.00 45.91 639 SER A N 1
ATOM 5374 C CA . SER A 1 639 ? -51.314 1.643 53.020 1.00 45.91 639 SER A CA 1
ATOM 5375 C C . SER A 1 639 ? -51.840 0.568 52.045 1.00 45.91 639 SER A C 1
ATOM 5377 O O . SER A 1 639 ? -51.059 0.105 51.212 1.00 45.91 639 SER A O 1
ATOM 5379 N N . PRO A 1 640 ? -53.128 0.171 52.110 1.00 51.59 640 PRO A N 1
ATOM 5380 C CA . PRO A 1 640 ? -53.698 -0.935 51.332 1.00 51.59 640 PRO A CA 1
ATOM 5381 C C . PRO A 1 640 ? -53.949 -0.685 49.833 1.00 51.59 640 PRO A C 1
ATOM 5383 O O . PRO A 1 640 ? -54.182 -1.667 49.138 1.00 51.59 640 PRO A O 1
ATOM 5386 N N . ASP A 1 641 ? -53.872 0.543 49.300 1.00 75.56 641 ASP A N 1
ATOM 5387 C CA . ASP A 1 641 ? -54.340 0.825 47.927 1.00 75.56 641 ASP A CA 1
ATOM 5388 C C . ASP A 1 641 ? -53.307 1.546 47.042 1.00 75.56 641 ASP A C 1
ATOM 5390 O O . ASP A 1 641 ? -53.333 2.759 46.836 1.00 75.56 641 ASP A O 1
ATOM 5394 N N . ILE A 1 642 ? -52.402 0.770 46.434 1.00 82.19 642 ILE A N 1
ATOM 5395 C CA . ILE A 1 642 ? -51.544 1.228 45.320 1.00 82.19 642 ILE A CA 1
ATOM 5396 C C . ILE A 1 642 ? -52.368 1.772 44.136 1.00 82.19 642 ILE A C 1
ATOM 5398 O O . ILE A 1 642 ? -51.884 2.591 43.356 1.00 82.19 642 ILE A O 1
ATOM 5402 N N . GLU A 1 643 ? -53.617 1.321 44.013 1.00 83.62 643 GLU A N 1
ATOM 5403 C CA . GLU A 1 643 ? -54.572 1.752 42.993 1.00 83.62 643 GLU A CA 1
ATOM 5404 C C . GLU A 1 643 ? -54.985 3.217 43.183 1.00 83.62 643 GLU A C 1
ATOM 5406 O O . GLU A 1 643 ? -54.972 3.978 42.217 1.00 83.62 643 GLU A O 1
ATOM 5411 N N . ASP A 1 644 ? -55.218 3.659 44.421 1.00 84.25 644 ASP A N 1
ATOM 5412 C CA . ASP A 1 644 ? -55.518 5.062 44.725 1.00 84.25 644 ASP A CA 1
ATOM 5413 C C . ASP A 1 644 ? -54.319 5.973 44.458 1.00 84.25 644 ASP A C 1
ATOM 5415 O O . ASP A 1 644 ? -54.468 7.050 43.875 1.00 84.25 644 ASP A O 1
ATOM 5419 N N . TYR A 1 645 ? -53.112 5.531 44.831 1.00 85.62 645 TYR A N 1
ATOM 5420 C CA . TYR A 1 645 ? -51.890 6.274 44.519 1.00 85.62 645 TYR A CA 1
ATOM 5421 C C . TYR A 1 645 ? -51.712 6.438 43.006 1.00 85.62 645 TYR A C 1
ATOM 5423 O O . TYR A 1 645 ? -51.438 7.541 42.534 1.00 85.62 645 TYR A O 1
ATOM 5431 N N . TYR A 1 646 ? -51.901 5.357 42.244 1.00 88.25 646 TYR A N 1
ATOM 5432 C CA . TYR A 1 646 ? -51.842 5.394 40.786 1.00 88.25 646 TYR A CA 1
ATOM 5433 C C . TYR A 1 646 ? -52.878 6.362 40.209 1.00 88.25 646 TYR A C 1
ATOM 5435 O O . TYR A 1 646 ? -52.510 7.249 39.446 1.00 88.25 646 TYR A O 1
ATOM 5443 N N . ASN A 1 647 ? -54.145 6.260 40.617 1.00 87.31 647 ASN A N 1
ATOM 5444 C CA . ASN A 1 647 ? -55.209 7.137 40.126 1.00 87.31 647 ASN A CA 1
ATOM 5445 C C . ASN A 1 647 ? -54.904 8.621 40.393 1.00 87.31 647 ASN A C 1
ATOM 5447 O O . ASN A 1 647 ? -55.049 9.450 39.494 1.00 87.31 647 ASN A O 1
ATOM 5451 N N . ASN A 1 648 ? -54.434 8.954 41.599 1.00 87.62 648 ASN A N 1
ATOM 5452 C CA . ASN A 1 648 ? -54.069 10.325 41.960 1.00 87.62 648 ASN A CA 1
ATOM 5453 C C . ASN A 1 648 ? -52.873 10.833 41.151 1.00 87.62 648 ASN A C 1
ATOM 5455 O O . ASN A 1 648 ? -52.947 11.920 40.581 1.00 87.62 648 ASN A O 1
ATOM 5459 N N . LEU A 1 649 ? -51.814 10.028 41.034 1.00 89.50 649 LEU A N 1
ATOM 5460 C CA . LEU A 1 649 ? -50.625 10.384 40.263 1.00 89.50 649 LEU A CA 1
ATOM 5461 C C . LEU A 1 649 ? -50.962 10.633 38.786 1.00 89.50 649 LEU A C 1
ATOM 5463 O O . LEU A 1 649 ? -50.515 11.619 38.206 1.00 89.50 649 LEU A O 1
ATOM 5467 N N . MET A 1 650 ? -51.770 9.763 38.177 1.00 90.75 650 MET A N 1
ATOM 5468 C CA . MET A 1 650 ? -52.176 9.900 36.775 1.00 90.75 650 MET A CA 1
ATOM 5469 C C . MET A 1 650 ? -53.013 11.166 36.552 1.00 90.75 650 MET A C 1
ATOM 5471 O O . MET A 1 650 ? -52.765 11.896 35.591 1.00 90.75 650 MET A O 1
ATOM 5475 N N . ASN A 1 651 ? -53.926 11.488 37.475 1.00 89.69 651 ASN A N 1
ATOM 5476 C CA . ASN A 1 651 ? -54.685 12.739 37.440 1.00 89.69 651 ASN A CA 1
ATOM 5477 C C . ASN A 1 651 ? -53.772 13.970 37.556 1.00 89.69 651 ASN A C 1
ATOM 5479 O O . ASN A 1 651 ? -53.916 14.910 36.779 1.00 89.69 651 ASN A O 1
ATOM 5483 N N . GLU A 1 652 ? -52.802 13.966 38.475 1.00 88.75 652 GLU A N 1
ATOM 5484 C CA . GLU A 1 652 ? -51.842 15.069 38.640 1.00 88.75 652 GLU A CA 1
ATOM 5485 C C . GLU A 1 652 ? -50.912 15.242 37.432 1.00 88.75 652 GLU A C 1
ATOM 5487 O O . GLU A 1 652 ? -50.433 16.348 37.168 1.00 88.75 652 GLU A O 1
ATOM 5492 N N . LEU A 1 653 ? -50.659 14.172 36.677 1.00 88.94 653 LEU A N 1
ATOM 5493 C CA . LEU A 1 653 ? -49.909 14.203 35.420 1.00 88.94 653 LEU A CA 1
ATOM 5494 C C . LEU A 1 653 ? -50.786 14.528 34.198 1.00 88.94 653 LEU A C 1
ATOM 5496 O O . LEU A 1 653 ? -50.242 14.700 33.112 1.00 88.94 653 LEU A O 1
ATOM 5500 N N . ASN A 1 654 ? -52.110 14.655 34.354 1.00 88.25 654 ASN A N 1
ATOM 5501 C CA . ASN A 1 654 ? -53.084 14.754 33.257 1.00 88.25 654 ASN A CA 1
ATOM 5502 C C . ASN A 1 654 ? -53.002 13.586 32.251 1.00 88.25 654 ASN A C 1
ATOM 5504 O O . ASN A 1 654 ? -53.239 13.768 31.056 1.00 88.25 654 ASN A O 1
ATOM 5508 N N . VAL A 1 655 ? -52.678 12.380 32.722 1.00 86.56 655 VAL A N 1
ATOM 5509 C CA . VAL A 1 655 ? -52.614 11.168 31.896 1.00 86.56 655 VAL A CA 1
ATOM 5510 C C . VAL A 1 655 ? -53.830 10.279 32.196 1.00 86.56 655 VAL A C 1
ATOM 5512 O O . VAL A 1 655 ? -54.177 10.113 33.365 1.00 86.56 655 VAL A O 1
ATOM 5515 N N . PRO A 1 656 ? -54.500 9.681 31.188 1.00 82.88 656 PRO A N 1
ATOM 5516 C CA . PRO A 1 656 ? -55.633 8.793 31.433 1.00 82.88 656 PRO A CA 1
ATOM 5517 C C . PRO A 1 656 ? -55.266 7.609 32.334 1.00 82.88 656 PRO A C 1
ATOM 5519 O O . PRO A 1 656 ? -54.255 6.942 32.120 1.00 82.88 656 PRO A O 1
ATOM 5522 N N . VAL A 1 657 ? -56.126 7.309 33.309 1.00 80.94 657 VAL A N 1
ATOM 5523 C CA . VAL A 1 657 ? -56.027 6.091 34.123 1.00 80.94 657 VAL A CA 1
ATOM 5524 C C . VAL A 1 657 ? -56.312 4.878 33.239 1.00 80.94 657 VAL A C 1
ATOM 5526 O O . VAL A 1 657 ? -57.403 4.752 32.677 1.00 80.94 657 VAL A O 1
ATOM 5529 N N . LEU A 1 658 ? -55.346 3.966 33.137 1.00 81.38 658 LEU A N 1
ATOM 5530 C CA . LEU A 1 658 ? -55.463 2.757 32.326 1.00 81.38 658 LEU A CA 1
ATOM 5531 C C . LEU A 1 658 ? -55.825 1.567 33.213 1.00 81.38 658 LEU A C 1
ATOM 5533 O O . LEU A 1 658 ? -55.159 1.281 34.207 1.00 81.38 658 LEU A O 1
ATOM 5537 N N . LYS A 1 659 ? -56.895 0.859 32.847 1.00 71.81 659 LYS A N 1
ATOM 5538 C CA . LYS A 1 659 ? -57.335 -0.360 33.535 1.00 71.81 659 LYS A CA 1
ATOM 5539 C C . LYS A 1 659 ? -56.760 -1.584 32.835 1.00 71.81 659 LYS A C 1
ATOM 5541 O O . LYS A 1 659 ? -56.450 -1.541 31.650 1.00 71.81 659 LYS A O 1
ATOM 5546 N N . ARG A 1 660 ? -56.616 -2.682 33.578 1.00 61.38 660 ARG A N 1
ATOM 5547 C CA . ARG A 1 660 ? -56.211 -3.971 33.013 1.00 61.38 660 ARG A CA 1
ATOM 5548 C C . ARG A 1 660 ? -57.247 -4.386 31.964 1.00 61.38 660 ARG A C 1
ATOM 5550 O O . ARG A 1 660 ? -58.378 -4.694 32.341 1.00 61.38 660 ARG A O 1
ATOM 5557 N N . ASP A 1 661 ? -56.871 -4.389 30.688 1.00 51.84 661 ASP A N 1
ATOM 5558 C CA . ASP A 1 661 ? -57.676 -5.045 29.658 1.00 51.84 661 ASP A CA 1
ATOM 5559 C C . ASP A 1 661 ? -57.828 -6.522 30.057 1.00 51.84 661 ASP A C 1
ATOM 5561 O O . ASP A 1 661 ? -56.850 -7.178 30.435 1.00 51.84 661 ASP A O 1
ATOM 5565 N N . LYS A 1 662 ? -59.079 -6.993 30.112 1.00 33.19 662 LYS A N 1
ATOM 5566 C CA . LYS A 1 662 ? -59.428 -8.364 30.505 1.00 33.19 662 LYS A CA 1
ATOM 5567 C C . LYS A 1 662 ? -59.041 -9.373 29.439 1.00 33.19 662 LYS A C 1
ATOM 5569 O O . LYS A 1 662 ? -59.332 -9.095 28.256 1.00 33.19 662 LYS A O 1
#